Protein AF-A0AAD6ELD6-F1 (afdb_monomer_lite)

Organism: NCBI:txid198213

Sequence (383 aa):
MAKHDYIIPITKSFFVSVLLLSFLLSLALNSFLFSGFIFIKMSSTTCTAPVINSTILSCTGRYIYVQNVPDQFNLGLIRECRNLSRWHNACQHVQNYGFGPLLTDTGDTLVPPDVWYGSDQFTLEVIFHNRMKQYDCLTDNPAEAAAIYIPYYAALDIGRNLWYQPISVRDALMNEMLQWLRSTPEWAVRGGRDHFIVVGRTTWDMRRKKNEDSDWGGKFMGVPETQNMTVLIVESTTRHSNEFGIPFPTYFHPSKMSDIIAWQEKVRHVTRPHLFSFTGARRKNHTAAAIRDQVINQCVGSPRCKLLECEDAVRNGTVKIEDVLLGYSAEQIEAMREVIINLIPTIVYNDPRYKIEGVRDAFDIAIDSVIEQTRKIRDESGW

Secondary structure (DSSP, 8-state):
-----------HHHHHHHHHHHHHHHHHHHHHHHHHTS----------------S----TTT-EEE----GGGTHHHHHTGGGS-SSS-GGGTTSGGGT-SBPPPSSSSSSSTTSBB---TT-HHHHHHHHHTT-TTB-S-GGG-SEEE----HHHHHHHHTTT--HHHHTHHHHHHHHHHHTSHHHHHHTTTTEEEEEEEEHHHH---SSSTTS-S-SGGGSHHHHHSEEEEEE--TT-TTEEE-PPPPSB--SSHHHHHHHHHHHHHS--SSSEEEE-PPPTT-TTHHHHHHHHHHHHT-TTEEEE--SSSGGG----THHHHTTS-HHHHHHHHHHHHHHHHHHS---TTS--TT---HHHHHHHHHHHHHHHHHHHHT-

Foldseek 3Di:
DDDDDDDDDPDPVNVVVVVVVVVVVVVVVVVVVVVVPPDPPPPPPDPPPPPPPPPPPPCQLQEEEEDPADCVQAVVLLVVQCLLAPPDRRVQQPPLQRQGAQDADPDDPQVPRRFFGPHDLQSVLSLLVLLVVLDPRYDNDLVRHLAYEYSGSLSSLLSSQQPPHFLCSSCVVVVVRVVVLCVDPSCVVQVAQRYEYEGSDAVLQAPWDDNGRPTGHHNNCVDPSNLNHAYEYCHDDPPHPRYDHFAGADRGAAQEPVRLVRVLVVLLPPDQQALEEDEDEQDPPDPVSVVVVVVLCLQVLESNYHYPYPDDDVVPPPDNSPVVVVVDDPVNSSVVSVVVSVCVLARHHHNSVHDYPPGDYSSNVVSVVSSVSSVVVCVVVVD

Structure (mmCIF, N/CA/C/O backbone):
data_AF-A0AAD6ELD6-F1
#
_entry.id   AF-A0AAD6ELD6-F1
#
loop_
_atom_site.group_PDB
_atom_site.id
_atom_site.type_symbol
_atom_site.label_atom_id
_atom_site.label_alt_id
_atom_site.label_comp_id
_atom_site.label_asym_id
_atom_site.label_entity_id
_atom_site.label_seq_id
_atom_site.pdbx_PDB_ins_code
_atom_site.Cartn_x
_atom_site.Cartn_y
_atom_site.Cartn_z
_atom_site.occupancy
_atom_site.B_iso_or_equiv
_atom_site.auth_seq_id
_atom_site.auth_comp_id
_atom_site.auth_asym_id
_atom_site.auth_atom_id
_atom_site.pdbx_PDB_model_num
ATOM 1 N N . MET A 1 1 ? 15.951 75.264 -34.631 1.00 39.34 1 MET A N 1
ATOM 2 C CA . MET A 1 1 ? 15.324 73.991 -35.046 1.00 39.34 1 MET A CA 1
ATOM 3 C C . MET A 1 1 ? 14.550 73.449 -33.861 1.00 39.34 1 MET A C 1
ATOM 5 O O . MET A 1 1 ? 15.149 73.175 -32.832 1.00 39.34 1 MET A O 1
ATOM 9 N N . ALA A 1 2 ? 13.226 73.441 -33.982 1.00 36.16 2 ALA A N 1
ATOM 10 C CA . ALA A 1 2 ? 12.279 73.128 -32.922 1.00 36.16 2 ALA A CA 1
ATOM 11 C C . ALA A 1 2 ? 12.095 71.611 -32.742 1.00 36.16 2 ALA A C 1
ATOM 13 O O . ALA A 1 2 ? 12.005 70.881 -33.727 1.00 36.16 2 ALA A O 1
ATOM 14 N N . LYS A 1 3 ? 11.964 71.161 -31.491 1.00 37.62 3 LYS A N 1
ATOM 15 C CA . LYS A 1 3 ? 11.209 69.959 -31.119 1.00 37.62 3 LYS A CA 1
ATOM 16 C C . LYS A 1 3 ? 10.172 70.396 -30.086 1.00 37.62 3 LYS A C 1
ATOM 18 O O . LYS A 1 3 ? 10.537 70.896 -29.028 1.00 37.62 3 LYS A O 1
ATOM 23 N N . HIS A 1 4 ? 8.899 70.280 -30.450 1.00 36.91 4 HIS A N 1
ATOM 24 C CA . HIS A 1 4 ? 7.764 70.436 -29.548 1.00 36.91 4 HIS A CA 1
ATOM 25 C C . HIS A 1 4 ? 7.369 69.052 -29.034 1.00 36.91 4 HIS A C 1
ATOM 27 O O . HIS A 1 4 ? 6.972 68.201 -29.829 1.00 36.91 4 HIS A O 1
ATOM 33 N N . ASP A 1 5 ? 7.456 68.850 -27.721 1.00 39.41 5 ASP A N 1
ATOM 34 C CA . ASP A 1 5 ? 6.848 67.712 -27.038 1.00 39.41 5 ASP A CA 1
ATOM 35 C C . ASP A 1 5 ? 5.359 68.009 -26.806 1.00 39.41 5 ASP A C 1
ATOM 37 O O . ASP A 1 5 ? 4.997 68.942 -26.087 1.00 39.41 5 ASP A O 1
ATOM 41 N N . TYR A 1 6 ? 4.485 67.221 -27.432 1.00 37.38 6 TYR A N 1
ATOM 42 C CA . TYR A 1 6 ? 3.050 67.211 -27.152 1.00 37.38 6 TYR A CA 1
ATOM 43 C C . TYR A 1 6 ? 2.774 66.226 -26.011 1.00 37.38 6 TYR A C 1
ATOM 45 O O . TYR A 1 6 ? 2.705 65.017 -26.227 1.00 37.38 6 TYR A O 1
ATOM 53 N N . ILE A 1 7 ? 2.587 66.737 -24.795 1.00 42.03 7 ILE A N 1
ATOM 54 C CA . ILE A 1 7 ? 2.015 65.969 -23.683 1.00 42.03 7 ILE A CA 1
ATOM 55 C C . ILE A 1 7 ? 0.511 66.254 -23.660 1.00 42.03 7 ILE A C 1
ATOM 57 O O . ILE A 1 7 ? 0.080 67.355 -23.322 1.00 42.03 7 ILE A O 1
ATOM 61 N N . ILE A 1 8 ? -0.295 65.264 -24.048 1.00 46.97 8 ILE A N 1
ATOM 62 C CA . ILE A 1 8 ? -1.760 65.325 -23.961 1.00 46.97 8 ILE A CA 1
ATOM 63 C C . ILE A 1 8 ? -2.149 65.179 -22.479 1.00 46.97 8 ILE A C 1
ATOM 65 O O . ILE A 1 8 ? -1.773 64.182 -21.857 1.00 46.97 8 ILE A O 1
ATOM 69 N N . PRO A 1 9 ? -2.902 66.118 -21.878 1.00 44.44 9 PRO A N 1
ATOM 70 C CA . PRO A 1 9 ? -3.341 65.977 -20.499 1.00 44.44 9 PRO A CA 1
ATOM 71 C C . PRO A 1 9 ? -4.444 64.917 -20.428 1.00 44.44 9 PRO A C 1
ATOM 73 O O . PRO A 1 9 ? -5.585 65.148 -20.830 1.00 44.44 9 PRO A O 1
ATOM 76 N N . ILE A 1 10 ? -4.110 63.739 -19.900 1.00 53.16 10 ILE A N 1
ATOM 77 C CA . ILE A 1 10 ? -5.102 62.727 -19.527 1.00 53.16 10 ILE A CA 1
ATOM 78 C C . ILE A 1 10 ? -5.907 63.313 -18.363 1.00 53.16 10 ILE A C 1
ATOM 80 O O . ILE A 1 10 ? -5.423 63.427 -17.237 1.00 53.16 10 ILE A O 1
ATOM 84 N N . THR A 1 11 ? -7.127 63.764 -18.645 1.00 65.31 11 THR A N 1
ATOM 85 C CA . THR A 1 11 ? -7.995 64.365 -17.630 1.00 65.31 11 THR A CA 1
ATOM 86 C C . THR A 1 11 ? -8.414 63.308 -16.605 1.00 65.31 11 THR A C 1
ATOM 88 O O . THR A 1 11 ? -8.602 62.138 -16.938 1.00 65.31 11 THR A O 1
ATOM 91 N N . LYS A 1 12 ? -8.610 63.714 -15.341 1.00 54.12 12 LYS A N 1
ATOM 92 C CA . LYS A 1 12 ? -9.081 62.832 -14.250 1.00 54.12 12 LYS A CA 1
ATOM 93 C C . LYS A 1 12 ? -10.344 62.037 -14.621 1.00 54.12 12 LYS A C 1
ATOM 95 O O . LYS A 1 12 ? -10.536 60.935 -14.120 1.00 54.12 12 LYS A O 1
ATOM 100 N N . SER A 1 13 ? -11.156 62.562 -15.541 1.00 60.78 13 SER A N 1
ATOM 101 C CA . SER A 1 13 ? -12.350 61.898 -16.073 1.00 60.78 13 SER A CA 1
ATOM 102 C C . SER A 1 13 ? -12.039 60.578 -16.796 1.00 60.78 13 SER A C 1
ATOM 104 O O . SER A 1 13 ? -12.796 59.622 -16.669 1.00 60.78 13 SER A O 1
ATOM 106 N N . PHE A 1 14 ? -10.896 60.484 -17.488 1.00 70.94 14 PHE A N 1
ATOM 107 C CA . PHE A 1 14 ? -10.470 59.267 -18.192 1.00 70.94 14 PHE A CA 1
ATOM 108 C C . PHE A 1 14 ? -10.048 58.146 -17.230 1.00 70.94 14 PHE A C 1
ATOM 110 O O . PHE A 1 14 ? -10.353 56.978 -17.444 1.00 70.94 14 PHE A O 1
ATOM 117 N N . PHE A 1 15 ? -9.388 58.490 -16.121 1.00 65.44 15 PHE A N 1
ATOM 118 C CA . PHE A 1 15 ? -9.043 57.501 -15.095 1.00 65.44 15 PHE A CA 1
ATOM 119 C C . PHE A 1 15 ? -10.280 56.983 -14.358 1.00 65.44 15 PHE A C 1
ATOM 121 O O . PHE A 1 15 ? -10.379 55.789 -14.081 1.00 65.44 15 PHE A O 1
ATOM 128 N N . VAL A 1 16 ? -11.245 57.864 -14.079 1.00 72.19 16 VAL A N 1
ATOM 129 C CA . VAL A 1 16 ? -12.504 57.475 -13.432 1.00 72.19 16 VAL A CA 1
ATOM 130 C C . VAL A 1 16 ? -13.332 56.571 -14.347 1.00 72.19 16 VAL A C 1
ATOM 132 O O . VAL A 1 16 ? -13.872 55.577 -13.867 1.00 72.19 16 VAL A O 1
ATOM 135 N N . SER A 1 17 ? -13.386 56.840 -15.655 1.00 73.12 17 SER A N 1
ATOM 136 C CA . SER A 1 17 ? -14.126 55.990 -16.595 1.00 73.12 17 SER A CA 1
ATOM 137 C C . SER A 1 17 ? -13.489 54.608 -16.781 1.00 73.12 17 SER A C 1
ATOM 139 O O . SER A 1 17 ? -14.218 53.619 -16.816 1.00 73.12 17 SER A O 1
ATOM 141 N N . VAL A 1 18 ? -12.155 54.497 -16.807 1.00 75.12 18 VAL A N 1
ATOM 142 C CA . VAL A 1 18 ? -11.455 53.197 -16.872 1.00 75.12 18 VAL A CA 1
ATOM 143 C C . VAL A 1 18 ? -11.643 52.382 -15.585 1.00 75.12 18 VAL A C 1
ATOM 145 O O . VAL A 1 18 ? -11.859 51.168 -15.647 1.00 75.12 18 VAL A O 1
ATOM 148 N N . LEU A 1 19 ? -11.626 53.031 -14.415 1.00 74.00 19 LEU A N 1
ATOM 149 C CA . LEU A 1 19 ? -11.890 52.373 -13.129 1.00 74.00 19 LEU A CA 1
ATOM 150 C C . LEU A 1 19 ? -13.351 51.914 -12.996 1.00 74.00 19 LEU A C 1
ATOM 152 O O . LEU A 1 19 ? -13.605 50.810 -12.521 1.00 74.00 19 LEU A O 1
ATOM 156 N N . LEU A 1 20 ? -14.314 52.708 -13.476 1.00 76.56 20 LEU A N 1
ATOM 157 C CA . LEU A 1 20 ? -15.720 52.294 -13.519 1.00 76.56 20 LEU A CA 1
ATOM 158 C C . LEU A 1 20 ? -15.942 51.123 -14.480 1.00 76.56 20 LEU A C 1
ATOM 160 O O . LEU A 1 20 ? -16.663 50.188 -14.137 1.00 76.56 20 LEU A O 1
ATOM 164 N N . LEU A 1 21 ? -15.308 51.136 -15.656 1.00 77.19 21 LEU A N 1
ATOM 165 C CA . LEU A 1 21 ? -15.461 50.063 -16.639 1.00 77.19 21 LEU A CA 1
ATOM 166 C C . LEU A 1 21 ? -14.871 48.739 -16.130 1.00 77.19 21 LEU A C 1
ATOM 168 O O . LEU A 1 21 ? -15.485 47.689 -16.295 1.00 77.19 21 LEU A O 1
ATOM 172 N N . SER A 1 22 ? -13.715 48.789 -15.460 1.00 72.12 22 SER A N 1
ATOM 173 C CA . SER A 1 22 ? -13.086 47.610 -14.845 1.00 72.12 22 SER A CA 1
ATOM 174 C C . SER A 1 22 ? -13.871 47.084 -13.638 1.00 72.12 22 SER A C 1
ATOM 176 O O . SER A 1 22 ? -14.014 45.869 -13.487 1.00 72.12 22 SER A O 1
ATOM 178 N N . PHE A 1 23 ? -14.472 47.967 -12.833 1.00 78.12 23 PHE A N 1
ATOM 179 C CA . PHE A 1 23 ? -15.361 47.565 -11.742 1.00 78.12 23 PHE A CA 1
ATOM 180 C C . PHE A 1 23 ? -16.640 46.889 -12.265 1.00 78.12 23 PHE A C 1
ATOM 182 O O . PHE A 1 23 ? -16.994 45.802 -11.801 1.00 78.12 23 PHE A O 1
ATOM 189 N N . LEU A 1 24 ? -17.280 47.464 -13.289 1.00 77.56 24 LEU A N 1
ATOM 190 C CA . LEU A 1 24 ? -18.474 46.895 -13.923 1.00 77.56 24 LEU A CA 1
ATOM 191 C C . LEU A 1 24 ? -18.184 45.554 -14.620 1.00 77.56 24 LEU A C 1
ATOM 193 O O . LEU A 1 24 ? -18.993 44.633 -14.506 1.00 77.56 24 LEU A O 1
ATOM 197 N N . LEU A 1 25 ? -17.016 45.392 -15.258 1.00 72.06 25 LEU A N 1
ATOM 198 C CA . LEU A 1 25 ? -16.597 44.100 -15.818 1.00 72.06 25 LEU A CA 1
ATOM 199 C C . LEU A 1 25 ? -16.417 43.035 -14.726 1.00 72.06 25 LEU A C 1
ATOM 201 O O . LEU A 1 25 ? -16.827 41.893 -14.916 1.00 72.06 25 LEU A O 1
ATOM 205 N N . SER A 1 26 ? -15.850 43.394 -13.569 1.00 66.25 26 SER A N 1
ATOM 206 C CA . SER A 1 26 ? -15.661 42.438 -12.468 1.00 66.25 26 SER A CA 1
ATOM 207 C C . SER A 1 26 ? -16.986 41.991 -11.834 1.00 66.25 26 SER A C 1
ATOM 209 O O . SER A 1 26 ? -17.135 40.825 -11.473 1.00 66.25 26 SER A O 1
ATOM 211 N N . LEU A 1 27 ? -17.984 42.880 -11.765 1.00 68.56 27 LEU A N 1
ATOM 212 C CA . LEU A 1 27 ? -19.346 42.542 -11.335 1.00 68.56 27 LEU A CA 1
ATOM 213 C C . LEU A 1 27 ? -20.062 41.629 -12.346 1.00 68.56 27 LEU A C 1
ATOM 215 O O . LEU A 1 27 ? -20.755 40.691 -11.944 1.00 68.56 27 LEU A O 1
ATOM 219 N N . ALA A 1 28 ? -19.860 41.850 -13.648 1.00 67.00 28 ALA A N 1
ATOM 220 C CA . ALA A 1 28 ? -20.410 40.994 -14.701 1.00 67.00 28 ALA A CA 1
ATOM 221 C C . ALA A 1 28 ? -19.768 39.591 -14.716 1.00 67.00 28 ALA A C 1
ATOM 223 O O . ALA A 1 28 ? -20.472 38.590 -14.830 1.00 67.00 28 ALA A O 1
ATOM 224 N N . LEU A 1 29 ? -18.447 39.486 -14.519 1.00 60.75 29 LEU A N 1
ATOM 225 C CA . LEU A 1 29 ? -17.767 38.188 -14.404 1.00 60.75 29 LEU A CA 1
ATOM 226 C C . LEU A 1 29 ? -18.156 37.433 -13.123 1.00 60.75 29 LEU A C 1
ATOM 228 O O . LEU A 1 29 ? -18.366 36.222 -13.170 1.00 60.75 29 LEU A O 1
ATOM 232 N N . ASN A 1 30 ? -18.319 38.128 -11.992 1.00 55.31 30 ASN A N 1
ATOM 233 C CA . ASN A 1 30 ? -18.738 37.490 -10.740 1.00 55.31 30 ASN A CA 1
ATOM 234 C C . ASN A 1 30 ? -20.191 37.001 -10.773 1.00 55.31 30 ASN A C 1
ATOM 236 O O . ASN A 1 30 ? -20.488 35.966 -10.183 1.00 55.31 30 ASN A O 1
ATOM 240 N N . SER A 1 31 ? -21.090 37.683 -11.488 1.00 55.09 31 SER A N 1
ATOM 241 C CA . SER A 1 31 ? -22.479 37.225 -11.667 1.00 55.09 31 SER A CA 1
ATOM 242 C C . SER A 1 31 ? -22.595 36.030 -12.626 1.00 55.09 31 SER A C 1
ATOM 244 O O . SER A 1 31 ? -23.443 35.157 -12.416 1.00 55.09 31 SER A O 1
ATOM 246 N N . PHE A 1 32 ? -21.698 35.915 -13.613 1.00 52.25 32 PHE A N 1
ATOM 247 C CA . PHE A 1 32 ? -21.599 34.725 -14.468 1.00 52.25 32 PHE A CA 1
ATOM 248 C C . PHE A 1 32 ? -21.015 33.513 -13.721 1.00 52.25 32 PHE A C 1
ATOM 250 O O . PHE A 1 32 ? -21.478 32.390 -13.899 1.00 52.25 32 PHE A O 1
ATOM 257 N N . LEU A 1 33 ? -20.053 33.735 -12.817 1.00 48.78 33 LEU A N 1
ATOM 258 C CA . LEU A 1 33 ? -19.531 32.676 -11.950 1.00 48.78 33 LEU A CA 1
ATOM 259 C C . LEU A 1 33 ? -20.562 32.249 -10.893 1.00 48.78 33 LEU A C 1
ATOM 261 O O . LEU A 1 33 ? -20.754 31.057 -10.687 1.00 48.78 33 LEU A O 1
ATOM 265 N N . PHE A 1 34 ? -21.303 33.176 -10.278 1.00 43.06 34 PHE A N 1
ATOM 266 C CA . PHE A 1 34 ? -22.301 32.822 -9.258 1.00 43.06 34 PHE A CA 1
ATOM 267 C C . PHE A 1 34 ? -23.529 32.086 -9.809 1.00 43.06 34 PHE A C 1
ATOM 269 O O . PHE A 1 34 ? -24.094 31.244 -9.113 1.00 43.06 34 PHE A O 1
ATOM 276 N N . SER A 1 35 ? -23.934 32.354 -11.054 1.00 42.72 35 SER A N 1
ATOM 277 C CA . SER A 1 35 ? -25.055 31.640 -11.688 1.00 42.72 35 SER A CA 1
ATOM 278 C C . SER A 1 35 ? -24.682 30.236 -12.183 1.00 42.72 35 SER A C 1
ATOM 280 O O . SER A 1 35 ? -25.562 29.385 -12.283 1.00 42.72 35 SER A O 1
ATOM 282 N N . GLY A 1 36 ? -23.393 29.953 -12.408 1.00 37.91 36 GLY A N 1
ATOM 283 C CA . GLY A 1 36 ? -22.893 28.621 -12.774 1.00 37.91 36 GLY A CA 1
ATOM 284 C C . GLY A 1 36 ? -22.672 27.655 -11.600 1.00 37.91 36 GLY A C 1
ATOM 285 O O . GLY A 1 36 ? -22.443 26.471 -11.831 1.00 37.91 36 GLY A O 1
ATOM 286 N N . PHE A 1 37 ? -22.745 28.128 -10.349 1.00 38.78 37 PHE A N 1
ATOM 287 C CA . PHE A 1 37 ? -22.455 27.328 -9.145 1.00 38.78 37 PHE A CA 1
ATOM 288 C C . PHE A 1 37 ? -23.694 26.834 -8.380 1.00 38.78 37 PHE A C 1
ATOM 290 O O . PHE A 1 37 ? -23.558 26.195 -7.335 1.00 38.78 37 PHE A O 1
ATOM 297 N N . ILE A 1 38 ? -24.906 27.074 -8.886 1.00 40.53 38 ILE A N 1
ATOM 298 C CA . ILE A 1 38 ? -26.146 26.626 -8.242 1.00 40.53 38 ILE A CA 1
ATOM 299 C C . ILE A 1 38 ? -26.762 25.502 -9.087 1.00 40.53 38 ILE A C 1
ATOM 301 O O . ILE A 1 38 ? -27.139 25.722 -10.231 1.00 40.53 38 ILE A O 1
ATOM 305 N N . PHE A 1 39 ? -26.873 24.317 -8.469 1.00 33.88 39 PHE A N 1
ATOM 306 C CA . PHE A 1 39 ? -27.388 23.026 -8.970 1.00 33.88 39 PHE A CA 1
ATOM 307 C C . PHE A 1 39 ? -26.373 21.995 -9.496 1.00 33.88 39 PHE A C 1
ATOM 309 O O . PHE A 1 39 ? -26.597 21.351 -10.517 1.00 33.88 39 PHE A O 1
ATOM 316 N N . ILE A 1 40 ? -25.356 21.665 -8.693 1.00 33.50 40 ILE A N 1
ATOM 317 C CA . ILE A 1 40 ? -24.981 20.246 -8.563 1.00 33.50 40 ILE A CA 1
ATOM 318 C C . ILE A 1 40 ? -25.877 19.670 -7.466 1.00 33.50 40 ILE A C 1
ATOM 320 O O . ILE A 1 40 ? -25.638 19.867 -6.276 1.00 33.50 40 ILE A O 1
ATOM 324 N N . LYS A 1 41 ? -26.963 18.999 -7.864 1.00 30.05 41 LYS A N 1
ATOM 325 C CA . LYS A 1 41 ? -27.726 18.129 -6.961 1.00 30.05 41 LYS A CA 1
ATOM 326 C C . LYS A 1 41 ? -26.748 17.081 -6.418 1.00 30.05 41 LYS A C 1
ATOM 328 O O . LYS A 1 41 ? -26.358 16.177 -7.152 1.00 30.05 41 LYS A O 1
ATOM 333 N N . MET A 1 42 ? -26.375 17.181 -5.143 1.00 28.69 42 MET A N 1
ATOM 334 C CA . MET A 1 42 ? -25.897 16.022 -4.391 1.00 28.69 42 MET A CA 1
ATOM 335 C C . MET A 1 42 ? -27.072 15.051 -4.299 1.00 28.69 42 MET A C 1
ATOM 337 O O . MET A 1 42 ? -27.931 15.162 -3.429 1.00 28.69 42 MET A O 1
ATOM 341 N N . SER A 1 43 ? -27.154 14.142 -5.267 1.00 29.41 43 SER A N 1
ATOM 342 C CA . SER A 1 43 ? -27.966 12.948 -5.119 1.00 29.41 43 SER A CA 1
ATOM 343 C C . SER A 1 43 ? -27.305 12.129 -4.017 1.00 29.41 43 SER A C 1
ATOM 345 O O . SER A 1 43 ? -26.152 11.726 -4.154 1.00 29.41 43 SER A O 1
ATOM 347 N N . SER A 1 44 ? -28.004 11.937 -2.902 1.00 32.75 44 SER A N 1
ATOM 348 C CA . SER A 1 44 ? -27.620 10.983 -1.870 1.00 32.75 44 SER A CA 1
ATOM 349 C C . SER A 1 44 ? -27.784 9.580 -2.445 1.00 32.75 44 SER A C 1
ATOM 351 O O . SER A 1 44 ? -28.814 8.931 -2.264 1.00 32.75 44 SER A O 1
ATOM 353 N N . THR A 1 45 ? -26.798 9.130 -3.211 1.00 31.77 45 THR A N 1
ATOM 354 C CA . THR A 1 45 ? -26.681 7.726 -3.569 1.00 31.77 45 THR A CA 1
ATOM 355 C C . THR A 1 45 ? -26.313 7.003 -2.285 1.00 31.77 45 THR A C 1
ATOM 357 O O . THR A 1 45 ? -25.202 7.124 -1.775 1.00 31.77 45 THR A O 1
ATOM 360 N N . THR A 1 46 ? -27.279 6.301 -1.707 1.00 30.61 46 THR A N 1
ATOM 361 C CA . THR A 1 46 ? -27.010 5.268 -0.719 1.00 30.61 46 THR A CA 1
ATOM 362 C C . THR A 1 46 ? -25.983 4.314 -1.328 1.00 30.61 46 THR A C 1
ATOM 364 O O . THR A 1 46 ? -26.256 3.672 -2.342 1.00 30.61 46 THR A O 1
ATOM 367 N N . CYS A 1 47 ? -24.787 4.232 -0.736 1.00 29.27 47 CYS A N 1
ATOM 368 C CA . CYS A 1 47 ? -23.829 3.165 -1.021 1.00 29.27 47 CYS A CA 1
ATOM 369 C C . CYS A 1 47 ? -24.413 1.851 -0.494 1.00 29.27 47 CYS A C 1
ATOM 371 O O . CYS A 1 47 ? -24.015 1.340 0.547 1.00 29.27 47 CYS A O 1
ATOM 373 N N . THR A 1 48 ? -25.409 1.323 -1.194 1.00 32.81 48 THR A N 1
ATOM 374 C CA . THR A 1 48 ? -25.733 -0.092 -1.110 1.00 32.81 48 THR A CA 1
ATOM 375 C C . THR A 1 48 ? -24.670 -0.790 -1.941 1.00 32.81 48 THR A C 1
ATOM 377 O O . THR A 1 48 ? -24.595 -0.608 -3.155 1.00 32.81 48 THR A O 1
ATOM 380 N N . ALA A 1 49 ? -23.768 -1.508 -1.269 1.00 35.41 49 ALA A N 1
ATOM 381 C CA . ALA A 1 49 ? -22.872 -2.422 -1.956 1.00 35.41 49 ALA A CA 1
ATOM 382 C C . ALA A 1 49 ? -23.751 -3.346 -2.817 1.00 35.41 49 ALA A C 1
ATOM 384 O O . ALA A 1 49 ? -24.706 -3.920 -2.282 1.00 35.41 49 ALA A O 1
ATOM 385 N N . PRO A 1 50 ? -23.500 -3.470 -4.132 1.00 34.59 50 PRO A N 1
ATOM 386 C CA . PRO A 1 50 ? -24.222 -4.443 -4.920 1.00 34.59 50 PRO A CA 1
ATOM 387 C C . PRO A 1 50 ? -23.905 -5.811 -4.321 1.00 34.59 50 PRO A C 1
ATOM 389 O O . PRO A 1 50 ? -22.746 -6.221 -4.278 1.00 34.59 50 PRO A O 1
ATOM 392 N N . VAL A 1 51 ? -24.932 -6.500 -3.827 1.00 35.62 51 VAL A N 1
ATOM 393 C CA . VAL A 1 51 ? -24.844 -7.929 -3.537 1.00 35.62 51 VAL A CA 1
ATOM 394 C C . VAL A 1 51 ? -24.657 -8.597 -4.894 1.00 35.62 51 VAL A C 1
ATOM 396 O O . VAL A 1 51 ? -25.612 -8.774 -5.650 1.00 35.62 51 VAL A O 1
ATOM 399 N N . ILE A 1 52 ? -23.405 -8.869 -5.258 1.00 44.53 52 ILE A N 1
ATOM 400 C CA . ILE A 1 52 ? -23.088 -9.631 -6.460 1.00 44.53 52 ILE A CA 1
ATOM 401 C C . ILE A 1 52 ? -23.565 -11.056 -6.182 1.00 44.53 52 ILE A C 1
ATOM 403 O O . ILE A 1 52 ? -22.968 -11.776 -5.384 1.00 44.53 52 ILE A O 1
ATOM 407 N N . ASN A 1 53 ? -24.683 -11.435 -6.803 1.00 36.62 53 ASN A N 1
ATOM 408 C CA . ASN A 1 53 ? -25.137 -12.819 -6.845 1.00 36.62 53 ASN A CA 1
ATOM 409 C C . ASN A 1 53 ? -23.991 -13.695 -7.366 1.00 36.62 53 ASN A C 1
ATOM 411 O O . ASN A 1 53 ? -23.395 -13.397 -8.400 1.00 36.62 53 ASN A O 1
ATOM 415 N N . SER A 1 54 ? -23.713 -14.782 -6.651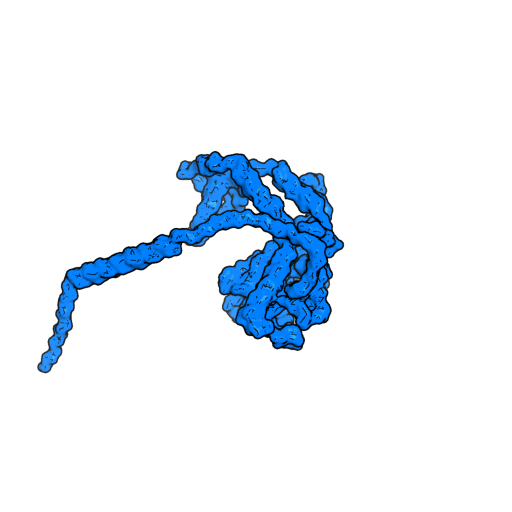 1.00 41.41 54 SER A N 1
ATOM 416 C CA . SER A 1 54 ? -22.638 -15.755 -6.875 1.00 41.41 54 SER A CA 1
ATOM 417 C C . SER A 1 54 ? -22.840 -16.642 -8.114 1.00 41.41 54 SER A C 1
ATOM 419 O O . SER A 1 54 ? -22.558 -17.839 -8.107 1.00 41.41 54 SER A O 1
ATOM 421 N N . THR A 1 55 ? -23.306 -16.071 -9.224 1.00 44.62 55 THR A N 1
ATOM 422 C CA . THR A 1 55 ? -23.131 -16.696 -10.534 1.00 44.62 55 THR A CA 1
ATOM 423 C C . THR A 1 55 ? -21.646 -16.652 -10.859 1.00 44.62 55 THR A C 1
ATOM 425 O O . THR A 1 55 ? -21.112 -15.549 -10.951 1.00 44.62 55 THR A O 1
ATOM 428 N N . ILE A 1 56 ? -21.012 -17.829 -10.973 1.00 51.94 56 ILE A N 1
ATOM 429 C CA . ILE A 1 56 ? -19.625 -18.084 -11.417 1.00 51.94 56 ILE A CA 1
ATOM 430 C C . ILE A 1 56 ? -19.049 -16.837 -12.093 1.00 51.94 56 ILE A C 1
ATOM 432 O O . ILE A 1 56 ? -19.397 -16.538 -13.238 1.00 51.94 56 ILE A O 1
ATOM 436 N N . LEU A 1 57 ? -18.258 -16.060 -11.346 1.00 60.88 57 LEU A N 1
ATOM 437 C CA . LEU A 1 57 ? -17.741 -14.790 -11.835 1.00 60.88 57 LEU A CA 1
ATOM 438 C C . LEU A 1 57 ? -16.749 -15.129 -12.946 1.00 60.88 57 LEU A C 1
ATOM 440 O O . LEU A 1 57 ? -15.632 -15.563 -12.678 1.00 60.88 57 LEU A O 1
ATOM 444 N N . SER A 1 58 ? -17.187 -15.024 -14.199 1.00 80.44 58 SER A N 1
ATOM 445 C CA . SER A 1 58 ? -16.300 -15.259 -15.329 1.00 80.44 58 SER A CA 1
ATOM 446 C C . SER A 1 58 ? -15.087 -14.342 -15.194 1.00 80.44 58 SER A C 1
ATOM 448 O O . SER A 1 58 ? -15.238 -13.130 -15.033 1.00 80.44 58 SER A O 1
ATOM 450 N N . CYS A 1 59 ? -13.883 -14.905 -15.293 1.00 93.25 59 CYS A N 1
ATOM 451 C CA . CYS A 1 59 ? -12.641 -14.132 -15.281 1.00 93.25 59 CYS A CA 1
ATOM 452 C C . CYS A 1 59 ? -12.434 -13.302 -16.558 1.00 93.25 59 CYS A C 1
ATOM 454 O O . CYS A 1 59 ? -11.441 -12.585 -16.677 1.00 93.25 59 CYS A O 1
ATOM 456 N N . THR A 1 60 ? -13.369 -13.358 -17.513 1.00 91.62 60 THR A N 1
ATOM 457 C CA . THR A 1 60 ? -13.357 -12.525 -18.718 1.00 91.62 60 THR A CA 1
ATOM 458 C C . THR A 1 60 ? -13.168 -11.050 -18.362 1.00 91.62 60 THR A C 1
ATOM 460 O O . THR A 1 60 ? -13.983 -10.454 -17.664 1.00 91.62 60 THR A O 1
ATOM 463 N N . GLY A 1 61 ? -12.080 -10.456 -18.859 1.00 92.62 61 GLY A N 1
ATOM 464 C CA . GLY A 1 61 ? -11.736 -9.055 -18.599 1.00 92.62 61 GLY A CA 1
ATOM 465 C C . GLY A 1 61 ? -11.189 -8.773 -17.196 1.00 92.62 61 GLY A C 1
ATOM 466 O O . GLY A 1 61 ? -10.989 -7.610 -16.865 1.00 92.62 61 GLY A O 1
ATOM 467 N N . ARG A 1 62 ? -10.939 -9.806 -16.385 1.00 95.69 62 ARG A N 1
ATOM 468 C CA . ARG A 1 62 ? -10.394 -9.706 -15.022 1.00 95.69 62 ARG A CA 1
ATOM 469 C C . ARG A 1 62 ? -9.067 -10.441 -14.845 1.00 95.69 62 ARG A C 1
ATOM 471 O O . ARG A 1 62 ? -8.515 -10.421 -13.753 1.00 95.69 62 ARG A O 1
ATOM 478 N N . TYR A 1 63 ? -8.564 -11.099 -15.888 1.00 97.88 63 TYR A N 1
ATOM 479 C CA . TYR A 1 63 ? -7.310 -11.834 -15.797 1.00 97.88 63 TYR A CA 1
ATOM 480 C C . TYR A 1 63 ? -6.141 -10.920 -15.422 1.00 97.88 63 TYR A C 1
ATOM 482 O O . TYR A 1 63 ? -5.979 -9.847 -16.003 1.00 97.88 63 TYR A O 1
ATOM 490 N N . ILE A 1 64 ? -5.310 -11.359 -14.483 1.00 98.50 64 ILE A N 1
ATOM 491 C CA . ILE A 1 64 ? -4.059 -10.696 -14.123 1.00 98.50 64 ILE A CA 1
ATOM 492 C C . ILE A 1 64 ? -2.910 -11.652 -14.394 1.00 98.50 64 ILE A C 1
ATOM 494 O O . ILE A 1 64 ? -2.903 -12.782 -13.908 1.00 98.50 64 ILE A O 1
ATOM 498 N N . TYR A 1 65 ? -1.924 -11.177 -15.146 1.00 98.62 65 TYR A N 1
ATOM 499 C CA . TYR A 1 65 ? -0.645 -11.860 -15.284 1.00 98.62 65 TYR A CA 1
ATOM 500 C C . TYR A 1 65 ? 0.340 -11.268 -14.276 1.00 98.62 65 TYR A C 1
ATOM 502 O O . TYR A 1 65 ? 0.478 -10.048 -14.172 1.00 98.62 65 TYR A O 1
ATOM 510 N N . VAL A 1 66 ? 1.013 -12.119 -13.505 1.00 98.62 66 VAL A N 1
ATOM 511 C CA . VAL A 1 66 ? 2.049 -11.685 -12.560 1.00 98.62 66 VAL A CA 1
ATOM 512 C C . VAL A 1 66 ? 3.397 -11.813 -13.248 1.00 98.62 66 VAL A C 1
ATOM 514 O O . VAL A 1 66 ? 3.834 -12.919 -13.558 1.00 98.62 66 VAL A O 1
ATOM 517 N N . GLN A 1 67 ? 4.071 -10.685 -13.468 1.00 97.81 67 GLN A N 1
ATOM 518 C CA . GLN A 1 67 ? 5.372 -10.666 -14.119 1.00 97.81 67 GLN A CA 1
ATOM 519 C C . GLN A 1 67 ? 6.377 -11.494 -13.305 1.00 97.81 67 GLN A C 1
ATOM 521 O O . GLN A 1 67 ? 6.613 -11.230 -12.122 1.00 97.81 67 GLN A O 1
ATOM 526 N N . ASN A 1 68 ? 7.014 -12.469 -13.954 1.00 96.38 68 ASN A N 1
ATOM 527 C CA . ASN A 1 68 ? 8.071 -13.262 -13.337 1.00 96.38 68 ASN A CA 1
ATOM 528 C C . ASN A 1 68 ? 9.376 -12.451 -13.272 1.00 96.38 68 ASN A C 1
ATOM 530 O O . ASN A 1 68 ? 10.170 -12.446 -14.214 1.00 96.38 68 ASN A O 1
ATOM 534 N N . VAL A 1 69 ? 9.563 -11.709 -12.180 1.00 98.12 69 VAL A N 1
ATOM 535 C CA . VAL A 1 69 ? 10.741 -10.857 -11.971 1.00 98.12 69 VAL A CA 1
ATOM 536 C C . VAL A 1 69 ? 11.896 -11.640 -11.332 1.00 98.12 69 VAL A C 1
ATOM 538 O O . VAL A 1 69 ? 11.649 -12.482 -10.469 1.00 98.12 69 VAL A O 1
ATOM 541 N N . PRO A 1 70 ? 13.163 -11.347 -11.684 1.00 98.50 70 PRO A N 1
ATOM 542 C CA . PRO A 1 70 ? 14.320 -11.879 -10.976 1.00 98.50 70 PRO A CA 1
ATOM 543 C C . PRO A 1 70 ? 14.244 -11.643 -9.467 1.00 98.50 70 PRO A C 1
ATOM 545 O O . PRO A 1 70 ? 13.936 -10.538 -9.018 1.00 98.50 70 PRO A O 1
ATOM 548 N N . ASP A 1 71 ? 14.618 -12.661 -8.690 1.00 97.94 71 ASP A N 1
ATOM 549 C CA . ASP A 1 71 ? 14.511 -12.661 -7.225 1.00 97.94 71 ASP A CA 1
ATOM 550 C C . ASP A 1 71 ? 15.121 -11.424 -6.556 1.00 97.94 71 ASP A C 1
ATOM 552 O O . ASP A 1 71 ? 14.621 -10.969 -5.529 1.00 97.94 71 ASP A O 1
ATOM 556 N N . GLN A 1 72 ? 16.196 -10.861 -7.116 1.00 97.69 72 GLN A N 1
ATOM 557 C CA . GLN A 1 72 ? 16.854 -9.671 -6.569 1.00 97.69 72 GLN A CA 1
ATOM 558 C C . GLN A 1 72 ? 15.918 -8.458 -6.450 1.00 97.69 72 GLN A C 1
ATOM 560 O O . GLN A 1 72 ? 16.148 -7.596 -5.608 1.00 97.69 72 GLN A O 1
ATOM 565 N N . PHE A 1 73 ? 14.846 -8.412 -7.246 1.00 98.44 73 PHE A N 1
ATOM 566 C CA . PHE A 1 73 ? 13.840 -7.353 -7.225 1.00 98.44 73 PHE A CA 1
ATOM 567 C C . PHE A 1 73 ? 12.753 -7.584 -6.158 1.00 98.44 73 PHE A C 1
ATOM 569 O O . PHE A 1 73 ? 11.982 -6.674 -5.859 1.00 98.44 73 PHE A O 1
ATOM 576 N N . ASN A 1 74 ? 12.674 -8.772 -5.548 1.00 98.06 74 ASN A N 1
ATOM 577 C CA . ASN A 1 74 ? 11.655 -9.071 -4.541 1.00 98.06 74 ASN A CA 1
ATOM 578 C C . ASN A 1 74 ? 12.107 -10.024 -3.427 1.00 98.06 74 ASN A C 1
ATOM 580 O O . ASN A 1 74 ? 12.519 -9.578 -2.359 1.00 98.06 74 ASN A O 1
ATOM 584 N N . LEU A 1 75 ? 12.022 -11.339 -3.615 1.00 97.00 75 LEU A N 1
ATOM 585 C CA . LEU A 1 75 ? 12.285 -12.336 -2.583 1.00 97.00 75 LEU A CA 1
ATOM 586 C C . LEU A 1 75 ? 13.736 -12.284 -2.097 1.00 97.00 75 LEU A C 1
ATOM 588 O O . LEU A 1 75 ? 13.986 -12.565 -0.930 1.00 97.00 75 LEU A O 1
ATOM 592 N N . GLY A 1 76 ? 14.679 -11.862 -2.939 1.00 97.56 76 GLY A N 1
ATOM 593 C CA . GLY A 1 76 ? 16.062 -11.568 -2.565 1.00 97.56 76 GLY A CA 1
ATOM 594 C C . GLY A 1 76 ? 16.167 -10.470 -1.503 1.00 97.56 76 GLY A C 1
ATOM 595 O O . GLY A 1 76 ? 16.885 -10.648 -0.521 1.00 97.56 76 GLY A O 1
ATOM 596 N N . LEU A 1 77 ? 15.370 -9.400 -1.615 1.00 96.94 77 LEU A N 1
ATOM 597 C CA . LEU A 1 77 ? 15.304 -8.331 -0.607 1.00 96.94 77 LEU A CA 1
ATOM 598 C C . LEU A 1 77 ? 14.806 -8.863 0.745 1.00 96.94 77 LEU A C 1
ATOM 600 O O . LEU A 1 77 ? 15.326 -8.486 1.793 1.00 96.94 77 LEU A O 1
ATOM 604 N N . ILE A 1 78 ? 13.835 -9.782 0.728 1.00 96.62 78 ILE A N 1
ATOM 605 C CA . ILE A 1 78 ? 13.322 -10.434 1.943 1.00 96.62 78 ILE A CA 1
ATOM 606 C C . ILE A 1 78 ? 14.339 -11.424 2.525 1.00 96.62 78 ILE A C 1
ATOM 608 O O . ILE A 1 78 ? 14.489 -11.487 3.743 1.00 96.62 78 ILE A O 1
ATOM 612 N N . ARG A 1 79 ? 15.059 -12.195 1.700 1.00 96.56 79 ARG A N 1
ATOM 613 C CA . ARG A 1 79 ? 16.118 -13.107 2.183 1.00 96.56 79 ARG A CA 1
ATOM 614 C C . ARG A 1 79 ? 17.213 -12.341 2.923 1.00 96.56 79 ARG A C 1
ATOM 616 O O . ARG A 1 79 ? 17.731 -12.822 3.926 1.00 96.56 79 ARG A O 1
ATOM 623 N N . GLU A 1 80 ? 17.499 -11.122 2.479 1.00 95.12 80 GLU A N 1
ATOM 624 C CA . GLU A 1 80 ? 18.411 -10.184 3.132 1.00 95.12 80 GLU A CA 1
ATOM 625 C C . GLU A 1 80 ? 17.694 -9.189 4.057 1.00 95.12 80 GLU A C 1
ATOM 627 O O . GLU A 1 80 ? 18.144 -8.060 4.244 1.00 95.12 80 GLU A O 1
ATOM 632 N N . CYS A 1 81 ? 16.595 -9.595 4.696 1.00 95.62 81 CYS A N 1
ATOM 633 C CA . CYS A 1 81 ? 15.755 -8.715 5.513 1.00 95.62 81 CYS A CA 1
ATOM 634 C C . CYS A 1 81 ? 16.486 -7.938 6.619 1.00 95.62 81 CYS A C 1
ATOM 636 O O . CYS A 1 81 ? 16.019 -6.883 7.042 1.00 95.62 81 CYS A O 1
ATOM 638 N N . ARG A 1 82 ? 17.648 -8.412 7.082 1.00 94.75 82 ARG A N 1
ATOM 639 C CA . ARG A 1 82 ? 18.488 -7.690 8.054 1.00 94.75 82 ARG A CA 1
ATOM 640 C C . ARG A 1 82 ? 19.044 -6.380 7.490 1.00 94.75 82 ARG A C 1
ATOM 642 O O . ARG A 1 82 ? 19.322 -5.474 8.264 1.00 94.75 82 ARG A O 1
ATOM 649 N N . ASN A 1 83 ? 19.168 -6.286 6.169 1.00 92.75 83 ASN A N 1
ATOM 650 C CA . ASN A 1 83 ? 19.694 -5.129 5.454 1.00 92.75 83 ASN A CA 1
ATOM 651 C C . ASN A 1 83 ? 18.595 -4.125 5.069 1.00 92.75 83 ASN A C 1
ATOM 653 O O . ASN A 1 83 ? 18.921 -3.041 4.599 1.00 92.75 83 ASN A O 1
ATOM 657 N N . LEU A 1 84 ? 17.308 -4.451 5.265 1.00 93.06 84 LEU A N 1
ATOM 658 C CA . LEU A 1 84 ? 16.184 -3.584 4.871 1.00 93.06 84 LEU A CA 1
ATOM 659 C C . LEU A 1 84 ? 16.016 -2.342 5.756 1.00 93.06 84 LEU A C 1
ATOM 661 O O . LEU A 1 84 ? 15.392 -1.368 5.343 1.00 93.06 84 LEU A O 1
ATOM 665 N N . SER A 1 85 ? 16.571 -2.362 6.968 1.00 89.25 85 SER A N 1
ATOM 666 C CA . SER A 1 85 ? 16.587 -1.217 7.874 1.00 89.25 85 SER A CA 1
ATOM 667 C C . SER A 1 85 ? 17.947 -1.101 8.540 1.00 89.25 85 SER A C 1
ATOM 669 O O . SER A 1 85 ? 18.526 -2.084 8.994 1.00 89.25 85 SER A O 1
ATOM 671 N N . ARG A 1 86 ? 18.452 0.129 8.630 1.00 84.94 86 ARG A N 1
ATOM 672 C CA . ARG A 1 86 ? 19.718 0.427 9.316 1.00 84.94 86 ARG A CA 1
ATOM 673 C C . ARG A 1 86 ? 19.572 0.490 10.835 1.00 84.94 86 ARG A C 1
ATOM 675 O O . ARG A 1 86 ? 20.577 0.501 11.537 1.00 84.94 86 ARG A O 1
ATOM 682 N N . TRP A 1 87 ? 18.339 0.567 11.333 1.00 87.50 87 TRP A N 1
ATOM 683 C CA . TRP A 1 87 ? 18.048 0.863 12.737 1.00 87.50 87 TRP A CA 1
ATOM 684 C C . TRP A 1 87 ? 17.567 -0.355 13.521 1.00 87.50 87 TRP A C 1
ATOM 686 O O . TRP A 1 87 ? 17.744 -0.413 14.733 1.00 87.50 87 TRP A O 1
ATOM 696 N N . HIS A 1 88 ? 16.951 -1.325 12.850 1.00 86.81 88 HIS A N 1
ATOM 697 C CA . HIS A 1 88 ? 16.377 -2.502 13.491 1.00 86.81 88 HIS A CA 1
ATOM 698 C C . HIS A 1 88 ? 16.410 -3.707 12.554 1.00 86.81 88 HIS A C 1
ATOM 700 O O . HIS A 1 88 ? 16.541 -3.582 11.338 1.00 86.81 88 HIS A O 1
ATOM 706 N N . ASN A 1 89 ? 16.244 -4.895 13.129 1.00 90.75 89 ASN A N 1
ATOM 707 C CA . ASN A 1 89 ? 16.109 -6.118 12.357 1.00 90.75 89 ASN A CA 1
ATOM 708 C C . ASN A 1 89 ? 14.732 -6.165 11.678 1.00 90.75 89 ASN A C 1
ATOM 710 O O . ASN A 1 89 ? 13.734 -6.493 12.318 1.00 90.75 89 ASN A O 1
ATOM 714 N N . ALA A 1 90 ? 14.673 -5.875 10.379 1.00 93.44 90 ALA A N 1
ATOM 715 C CA . ALA A 1 90 ? 13.411 -5.882 9.645 1.00 93.44 90 ALA A CA 1
ATOM 716 C C . ALA A 1 90 ? 12.899 -7.292 9.291 1.00 93.44 90 ALA A C 1
ATOM 718 O O . ALA A 1 90 ? 11.763 -7.434 8.841 1.00 93.44 90 ALA A O 1
ATOM 719 N N . CYS A 1 91 ? 13.670 -8.353 9.575 1.00 96.19 91 CYS A N 1
ATOM 720 C CA . CYS A 1 91 ? 13.225 -9.734 9.372 1.00 96.19 91 CYS A CA 1
ATOM 721 C C . CYS A 1 91 ? 11.969 -10.094 10.153 1.00 96.19 91 CYS A C 1
ATOM 723 O O . CYS A 1 91 ? 11.241 -10.983 9.731 1.00 96.19 91 CYS A O 1
ATOM 725 N N . GLN A 1 92 ? 11.710 -9.440 11.286 1.00 94.38 92 GLN A N 1
ATOM 726 C CA . GLN A 1 92 ? 10.481 -9.680 12.036 1.00 94.38 92 GLN A CA 1
ATOM 727 C C . GLN A 1 92 ? 9.239 -9.226 11.265 1.00 94.38 92 GLN A C 1
ATOM 729 O O . GLN A 1 92 ? 8.215 -9.876 11.374 1.00 94.38 92 GLN A O 1
ATOM 734 N N . HIS A 1 93 ? 9.336 -8.173 10.447 1.00 94.38 93 HIS A N 1
ATOM 735 C CA . HIS A 1 93 ? 8.184 -7.553 9.786 1.00 94.38 93 HIS A CA 1
ATOM 736 C C . HIS A 1 93 ? 7.788 -8.250 8.478 1.00 94.38 93 HIS A C 1
ATOM 738 O O . HIS A 1 93 ? 6.639 -8.192 8.066 1.00 94.38 93 HIS A O 1
ATOM 744 N N . VAL A 1 94 ? 8.721 -8.952 7.833 1.00 95.94 94 VAL A N 1
ATOM 745 C CA . VAL A 1 94 ? 8.467 -9.685 6.576 1.00 95.94 94 VAL A CA 1
ATOM 746 C C . VAL A 1 94 ? 7.990 -11.129 6.794 1.00 95.94 94 VAL A C 1
ATOM 748 O O . VAL A 1 94 ? 7.727 -11.850 5.833 1.00 95.94 94 VAL A O 1
ATOM 751 N N . GLN A 1 95 ? 7.881 -11.567 8.052 1.00 95.38 95 GLN A N 1
ATOM 752 C CA . GLN A 1 95 ? 7.291 -12.857 8.426 1.00 95.38 95 GLN A CA 1
ATOM 753 C C . GLN A 1 95 ? 5.770 -12.847 8.248 1.00 95.38 95 GLN A C 1
ATOM 755 O O . GLN A 1 95 ? 5.172 -11.790 8.053 1.00 95.38 95 GLN A O 1
ATOM 760 N N . ASN A 1 96 ? 5.147 -14.030 8.318 1.00 96.81 96 ASN A N 1
ATOM 761 C CA . ASN A 1 96 ? 3.693 -14.203 8.203 1.00 96.81 96 ASN A CA 1
ATOM 762 C C . ASN A 1 96 ? 3.121 -13.434 7.006 1.00 96.81 96 ASN A C 1
ATOM 764 O O . ASN A 1 96 ? 2.237 -12.600 7.151 1.00 96.81 96 ASN A O 1
ATOM 768 N N . TYR A 1 97 ? 3.685 -13.679 5.819 1.00 97.44 97 TYR A N 1
ATOM 769 C CA . TYR A 1 97 ? 3.265 -13.044 4.564 1.00 97.44 97 TYR A CA 1
ATOM 770 C C . TYR A 1 97 ? 3.406 -11.508 4.531 1.00 97.44 97 TYR A C 1
ATOM 772 O O . TYR A 1 97 ? 2.838 -10.867 3.652 1.00 97.44 97 TYR A O 1
ATOM 780 N N . GLY A 1 98 ? 4.207 -10.926 5.431 1.00 97.19 98 GLY A N 1
ATOM 781 C CA . GLY A 1 98 ? 4.417 -9.480 5.557 1.00 97.19 98 GLY A CA 1
ATOM 782 C C . GLY A 1 98 ? 3.663 -8.828 6.720 1.00 97.19 98 GLY A C 1
ATOM 783 O O . GLY A 1 98 ? 3.817 -7.626 6.924 1.00 97.19 98 GLY A O 1
ATOM 784 N N . PHE A 1 99 ? 2.877 -9.595 7.483 1.00 97.69 99 PHE A N 1
ATOM 785 C CA . PHE A 1 99 ? 2.161 -9.113 8.672 1.00 97.69 99 PHE A CA 1
ATOM 786 C C . PHE A 1 99 ? 3.067 -8.952 9.896 1.00 97.69 99 PHE A C 1
ATOM 788 O O . PHE A 1 99 ? 2.736 -8.257 10.847 1.00 97.69 99 PHE A O 1
ATOM 795 N N . GLY A 1 100 ? 4.224 -9.606 9.906 1.00 96.88 100 GLY A N 1
ATOM 796 C CA . GLY A 1 100 ? 5.099 -9.628 11.069 1.00 96.88 100 GLY A CA 1
ATOM 797 C C . GLY A 1 100 ? 4.626 -10.585 12.170 1.00 96.88 100 GLY A C 1
ATOM 798 O O . GLY A 1 100 ? 3.855 -11.504 11.890 1.00 96.88 100 GLY A O 1
ATOM 799 N N . PRO A 1 101 ? 5.131 -10.476 13.410 1.00 95.88 101 PRO A N 1
ATOM 800 C CA . PRO A 1 101 ? 4.820 -11.436 14.468 1.00 95.88 101 PRO A CA 1
ATOM 801 C C . PRO A 1 101 ? 3.368 -11.307 14.937 1.00 95.88 101 PRO A C 1
ATOM 803 O O . PRO A 1 101 ? 2.833 -10.201 14.999 1.00 95.88 101 PRO A O 1
ATOM 806 N N . LEU A 1 102 ? 2.750 -12.431 15.310 1.00 94.94 102 LEU A N 1
ATOM 807 C CA . LEU A 1 102 ? 1.445 -12.426 15.972 1.00 94.94 102 LEU A CA 1
ATOM 808 C C . LEU A 1 102 ? 1.556 -11.663 17.301 1.00 94.94 102 LEU A C 1
ATOM 810 O O . LEU A 1 102 ? 2.493 -11.883 18.073 1.00 94.94 102 LEU A O 1
ATOM 814 N N . LEU A 1 103 ? 0.610 -10.767 17.556 1.00 92.56 103 LEU A N 1
ATOM 815 C CA . LEU A 1 103 ? 0.522 -10.023 18.802 1.00 92.56 103 LEU A CA 1
ATOM 816 C C . LEU A 1 103 ? -0.179 -10.873 19.855 1.00 92.56 103 LEU A C 1
ATOM 818 O O . LEU A 1 103 ? -1.232 -11.454 19.615 1.00 92.56 103 LEU A O 1
ATOM 822 N N . THR A 1 104 ? 0.406 -10.915 21.044 1.00 86.44 104 THR A N 1
ATOM 823 C CA . THR A 1 104 ? -0.215 -11.524 22.217 1.00 86.44 104 THR A CA 1
ATOM 824 C C . THR A 1 104 ? -0.830 -10.429 23.072 1.00 86.44 104 THR A C 1
ATOM 826 O O . THR A 1 104 ? -0.113 -9.528 23.511 1.00 86.44 104 THR A O 1
ATOM 829 N N . ASP A 1 105 ? -2.128 -10.523 23.338 1.00 77.38 105 ASP A N 1
ATOM 830 C CA . ASP A 1 105 ? -2.802 -9.683 24.324 1.00 77.38 105 ASP A CA 1
ATOM 831 C C . ASP A 1 105 ? -2.985 -10.463 25.628 1.00 77.38 105 ASP A C 1
ATOM 833 O O . ASP A 1 105 ? -3.430 -11.610 25.618 1.00 77.38 105 ASP A O 1
ATOM 837 N N . THR A 1 106 ? -2.608 -9.856 26.751 1.00 70.69 106 THR A N 1
ATOM 838 C CA . THR A 1 106 ? -2.879 -10.398 28.091 1.00 70.69 106 THR A CA 1
ATOM 839 C C . THR A 1 106 ? -4.211 -9.900 28.661 1.00 70.69 106 THR A C 1
ATOM 841 O O . THR A 1 106 ? -4.602 -10.341 29.741 1.00 70.69 106 THR A O 1
ATOM 844 N N . GLY A 1 107 ? -4.908 -9.000 27.957 1.00 72.56 107 GLY A N 1
ATOM 845 C CA . GLY A 1 107 ? -6.274 -8.561 28.240 1.00 72.56 107 GLY A CA 1
ATOM 846 C C . GLY A 1 107 ? -7.245 -8.825 27.079 1.00 72.56 107 GLY A C 1
ATOM 847 O O . GLY A 1 107 ? -6.940 -9.559 26.147 1.00 72.56 107 GLY A O 1
ATOM 848 N N . ASP A 1 108 ? -8.425 -8.197 27.140 1.00 74.75 108 ASP A N 1
ATOM 849 C CA . ASP A 1 108 ? -9.504 -8.345 26.145 1.00 74.75 108 ASP A CA 1
ATOM 850 C C . ASP A 1 108 ? -9.520 -7.197 25.109 1.00 74.75 108 ASP A C 1
ATOM 852 O O . ASP A 1 108 ? -10.589 -6.703 24.726 1.00 74.75 108 ASP A O 1
ATOM 856 N N . THR A 1 109 ? -8.360 -6.675 24.698 1.00 83.00 109 THR A N 1
ATOM 857 C CA . THR A 1 109 ? -8.268 -5.537 23.761 1.00 83.00 109 THR A CA 1
ATOM 858 C C . THR A 1 109 ? -8.280 -6.009 22.310 1.00 83.00 109 THR A C 1
ATOM 860 O O . THR A 1 109 ? -9.042 -5.474 21.501 1.00 83.00 109 THR A O 1
ATOM 863 N N . LEU A 1 110 ? -7.465 -7.012 21.990 1.00 88.56 110 LEU A N 1
ATOM 864 C CA . LEU A 1 110 ? -7.315 -7.592 20.658 1.00 88.56 110 LEU A CA 1
ATOM 865 C C . LEU A 1 110 ? -8.337 -8.717 20.464 1.00 88.56 110 LEU A C 1
ATOM 867 O O . LEU A 1 110 ? -8.167 -9.830 20.957 1.00 88.56 110 LEU A O 1
ATOM 871 N N . VAL A 1 111 ? -9.429 -8.415 19.757 1.00 88.88 111 VAL A N 1
ATOM 872 C CA . VAL A 1 111 ? -10.544 -9.350 19.550 1.00 88.88 111 VAL A CA 1
ATOM 873 C C . VAL A 1 111 ? -10.797 -9.548 18.051 1.00 88.88 111 VAL A C 1
ATOM 875 O O . VAL A 1 111 ? -11.039 -8.552 17.368 1.00 88.88 111 VAL A O 1
ATOM 878 N N . PRO A 1 112 ? -10.784 -10.794 17.536 1.00 92.62 112 PRO A N 1
ATOM 879 C CA . PRO A 1 112 ? -10.314 -12.017 18.201 1.00 92.62 112 PRO A CA 1
ATOM 880 C C . PRO A 1 112 ? -8.777 -12.030 18.340 1.00 92.62 112 PRO A C 1
ATOM 882 O O . PRO A 1 112 ? -8.110 -11.330 17.588 1.00 92.62 112 PRO A O 1
ATOM 885 N N . PRO A 1 113 ? -8.190 -12.772 19.292 1.00 89.56 113 PRO A N 1
ATOM 886 C CA . PRO A 1 113 ? -6.775 -12.626 19.663 1.00 89.56 113 PRO A CA 1
ATOM 887 C C . PRO A 1 113 ? -5.765 -13.160 18.630 1.00 89.56 113 PRO A C 1
ATOM 889 O O . PRO A 1 113 ? -4.592 -12.812 18.683 1.00 89.56 113 PRO A O 1
ATOM 892 N N . ASP A 1 114 ? -6.190 -13.996 17.685 1.00 92.38 114 ASP A N 1
ATOM 893 C CA . ASP A 1 114 ? -5.339 -14.751 16.754 1.00 92.38 114 ASP A CA 1
ATOM 894 C C . ASP A 1 114 ? -5.181 -14.109 15.362 1.00 92.38 114 ASP A C 1
ATOM 896 O O . ASP A 1 114 ? -4.537 -14.676 14.476 1.00 92.38 114 ASP A O 1
ATOM 900 N N . VAL A 1 115 ? -5.722 -12.902 15.173 1.00 95.31 115 VAL A N 1
ATOM 901 C CA . VAL A 1 115 ? -5.722 -12.182 13.883 1.00 95.31 115 VAL A CA 1
ATOM 902 C C . VAL A 1 115 ? -5.049 -10.809 13.942 1.00 95.31 115 VAL A C 1
ATOM 904 O O . VAL A 1 115 ? -5.224 -9.983 13.044 1.00 95.31 115 VAL A O 1
ATOM 907 N N . TRP A 1 116 ? -4.274 -10.557 14.997 1.00 96.50 116 TRP A N 1
ATOM 908 C CA . TRP A 1 116 ? -3.544 -9.306 15.189 1.00 96.50 116 TRP A CA 1
ATOM 909 C C . TRP A 1 116 ? -2.049 -9.525 15.056 1.00 96.50 116 TRP A C 1
ATOM 911 O O . TRP A 1 116 ? -1.477 -10.368 15.740 1.00 96.50 116 TRP A O 1
ATOM 921 N N . TYR A 1 117 ? -1.405 -8.734 14.211 1.00 96.62 117 TYR A N 1
ATOM 922 C CA . TYR A 1 117 ? 0.011 -8.853 13.905 1.00 96.62 117 TYR A CA 1
ATOM 923 C C . TYR A 1 117 ? 0.712 -7.503 14.040 1.00 96.62 117 TYR A C 1
ATOM 925 O O . TYR A 1 117 ? 0.111 -6.444 13.857 1.00 96.62 117 TYR A O 1
ATOM 933 N N . GLY A 1 118 ? 1.999 -7.539 14.383 1.00 95.19 118 GLY A N 1
ATOM 934 C CA . GLY A 1 118 ? 2.872 -6.369 14.454 1.00 95.19 118 GLY A CA 1
ATOM 935 C C . GLY A 1 118 ? 3.286 -5.873 13.068 1.00 95.19 118 GLY A C 1
ATOM 936 O O . GLY A 1 118 ? 4.486 -5.821 12.776 1.00 95.19 118 GLY A O 1
ATOM 937 N N . SER A 1 119 ? 2.299 -5.547 12.230 1.00 96.00 119 SER A N 1
ATOM 938 C CA . SER A 1 119 ? 2.485 -5.155 10.833 1.00 96.00 119 SER A CA 1
ATOM 939 C C . SER A 1 119 ? 3.286 -3.866 10.735 1.00 96.00 119 SER A C 1
ATOM 941 O O . SER A 1 119 ? 2.998 -2.875 11.408 1.00 96.00 119 SER A O 1
ATOM 943 N N . ASP A 1 120 ? 4.311 -3.869 9.890 1.00 95.00 120 ASP A N 1
ATOM 944 C CA . ASP A 1 120 ? 5.092 -2.669 9.616 1.00 95.00 120 ASP A CA 1
ATOM 945 C C . ASP A 1 120 ? 4.450 -1.882 8.473 1.00 95.00 120 ASP A C 1
ATOM 947 O O . ASP A 1 120 ? 3.985 -2.440 7.480 1.00 95.00 120 ASP A O 1
ATOM 951 N N . GLN A 1 121 ? 4.436 -0.560 8.599 1.00 92.88 121 GLN A N 1
ATOM 952 C CA . GLN A 1 121 ? 3.833 0.322 7.600 1.00 92.88 121 GLN A CA 1
ATOM 953 C C . GLN A 1 121 ? 4.466 0.186 6.200 1.00 92.88 121 GLN A C 1
ATOM 955 O O . GLN A 1 121 ? 3.814 0.521 5.214 1.00 92.88 121 GLN A O 1
ATOM 960 N N . PHE A 1 122 ? 5.706 -0.314 6.095 1.00 93.88 122 PHE A N 1
ATOM 961 C CA . PHE A 1 122 ? 6.451 -0.428 4.840 1.00 93.88 122 PHE A CA 1
ATOM 962 C C . PHE A 1 122 ? 6.436 -1.835 4.216 1.00 93.88 122 PHE A C 1
ATOM 964 O O . PHE A 1 122 ? 7.055 -2.032 3.171 1.00 93.88 122 PHE A O 1
ATOM 971 N N . THR A 1 123 ? 5.738 -2.821 4.795 1.00 96.19 123 THR A N 1
ATOM 972 C CA . THR A 1 123 ? 5.694 -4.203 4.261 1.00 96.19 123 THR A CA 1
ATOM 973 C C . THR A 1 123 ? 4.530 -4.472 3.310 1.00 96.19 123 THR A C 1
ATOM 975 O O . THR A 1 123 ? 4.316 -5.616 2.903 1.00 96.19 123 THR A O 1
ATOM 978 N N . LEU A 1 124 ? 3.805 -3.428 2.894 1.00 97.88 124 LEU A N 1
ATOM 979 C CA . LEU A 1 124 ? 2.630 -3.552 2.029 1.00 97.88 124 LEU A CA 1
ATOM 980 C C . LEU A 1 124 ? 2.901 -4.337 0.741 1.00 97.88 124 LEU A C 1
ATOM 982 O O . LEU A 1 124 ? 2.062 -5.127 0.326 1.00 97.88 124 LEU A O 1
ATOM 986 N N . GLU A 1 125 ? 4.068 -4.164 0.123 1.00 98.19 125 GLU A N 1
ATOM 987 C CA . GLU A 1 125 ? 4.423 -4.861 -1.120 1.00 98.19 125 GLU A CA 1
ATOM 988 C C . GLU A 1 125 ? 4.469 -6.385 -0.919 1.00 98.19 125 GLU A C 1
ATOM 990 O O . GLU A 1 125 ? 4.037 -7.146 -1.782 1.00 98.19 125 GLU A O 1
ATOM 995 N N . VAL A 1 126 ? 4.918 -6.833 0.259 1.00 98.38 126 VAL A N 1
ATOM 996 C CA . VAL A 1 126 ? 4.959 -8.251 0.642 1.00 98.38 126 VAL A CA 1
ATOM 997 C C . VAL A 1 126 ? 3.549 -8.780 0.896 1.00 98.38 126 VAL A C 1
ATOM 999 O O . VAL A 1 126 ? 3.199 -9.854 0.402 1.00 98.38 126 VAL A O 1
ATOM 1002 N N . ILE A 1 127 ? 2.727 -8.014 1.620 1.00 98.56 127 ILE A N 1
ATOM 1003 C CA . ILE A 1 127 ? 1.329 -8.360 1.912 1.00 98.56 127 ILE A CA 1
ATOM 1004 C C . ILE A 1 127 ? 0.534 -8.481 0.611 1.00 98.56 127 ILE A C 1
ATOM 1006 O O . ILE A 1 127 ? -0.078 -9.516 0.344 1.00 98.56 127 ILE A O 1
ATOM 1010 N N . PHE A 1 128 ? 0.594 -7.450 -0.230 1.00 98.62 128 PHE A N 1
ATOM 1011 C CA . PHE A 1 128 ? -0.145 -7.384 -1.483 1.00 98.62 128 PHE A CA 1
ATOM 1012 C C . PHE A 1 128 ? 0.296 -8.481 -2.451 1.00 98.62 128 PHE A C 1
ATOM 1014 O O . PHE A 1 128 ? -0.550 -9.134 -3.053 1.00 98.62 128 PHE A O 1
ATOM 1021 N N . HIS A 1 129 ? 1.600 -8.755 -2.563 1.00 98.56 129 HIS A N 1
ATOM 1022 C CA . HIS A 1 129 ? 2.088 -9.847 -3.404 1.00 98.56 129 HIS A CA 1
ATOM 1023 C C . HIS A 1 129 ? 1.581 -11.214 -2.911 1.00 98.56 129 HIS A C 1
ATOM 1025 O O . HIS A 1 129 ? 1.217 -12.064 -3.720 1.00 98.56 129 HIS A O 1
ATOM 1031 N N . ASN A 1 130 ? 1.489 -11.445 -1.597 1.00 98.25 130 ASN A N 1
ATOM 1032 C CA . ASN A 1 130 ? 0.917 -12.693 -1.084 1.00 98.25 130 ASN A CA 1
ATOM 1033 C C . ASN A 1 130 ? -0.609 -12.777 -1.248 1.00 98.25 130 ASN A C 1
ATOM 1035 O O . ASN A 1 130 ? -1.104 -13.871 -1.512 1.00 98.25 130 ASN A O 1
ATOM 1039 N N . ARG A 1 131 ? -1.343 -11.657 -1.178 1.00 97.81 131 ARG A N 1
ATOM 1040 C CA . ARG A 1 131 ? -2.765 -11.603 -1.574 1.00 97.81 131 ARG A CA 1
ATOM 1041 C C . ARG A 1 131 ? -2.948 -11.886 -3.063 1.00 97.81 131 ARG A C 1
ATOM 1043 O O . ARG A 1 131 ? -3.790 -12.702 -3.419 1.00 97.81 131 ARG A O 1
ATOM 1050 N N . MET A 1 132 ? -2.102 -11.303 -3.915 1.00 98.19 132 MET A N 1
ATOM 1051 C CA . MET A 1 132 ? -2.141 -11.495 -5.366 1.00 98.19 132 MET A CA 1
ATOM 1052 C C . MET A 1 132 ? -2.042 -12.966 -5.759 1.00 98.19 132 MET A C 1
ATOM 1054 O O . MET A 1 132 ? -2.802 -13.417 -6.605 1.00 98.19 132 MET A O 1
ATOM 1058 N N . LYS A 1 133 ? -1.181 -13.744 -5.093 1.00 96.50 133 LYS A N 1
ATOM 1059 C CA . LYS A 1 133 ? -1.040 -15.193 -5.334 1.00 96.50 133 LYS A CA 1
ATOM 1060 C C . LYS A 1 133 ? -2.325 -16.000 -5.106 1.00 96.50 133 LYS A C 1
ATOM 1062 O O . LYS A 1 133 ? -2.373 -17.159 -5.498 1.00 96.50 133 LYS A O 1
ATOM 1067 N N . GLN A 1 134 ? -3.323 -15.428 -4.435 1.00 94.31 134 GLN A N 1
ATOM 1068 C CA . GLN A 1 134 ? -4.609 -16.067 -4.145 1.00 94.31 134 GLN A CA 1
ATOM 1069 C C . GLN A 1 134 ? -5.750 -15.545 -5.020 1.00 94.31 134 GLN A C 1
ATOM 1071 O O . GLN A 1 134 ? -6.885 -15.993 -4.853 1.00 94.31 134 GLN A O 1
ATOM 1076 N N . TYR A 1 135 ? -5.472 -14.592 -5.912 1.00 95.81 135 TYR A N 1
ATOM 1077 C CA . TYR A 1 135 ? -6.472 -14.024 -6.802 1.00 95.81 135 TYR A CA 1
ATOM 1078 C C . TYR A 1 135 ? -7.001 -15.089 -7.771 1.00 95.81 135 TYR A C 1
ATOM 1080 O O . TYR A 1 135 ? -6.229 -15.818 -8.388 1.00 95.81 135 TYR A O 1
ATOM 1088 N N . ASP A 1 136 ? -8.324 -15.190 -7.905 1.00 93.50 136 ASP A N 1
ATOM 1089 C CA . ASP A 1 136 ? -8.957 -16.282 -8.661 1.00 93.50 136 ASP A CA 1
ATOM 1090 C C . ASP A 1 136 ? -8.705 -16.201 -10.169 1.00 93.50 136 ASP A C 1
ATOM 1092 O O . ASP A 1 136 ? -8.671 -17.222 -10.851 1.00 93.50 136 ASP A O 1
ATOM 1096 N N . CYS A 1 137 ? -8.508 -14.990 -10.691 1.00 96.56 137 CYS A N 1
ATOM 1097 C CA . CYS A 1 137 ? -8.325 -14.741 -12.115 1.00 96.56 137 CYS A CA 1
ATOM 1098 C C . CYS A 1 137 ? -6.854 -14.501 -12.467 1.00 96.56 137 CYS A C 1
ATOM 1100 O O . CYS A 1 137 ? -6.537 -13.609 -13.248 1.00 96.56 137 CYS A O 1
ATOM 1102 N N . LEU A 1 138 ? -5.933 -15.272 -11.890 1.00 97.88 138 LEU A N 1
ATOM 1103 C CA . LEU A 1 138 ? -4.562 -15.314 -12.395 1.00 97.88 138 LEU A CA 1
ATOM 1104 C C . LEU A 1 138 ? -4.508 -16.074 -13.728 1.00 97.88 138 LEU A C 1
ATOM 1106 O O . LEU A 1 138 ? -5.227 -17.053 -13.921 1.00 97.88 138 LEU A O 1
ATOM 1110 N N . THR A 1 139 ? -3.660 -15.621 -14.647 1.00 97.75 139 THR A N 1
ATOM 1111 C CA . THR A 1 139 ? -3.364 -16.322 -15.905 1.00 97.75 139 THR A CA 1
ATOM 1112 C C . THR A 1 139 ? -1.858 -16.448 -16.096 1.00 97.75 139 THR A C 1
ATOM 1114 O O . THR A 1 139 ? -1.111 -15.546 -15.718 1.00 97.75 139 THR A O 1
ATOM 1117 N N . ASP A 1 140 ? -1.424 -17.545 -16.716 1.00 96.94 140 ASP A N 1
ATOM 1118 C CA . ASP A 1 140 ? -0.042 -17.740 -17.175 1.00 96.94 140 ASP A CA 1
ATOM 1119 C C . ASP A 1 140 ? 0.177 -17.176 -18.591 1.00 96.94 140 ASP A C 1
ATOM 1121 O O . ASP A 1 140 ? 1.307 -17.119 -19.0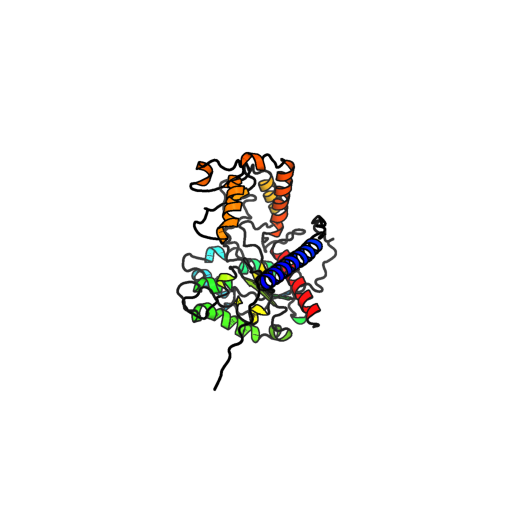77 1.00 96.94 140 ASP A O 1
ATOM 1125 N N . ASN A 1 141 ? -0.898 -16.758 -19.272 1.00 96.44 141 ASN A N 1
ATOM 1126 C CA . ASN A 1 141 ? -0.844 -16.182 -20.609 1.00 96.44 141 ASN A CA 1
ATOM 1127 C C . ASN A 1 141 ? -0.996 -14.649 -20.546 1.00 96.44 141 ASN A C 1
ATOM 1129 O O . ASN A 1 141 ? -2.121 -14.157 -20.401 1.00 96.44 141 ASN A O 1
ATOM 1133 N N . PRO A 1 142 ? 0.083 -13.862 -20.724 1.00 95.88 142 PRO A N 1
ATOM 1134 C CA . PRO A 1 142 ? -0.000 -12.403 -20.666 1.00 95.88 142 PRO A CA 1
ATOM 1135 C C . PRO A 1 142 ? -0.915 -11.802 -21.745 1.00 95.88 142 PRO A C 1
ATOM 1137 O O . PRO A 1 142 ? -1.428 -10.704 -21.557 1.00 95.88 142 PRO A O 1
ATOM 1140 N N . ALA A 1 143 ? -1.180 -12.510 -22.850 1.00 94.19 143 ALA A N 1
ATOM 1141 C CA . ALA A 1 143 ? -2.079 -12.029 -23.902 1.00 94.19 143 ALA A CA 1
ATOM 1142 C C . ALA A 1 143 ? -3.565 -12.016 -23.488 1.00 94.19 143 ALA A C 1
ATOM 1144 O O . ALA A 1 143 ? -4.361 -11.301 -24.095 1.00 94.19 143 ALA A O 1
ATOM 1145 N N . GLU A 1 144 ? -3.946 -12.794 -22.471 1.00 94.56 144 GLU A N 1
ATOM 1146 C CA . GLU A 1 144 ? -5.309 -12.824 -21.921 1.00 94.56 144 GLU A CA 1
ATOM 1147 C C . GLU A 1 144 ? -5.500 -11.832 -20.769 1.00 94.56 144 GLU A C 1
ATOM 1149 O O . GLU A 1 144 ? -6.633 -11.578 -20.348 1.00 94.56 144 GLU A O 1
ATOM 1154 N N . ALA A 1 145 ? -4.403 -11.273 -20.253 1.00 96.88 145 ALA A N 1
ATOM 1155 C CA . ALA A 1 145 ? -4.418 -10.418 -19.084 1.00 96.88 145 ALA A CA 1
ATOM 1156 C C . ALA A 1 145 ? -5.088 -9.069 -19.375 1.00 96.88 145 ALA A C 1
ATOM 1158 O O . ALA A 1 145 ? -4.776 -8.370 -20.340 1.00 96.88 145 ALA A O 1
ATOM 1159 N N . ALA A 1 146 ? -5.996 -8.678 -18.487 1.00 96.38 146 ALA A N 1
ATOM 1160 C CA . ALA A 1 146 ? -6.523 -7.326 -18.419 1.00 96.38 146 ALA A CA 1
ATOM 1161 C C . ALA A 1 146 ? -5.510 -6.356 -17.795 1.00 96.38 146 ALA A C 1
ATOM 1163 O O . ALA A 1 146 ? -5.557 -5.172 -18.108 1.00 96.38 146 ALA A O 1
ATOM 1164 N N . ALA A 1 147 ? -4.617 -6.838 -16.925 1.00 98.00 147 ALA A N 1
ATOM 1165 C CA . ALA A 1 147 ? -3.531 -6.058 -16.338 1.00 98.00 147 ALA A CA 1
ATOM 1166 C C . ALA A 1 147 ? -2.332 -6.950 -15.970 1.00 98.00 147 ALA A C 1
ATOM 1168 O O . ALA A 1 147 ? -2.491 -8.144 -15.703 1.00 98.00 147 ALA A O 1
ATOM 1169 N N . ILE A 1 148 ? -1.141 -6.355 -15.908 1.00 98.62 148 ILE A N 1
ATOM 1170 C CA . ILE A 1 148 ? 0.116 -7.037 -15.582 1.00 98.62 148 ILE A CA 1
ATOM 1171 C C . ILE A 1 148 ? 0.665 -6.509 -14.257 1.00 98.62 148 ILE A C 1
ATOM 1173 O O . ILE A 1 148 ? 1.022 -5.338 -14.139 1.00 98.62 148 ILE A O 1
ATOM 1177 N N . TYR A 1 149 ? 0.739 -7.367 -13.242 1.00 98.81 149 TYR A N 1
ATOM 1178 C CA . TYR A 1 149 ? 1.292 -7.008 -11.938 1.00 98.81 149 TYR A CA 1
ATOM 1179 C C . TYR A 1 149 ? 2.813 -7.166 -11.929 1.00 98.81 149 TYR A C 1
ATOM 1181 O O . TYR A 1 149 ? 3.321 -8.243 -12.238 1.00 98.81 149 TYR A O 1
ATOM 1189 N N . ILE A 1 150 ? 3.541 -6.128 -11.512 1.00 98.69 150 ILE A N 1
ATOM 1190 C CA . ILE A 1 150 ? 4.996 -6.176 -11.322 1.00 98.69 150 ILE A CA 1
ATOM 1191 C C . ILE A 1 150 ? 5.302 -6.328 -9.822 1.00 98.69 150 ILE A C 1
ATOM 1193 O O . ILE A 1 150 ? 5.223 -5.345 -9.082 1.00 98.69 150 ILE A O 1
ATOM 1197 N N . PRO A 1 151 ? 5.701 -7.518 -9.337 1.00 98.25 151 PRO A N 1
ATOM 1198 C CA . PRO A 1 151 ? 6.041 -7.728 -7.933 1.00 98.25 151 PRO A CA 1
ATOM 1199 C C . PRO A 1 151 ? 7.473 -7.258 -7.616 1.00 98.25 151 PRO A C 1
ATOM 1201 O O . PRO A 1 151 ? 8.285 -8.063 -7.172 1.00 98.25 151 PRO A O 1
ATOM 1204 N N . TYR A 1 152 ? 7.802 -5.983 -7.853 1.00 98.62 152 TYR A N 1
ATOM 1205 C CA . TYR A 1 152 ? 9.051 -5.345 -7.400 1.00 98.62 152 TYR A CA 1
ATOM 1206 C C . TYR A 1 152 ? 8.816 -4.647 -6.059 1.00 98.62 152 TYR A C 1
ATOM 1208 O O . TYR A 1 152 ? 7.867 -3.880 -5.923 1.00 98.62 152 TYR A O 1
ATOM 1216 N N . TYR A 1 153 ? 9.677 -4.903 -5.071 1.00 98.31 153 TYR A N 1
ATOM 1217 C CA . TYR A 1 153 ? 9.559 -4.298 -3.740 1.00 98.31 153 TYR A CA 1
ATOM 1218 C C . TYR A 1 153 ? 10.331 -2.974 -3.666 1.00 98.31 153 TYR A C 1
ATOM 1220 O O . TYR A 1 153 ? 11.368 -2.860 -3.005 1.00 98.31 153 TYR A O 1
ATOM 1228 N N . ALA A 1 154 ? 9.834 -1.981 -4.402 1.00 97.25 154 ALA A N 1
ATOM 1229 C CA . ALA A 1 154 ? 10.439 -0.665 -4.560 1.00 97.25 154 ALA A CA 1
ATOM 1230 C C . ALA A 1 154 ? 10.602 0.077 -3.223 1.00 97.25 154 ALA A C 1
ATOM 1232 O O . ALA A 1 154 ? 11.621 0.732 -2.989 1.00 97.25 154 ALA A O 1
ATOM 1233 N N . ALA A 1 155 ? 9.616 -0.031 -2.331 1.00 95.75 155 ALA A N 1
ATOM 1234 C CA . ALA A 1 155 ? 9.631 0.619 -1.025 1.00 95.75 155 ALA A CA 1
ATOM 1235 C C . ALA A 1 155 ? 10.638 -0.027 -0.060 1.00 95.75 155 ALA A C 1
ATOM 1237 O O . ALA A 1 155 ? 11.291 0.679 0.721 1.00 95.75 155 ALA A O 1
ATOM 1238 N N . LEU A 1 156 ? 10.800 -1.352 -0.123 1.00 96.25 156 LEU A N 1
ATOM 1239 C CA . LEU A 1 156 ? 11.843 -2.058 0.627 1.00 96.25 156 LEU A CA 1
ATOM 1240 C C . LEU A 1 156 ? 13.245 -1.740 0.088 1.00 96.25 156 LEU A C 1
ATOM 1242 O O . LEU A 1 156 ? 14.162 -1.490 0.875 1.00 96.25 156 LEU A O 1
ATOM 1246 N N . ASP A 1 157 ? 13.406 -1.694 -1.235 1.00 96.44 157 ASP A N 1
ATOM 1247 C CA . ASP A 1 157 ? 14.680 -1.375 -1.882 1.00 96.44 157 ASP A CA 1
ATOM 1248 C C . ASP A 1 157 ? 15.161 0.046 -1.572 1.00 96.44 157 ASP A C 1
ATOM 1250 O O . ASP A 1 157 ? 16.297 0.236 -1.129 1.00 96.44 157 ASP A O 1
ATOM 1254 N N . ILE A 1 158 ? 14.298 1.057 -1.726 1.00 95.56 158 ILE A N 1
ATOM 1255 C CA . ILE A 1 158 ? 14.700 2.415 -1.354 1.00 95.56 158 ILE A CA 1
ATOM 1256 C C . ILE A 1 158 ? 14.948 2.508 0.155 1.00 95.56 158 ILE A C 1
ATOM 1258 O O . ILE A 1 158 ? 15.876 3.192 0.578 1.00 95.56 158 ILE A O 1
ATOM 1262 N N . GLY A 1 159 ? 14.165 1.794 0.974 1.00 93.75 159 GLY A N 1
ATOM 1263 C CA . GLY A 1 159 ? 14.212 1.868 2.434 1.00 93.75 159 GLY A CA 1
ATOM 1264 C C . GLY A 1 159 ? 15.592 1.560 3.017 1.00 93.75 159 GLY A C 1
ATOM 1265 O O . GLY A 1 159 ? 16.052 2.279 3.906 1.00 93.75 159 GLY A O 1
ATOM 1266 N N . ARG A 1 160 ? 16.301 0.567 2.467 1.00 92.12 160 ARG A N 1
ATOM 1267 C CA . ARG A 1 160 ? 17.676 0.238 2.894 1.00 92.12 160 ARG A CA 1
ATOM 1268 C C . ARG A 1 160 ? 18.713 1.300 2.525 1.00 92.12 160 ARG A C 1
ATOM 1270 O O . ARG A 1 160 ? 19.720 1.437 3.219 1.00 92.12 160 ARG A O 1
ATOM 1277 N N . ASN A 1 161 ? 18.458 2.069 1.468 1.00 93.19 161 ASN A N 1
ATOM 1278 C CA . ASN A 1 161 ? 19.419 3.003 0.880 1.00 93.19 161 ASN A CA 1
ATOM 1279 C C . ASN A 1 161 ? 19.078 4.483 1.124 1.00 93.19 161 ASN A C 1
ATOM 1281 O O . ASN A 1 161 ? 19.891 5.354 0.834 1.00 93.19 161 ASN A O 1
ATOM 1285 N N . LEU A 1 162 ? 17.906 4.797 1.677 1.00 91.75 162 LEU A N 1
ATOM 1286 C CA . LEU A 1 162 ? 17.385 6.165 1.761 1.00 91.75 162 LEU A CA 1
ATOM 1287 C C . LEU A 1 162 ? 18.278 7.120 2.579 1.00 91.75 162 LEU A C 1
ATOM 1289 O O . LEU A 1 162 ? 18.326 8.316 2.296 1.00 91.75 162 LEU A O 1
ATOM 1293 N N . TRP A 1 163 ? 19.029 6.599 3.557 1.00 90.88 163 TRP A N 1
ATOM 1294 C CA . TRP A 1 163 ? 19.890 7.390 4.445 1.00 90.88 163 TRP A CA 1
ATOM 1295 C C . TRP A 1 163 ? 21.382 7.229 4.146 1.00 90.88 163 TRP A C 1
ATOM 1297 O O . TRP A 1 163 ? 21.905 6.117 4.152 1.00 90.88 163 TRP A O 1
ATOM 1307 N N . TYR A 1 164 ? 22.077 8.364 4.019 1.00 89.12 164 TYR A N 1
ATOM 1308 C CA . TYR A 1 164 ? 23.541 8.494 3.891 1.00 89.12 164 TYR A CA 1
ATOM 1309 C C . TYR A 1 164 ? 24.182 7.744 2.712 1.00 89.12 164 TYR A C 1
ATOM 1311 O O . TYR A 1 164 ? 25.397 7.572 2.694 1.00 89.12 164 TYR A O 1
ATOM 1319 N N . GLN A 1 165 ? 23.391 7.320 1.726 1.00 93.88 165 GLN A N 1
ATOM 1320 C CA . GLN A 1 165 ? 23.896 6.763 0.473 1.00 93.88 165 GLN A CA 1
ATOM 1321 C C . GLN A 1 165 ? 23.837 7.807 -0.647 1.00 93.88 165 GLN A C 1
ATOM 1323 O O . GLN A 1 165 ? 22.910 8.628 -0.641 1.00 93.88 165 GLN A O 1
ATOM 1328 N N . PRO A 1 166 ? 24.763 7.776 -1.619 1.00 96.00 166 PRO A N 1
ATOM 1329 C CA . PRO A 1 166 ? 24.659 8.587 -2.829 1.00 96.00 166 PRO A CA 1
ATOM 1330 C C . PRO A 1 166 ? 23.488 8.119 -3.707 1.00 96.00 166 PRO A C 1
ATOM 1332 O O . PRO A 1 166 ? 23.065 6.960 -3.634 1.00 96.00 166 PRO A O 1
ATOM 1335 N N . ILE A 1 167 ? 22.971 8.993 -4.575 1.00 96.31 167 ILE A N 1
ATOM 1336 C CA . ILE A 1 167 ? 21.826 8.672 -5.449 1.00 96.31 167 ILE A CA 1
ATOM 1337 C C . ILE A 1 167 ? 22.121 7.514 -6.406 1.00 96.31 167 ILE A C 1
ATOM 1339 O O . ILE A 1 167 ? 21.203 6.790 -6.785 1.00 96.31 167 ILE A O 1
ATOM 1343 N N . SER A 1 168 ? 23.395 7.297 -6.753 1.00 96.06 168 SER A N 1
ATOM 1344 C CA . SER A 1 168 ? 23.829 6.158 -7.566 1.00 96.06 168 SER A CA 1
ATOM 1345 C C . SER A 1 168 ? 23.504 4.817 -6.909 1.00 96.06 168 SER A C 1
ATOM 1347 O O . SER A 1 168 ? 23.103 3.895 -7.607 1.00 96.06 168 SER A O 1
ATOM 1349 N N . VAL A 1 169 ? 23.617 4.724 -5.580 1.00 96.44 169 VAL A N 1
A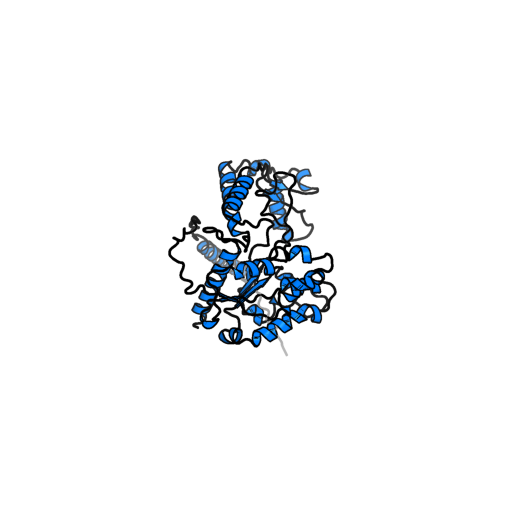TOM 1350 C CA . VAL A 1 169 ? 23.268 3.527 -4.800 1.00 96.44 169 VAL A CA 1
ATOM 1351 C C . VAL A 1 169 ? 21.761 3.459 -4.566 1.00 96.44 169 VAL A C 1
ATOM 1353 O O . VAL A 1 169 ? 21.168 2.397 -4.736 1.00 96.44 169 VAL A O 1
ATOM 1356 N N . ARG A 1 170 ? 21.122 4.591 -4.230 1.00 96.25 170 ARG A N 1
ATOM 1357 C CA . ARG A 1 170 ? 19.666 4.652 -3.988 1.00 96.25 170 ARG A CA 1
ATOM 1358 C C . ARG A 1 170 ? 18.844 4.187 -5.185 1.00 96.25 170 ARG A C 1
ATOM 1360 O O . ARG A 1 170 ? 17.820 3.546 -4.997 1.00 96.25 170 ARG A O 1
ATOM 1367 N N . ASP A 1 171 ? 19.290 4.516 -6.394 1.00 97.00 171 ASP A N 1
ATOM 1368 C CA . ASP A 1 171 ? 18.561 4.202 -7.619 1.00 97.00 171 ASP A CA 1
ATOM 1369 C C . ASP A 1 171 ? 19.078 2.935 -8.330 1.00 97.00 171 ASP A C 1
ATOM 1371 O O . ASP A 1 171 ? 18.551 2.600 -9.389 1.00 97.00 171 ASP A O 1
ATOM 1375 N N . ALA A 1 172 ? 20.123 2.264 -7.828 1.00 97.50 172 ALA A N 1
ATOM 1376 C CA . ALA A 1 172 ? 20.821 1.195 -8.555 1.00 97.50 172 ALA A CA 1
ATOM 1377 C C . ALA A 1 172 ? 19.887 0.042 -8.950 1.00 97.50 172 ALA A C 1
ATOM 1379 O O . ALA A 1 172 ? 19.642 -0.172 -10.139 1.00 97.50 172 ALA A O 1
ATOM 1380 N N . LEU A 1 173 ? 19.305 -0.639 -7.957 1.00 97.81 173 LEU A N 1
ATOM 1381 C CA . LEU A 1 173 ? 18.455 -1.806 -8.196 1.00 97.81 173 LEU A CA 1
ATOM 1382 C C . LEU A 1 173 ? 17.171 -1.426 -8.951 1.00 97.81 173 LEU A C 1
ATOM 1384 O O . LEU A 1 173 ? 16.720 -2.168 -9.818 1.00 97.81 173 LEU A O 1
ATOM 1388 N N . MET A 1 174 ? 16.631 -0.234 -8.700 1.00 96.56 174 MET A N 1
ATOM 1389 C CA . MET A 1 174 ? 15.528 0.332 -9.473 1.00 96.56 174 MET A CA 1
ATOM 1390 C C . MET A 1 174 ? 15.879 0.498 -10.963 1.00 96.56 174 MET A C 1
ATOM 1392 O O . MET A 1 174 ? 15.082 0.134 -11.826 1.00 96.56 174 MET A O 1
ATOM 1396 N N . ASN A 1 175 ? 17.060 1.037 -11.294 1.00 97.81 175 ASN A N 1
ATOM 1397 C CA . ASN A 1 175 ? 17.490 1.185 -12.690 1.00 97.81 175 ASN A CA 1
ATOM 1398 C C . ASN A 1 175 ? 17.672 -0.190 -13.351 1.00 97.81 175 ASN A C 1
ATOM 1400 O O . ASN A 1 175 ? 17.267 -0.356 -14.500 1.00 97.81 175 ASN A O 1
ATOM 1404 N N . GLU A 1 176 ? 18.240 -1.163 -12.631 1.00 98.44 176 GLU A N 1
ATOM 1405 C CA . GLU A 1 176 ? 18.379 -2.544 -13.107 1.00 98.44 176 GLU A CA 1
ATOM 1406 C C . GLU A 1 176 ? 17.016 -3.196 -13.366 1.00 98.44 176 GLU A C 1
ATOM 1408 O O . GLU A 1 176 ? 16.821 -3.801 -14.419 1.00 98.44 176 GLU A O 1
ATOM 1413 N N . MET A 1 177 ? 16.055 -3.024 -12.451 1.00 98.31 177 MET A N 1
ATOM 1414 C CA . MET A 1 177 ? 14.691 -3.534 -12.603 1.00 98.31 177 MET A CA 1
ATOM 1415 C C . MET A 1 177 ? 14.034 -2.951 -13.848 1.00 98.31 177 MET A C 1
ATOM 1417 O O . MET A 1 177 ? 13.538 -3.701 -14.680 1.00 98.31 177 MET A O 1
ATOM 1421 N N . LEU A 1 178 ? 14.080 -1.628 -14.022 1.00 97.94 178 LEU A N 1
ATOM 1422 C CA . LEU A 1 178 ? 13.472 -0.968 -15.178 1.00 97.94 178 LEU A CA 1
ATOM 1423 C C . LEU A 1 178 ? 14.166 -1.340 -16.491 1.00 97.94 178 LEU A C 1
ATOM 1425 O O . LEU A 1 178 ? 13.500 -1.509 -17.511 1.00 97.94 178 LEU A O 1
ATOM 1429 N N . GLN A 1 179 ? 15.493 -1.488 -16.488 1.00 98.06 179 GLN A N 1
ATOM 1430 C CA . GLN A 1 179 ? 16.227 -1.961 -17.659 1.00 98.06 179 GLN A CA 1
ATOM 1431 C C . GLN A 1 179 ? 15.813 -3.387 -18.034 1.00 98.06 179 GLN A C 1
ATOM 1433 O O . GLN A 1 179 ? 15.578 -3.657 -19.211 1.00 98.06 179 GLN A O 1
ATOM 1438 N N . TRP A 1 180 ? 15.694 -4.275 -17.046 1.00 98.25 180 TRP A N 1
ATOM 1439 C CA . TRP A 1 180 ? 15.205 -5.632 -17.247 1.00 98.25 180 TRP A CA 1
ATOM 1440 C C . TRP A 1 180 ? 13.748 -5.636 -17.733 1.00 98.25 180 TRP A C 1
ATOM 1442 O O . TRP A 1 180 ? 13.449 -6.284 -18.732 1.00 98.25 180 TRP A O 1
ATOM 1452 N N . LEU A 1 181 ? 12.865 -4.850 -17.115 1.00 98.00 181 LEU A N 1
ATOM 1453 C CA . LEU A 1 181 ? 11.446 -4.764 -17.463 1.00 98.00 181 LEU A CA 1
ATOM 1454 C C . LEU A 1 181 ? 11.244 -4.311 -18.912 1.00 98.00 181 LEU A C 1
ATOM 1456 O O . LEU A 1 181 ? 10.482 -4.921 -19.648 1.00 98.00 181 LEU A O 1
ATOM 1460 N N . ARG A 1 182 ? 11.994 -3.301 -19.373 1.00 97.25 182 ARG A N 1
ATOM 1461 C CA . ARG A 1 182 ? 11.954 -2.861 -20.781 1.00 97.25 182 ARG A CA 1
ATOM 1462 C C . ARG A 1 182 ? 12.338 -3.962 -21.775 1.00 97.25 182 ARG A C 1
ATOM 1464 O O . ARG A 1 182 ? 12.002 -3.843 -22.950 1.00 97.25 182 ARG A O 1
ATOM 1471 N N . SER A 1 183 ? 13.087 -4.976 -21.337 1.00 97.12 183 SER A N 1
ATOM 1472 C CA . SER A 1 183 ? 13.502 -6.097 -22.185 1.00 97.12 183 SER A CA 1
ATOM 1473 C C . SER A 1 183 ? 12.466 -7.220 -22.263 1.00 97.12 183 SER A C 1
ATOM 1475 O O . SER A 1 183 ? 12.631 -8.130 -23.076 1.00 97.12 183 SER A O 1
ATOM 1477 N N . THR A 1 184 ? 11.407 -7.176 -21.447 1.00 97.62 184 THR A N 1
ATOM 1478 C CA . THR A 1 184 ? 10.386 -8.223 -21.442 1.00 97.62 184 THR A CA 1
ATOM 1479 C C . THR A 1 184 ? 9.410 -8.047 -22.613 1.00 97.62 184 THR A C 1
ATOM 1481 O O . THR A 1 184 ? 9.093 -6.916 -23.004 1.00 97.62 184 THR A O 1
ATOM 1484 N N . PRO A 1 185 ? 8.921 -9.150 -23.211 1.00 96.62 185 PRO A N 1
ATOM 1485 C CA . PRO A 1 185 ? 7.941 -9.071 -24.290 1.00 96.62 185 PRO A CA 1
ATOM 1486 C C . PRO A 1 185 ? 6.632 -8.432 -23.822 1.00 96.62 185 PRO A C 1
ATOM 1488 O O . PRO A 1 185 ? 6.016 -7.703 -24.595 1.00 96.62 185 PRO A O 1
ATOM 1491 N N . GLU A 1 186 ? 6.236 -8.646 -22.564 1.00 96.75 186 GLU A N 1
ATOM 1492 C CA . GLU A 1 186 ? 5.022 -8.071 -21.983 1.00 96.75 186 GLU A CA 1
ATOM 1493 C C . GLU A 1 186 ? 5.056 -6.539 -21.986 1.00 96.75 186 GLU A C 1
ATOM 1495 O O . GLU A 1 186 ? 4.093 -5.893 -22.404 1.00 96.75 186 GLU A O 1
ATOM 1500 N N . TRP A 1 187 ? 6.195 -5.941 -21.619 1.00 97.19 187 TRP A N 1
ATOM 1501 C CA . TRP A 1 187 ? 6.353 -4.488 -21.631 1.00 97.19 187 TRP A CA 1
ATOM 1502 C C . TRP A 1 187 ? 6.220 -3.905 -23.042 1.00 97.19 187 TRP A C 1
ATOM 1504 O O . TRP A 1 187 ? 5.611 -2.847 -23.233 1.00 97.19 187 TRP A O 1
ATOM 1514 N N . ALA A 1 188 ? 6.766 -4.597 -24.045 1.00 95.38 188 ALA A N 1
ATOM 1515 C CA . ALA A 1 188 ? 6.790 -4.132 -25.429 1.00 95.38 188 ALA A CA 1
ATOM 1516 C C . ALA A 1 188 ? 5.392 -4.017 -26.062 1.00 95.38 188 ALA A C 1
ATOM 1518 O O . ALA A 1 188 ? 5.213 -3.202 -26.967 1.00 95.38 188 ALA A O 1
ATOM 1519 N N . VAL A 1 189 ? 4.398 -4.778 -25.581 1.00 93.88 189 VAL A N 1
ATOM 1520 C CA . VAL A 1 189 ? 3.040 -4.778 -26.156 1.00 93.88 189 VAL A CA 1
ATOM 1521 C C . VAL A 1 189 ? 2.380 -3.407 -26.015 1.00 93.88 189 VAL A C 1
ATOM 1523 O O . VAL A 1 189 ? 1.791 -2.903 -26.972 1.00 93.88 189 VAL A O 1
ATOM 1526 N N . ARG A 1 190 ? 2.465 -2.785 -24.829 1.00 93.62 190 ARG A N 1
ATOM 1527 C CA . ARG A 1 190 ? 1.720 -1.542 -24.523 1.00 93.62 190 ARG A CA 1
ATOM 1528 C C . ARG A 1 190 ? 2.545 -0.450 -23.857 1.00 93.62 190 ARG A C 1
ATOM 1530 O O . ARG A 1 190 ? 1.994 0.604 -23.523 1.00 93.62 190 ARG A O 1
ATOM 1537 N N . GLY A 1 191 ? 3.851 -0.668 -23.707 1.00 94.19 191 GLY A N 1
ATOM 1538 C CA . GLY A 1 191 ? 4.790 0.295 -23.137 1.00 94.19 191 GLY A CA 1
ATOM 1539 C C . GLY A 1 191 ? 4.521 0.600 -21.664 1.00 94.19 191 GLY A C 1
ATOM 1540 O O . GLY A 1 191 ? 4.696 1.749 -21.255 1.00 94.19 191 GLY A O 1
ATOM 1541 N N . GLY A 1 192 ? 4.035 -0.391 -20.908 1.00 95.44 192 GLY A N 1
ATOM 1542 C CA . GLY A 1 192 ? 3.755 -0.289 -19.471 1.00 95.44 192 GLY A CA 1
ATOM 1543 C C . GLY A 1 192 ? 2.347 0.168 -19.085 1.00 95.44 192 GLY A C 1
ATOM 1544 O O . GLY A 1 192 ? 2.015 0.154 -17.907 1.00 95.44 192 GLY A O 1
ATOM 1545 N N . ARG A 1 193 ? 1.498 0.554 -20.043 1.00 95.94 193 ARG A N 1
ATOM 1546 C CA . ARG A 1 193 ? 0.168 1.143 -19.767 1.00 95.94 193 ARG A CA 1
ATOM 1547 C C . ARG A 1 193 ? -0.864 0.189 -19.173 1.00 95.94 193 ARG A C 1
ATOM 1549 O O . ARG A 1 193 ? -1.817 0.627 -18.542 1.00 95.94 193 ARG A O 1
ATOM 1556 N N . ASP A 1 194 ? -0.673 -1.098 -19.397 1.00 96.62 194 ASP A N 1
ATOM 1557 C CA . ASP A 1 194 ? -1.416 -2.211 -18.809 1.00 96.62 194 ASP A CA 1
ATOM 1558 C C . ASP A 1 194 ? -0.714 -2.805 -17.581 1.00 96.62 194 ASP A C 1
ATOM 1560 O O . ASP A 1 194 ? -1.225 -3.746 -16.977 1.00 96.62 194 ASP A O 1
ATOM 1564 N N . HIS A 1 195 ? 0.444 -2.262 -17.197 1.00 98.44 195 HIS A N 1
ATOM 1565 C CA . HIS A 1 195 ? 1.175 -2.707 -16.024 1.00 98.44 195 HIS A CA 1
ATOM 1566 C C . HIS A 1 195 ? 0.764 -1.907 -14.791 1.00 98.44 195 HIS A C 1
ATOM 1568 O O . HIS A 1 195 ? 0.430 -0.717 -14.861 1.00 98.44 195 HIS A O 1
ATOM 1574 N N . PHE A 1 196 ? 0.847 -2.556 -13.636 1.00 98.75 196 PHE A N 1
ATOM 1575 C CA . PHE A 1 196 ? 0.707 -1.892 -12.355 1.00 98.75 196 PHE A CA 1
ATOM 1576 C C . PHE A 1 196 ? 1.682 -2.421 -11.307 1.00 98.75 196 PHE A C 1
ATOM 1578 O O . PHE A 1 196 ? 2.129 -3.570 -11.347 1.00 98.75 196 PHE A O 1
ATOM 1585 N N . ILE A 1 197 ? 1.994 -1.560 -10.344 1.00 98.44 197 ILE A N 1
ATOM 1586 C CA . ILE A 1 197 ? 2.890 -1.851 -9.226 1.00 98.44 197 ILE A CA 1
ATOM 1587 C C . ILE A 1 197 ? 2.311 -1.308 -7.919 1.00 98.44 197 ILE A C 1
ATOM 1589 O O . ILE A 1 197 ? 1.531 -0.356 -7.914 1.00 98.44 197 ILE A O 1
ATOM 1593 N N . VAL A 1 198 ? 2.708 -1.919 -6.805 1.00 98.44 198 VAL A N 1
ATOM 1594 C CA . VAL A 1 198 ? 2.379 -1.477 -5.447 1.00 98.44 198 VAL A CA 1
ATOM 1595 C C . VAL A 1 198 ? 3.627 -0.902 -4.797 1.00 98.44 198 VAL A C 1
ATOM 1597 O O . VAL A 1 198 ? 4.686 -1.507 -4.896 1.00 98.44 198 VAL A O 1
ATOM 1600 N N . VAL A 1 199 ? 3.496 0.238 -4.121 1.00 97.69 199 VAL A N 1
ATOM 1601 C CA . VAL A 1 199 ? 4.591 0.924 -3.432 1.00 97.69 199 VAL A CA 1
ATOM 1602 C C . VAL A 1 199 ? 4.192 1.196 -1.982 1.00 97.69 199 VAL A C 1
ATOM 1604 O O . VAL A 1 199 ? 3.328 2.020 -1.686 1.00 97.69 199 VAL A O 1
ATOM 1607 N N . GLY A 1 200 ? 4.854 0.506 -1.053 1.00 95.94 200 GLY A N 1
ATOM 1608 C CA . GLY A 1 200 ? 4.586 0.573 0.391 1.00 95.94 200 GLY A CA 1
ATOM 1609 C C . GLY A 1 200 ? 5.167 1.792 1.116 1.00 95.94 200 GLY A C 1
ATOM 1610 O O . GLY A 1 200 ? 5.305 1.760 2.331 1.00 95.94 200 GLY A O 1
ATOM 1611 N N . ARG A 1 201 ? 5.559 2.847 0.398 1.00 94.75 201 ARG A N 1
ATOM 1612 C CA . ARG A 1 201 ? 6.125 4.092 0.946 1.00 94.75 201 ARG A CA 1
ATOM 1613 C C . ARG A 1 201 ? 5.447 5.304 0.335 1.00 94.75 201 ARG A C 1
ATOM 1615 O O . ARG A 1 201 ? 4.746 5.202 -0.665 1.00 94.75 201 ARG A O 1
ATOM 1622 N N . THR A 1 202 ? 5.670 6.463 0.940 1.00 93.31 202 THR A N 1
ATOM 1623 C CA . THR A 1 202 ? 5.090 7.720 0.461 1.00 93.31 202 THR A CA 1
ATOM 1624 C C . THR A 1 202 ? 5.654 8.102 -0.909 1.00 93.31 202 THR A C 1
ATOM 1626 O O . THR A 1 202 ? 6.817 7.821 -1.210 1.00 93.31 202 THR A O 1
ATOM 1629 N N . THR A 1 203 ? 4.870 8.808 -1.733 1.00 92.75 203 THR A N 1
ATOM 1630 C CA . THR A 1 203 ? 5.353 9.319 -3.032 1.00 92.75 203 THR A CA 1
ATOM 1631 C C . THR A 1 203 ? 6.620 10.178 -2.879 1.00 92.75 203 THR A C 1
ATOM 1633 O O . THR A 1 203 ? 7.490 10.171 -3.747 1.00 92.75 203 THR A O 1
ATOM 1636 N N . TRP A 1 204 ? 6.795 10.856 -1.736 1.00 90.94 204 TRP A N 1
ATOM 1637 C CA . TRP A 1 204 ? 7.960 11.700 -1.450 1.00 90.94 204 TRP A CA 1
ATOM 1638 C C . TRP A 1 204 ? 9.266 10.918 -1.283 1.00 90.94 204 TRP A C 1
ATOM 1640 O O . TRP A 1 204 ? 10.312 11.426 -1.682 1.00 90.94 204 TRP A O 1
ATOM 1650 N N . ASP A 1 205 ? 9.220 9.685 -0.774 1.00 95.19 205 ASP A N 1
ATOM 1651 C CA . ASP A 1 205 ? 10.398 8.805 -0.702 1.00 95.19 205 ASP A CA 1
ATOM 1652 C C . ASP A 1 205 ? 10.842 8.323 -2.091 1.00 95.19 205 ASP A C 1
ATOM 1654 O O . ASP A 1 205 ? 11.980 7.895 -2.266 1.00 95.19 205 ASP A O 1
ATOM 1658 N N . MET A 1 206 ? 9.962 8.414 -3.089 1.00 94.81 206 MET A N 1
ATOM 1659 C CA . MET A 1 206 ? 10.146 7.816 -4.413 1.00 94.81 206 MET A CA 1
ATOM 1660 C C . MET A 1 206 ? 10.247 8.848 -5.545 1.00 94.81 206 MET A C 1
ATOM 1662 O O . MET A 1 206 ? 10.461 8.475 -6.702 1.00 94.81 206 MET A O 1
ATOM 1666 N N . ARG A 1 207 ? 10.062 10.138 -5.235 1.00 93.31 207 ARG A N 1
ATOM 1667 C CA . ARG A 1 207 ? 9.964 11.244 -6.198 1.00 93.31 207 ARG A CA 1
ATOM 1668 C C . ARG A 1 207 ? 10.938 12.371 -5.854 1.00 93.31 207 ARG A C 1
ATOM 1670 O O . ARG A 1 207 ? 10.543 13.512 -5.594 1.00 93.31 207 ARG A O 1
ATOM 1677 N N . ARG A 1 208 ? 12.229 12.048 -5.873 1.00 94.88 208 ARG A N 1
ATOM 1678 C CA . ARG A 1 208 ? 13.315 13.025 -5.744 1.00 94.88 208 ARG A CA 1
ATOM 1679 C C . ARG A 1 208 ? 13.213 14.090 -6.844 1.00 94.88 208 ARG A C 1
ATOM 1681 O O . ARG A 1 208 ? 12.922 13.769 -7.996 1.00 94.88 208 ARG A O 1
ATOM 1688 N N . LYS A 1 209 ? 13.417 15.366 -6.492 1.00 90.12 209 LYS A N 1
ATOM 1689 C CA . LYS A 1 209 ? 13.188 16.511 -7.398 1.00 90.12 209 LYS A CA 1
ATOM 1690 C C . LYS A 1 209 ? 14.436 16.898 -8.178 1.00 90.12 209 LYS A C 1
ATOM 1692 O O . LYS A 1 209 ? 14.327 17.363 -9.311 1.00 90.12 209 LYS A O 1
ATOM 1697 N N . LYS A 1 210 ? 15.603 16.760 -7.556 1.00 92.50 210 LYS A N 1
ATOM 1698 C CA . LYS A 1 210 ? 16.906 17.132 -8.101 1.00 92.50 210 LYS A CA 1
ATOM 1699 C C . LYS A 1 210 ? 17.808 15.908 -8.213 1.00 92.50 210 LYS A C 1
ATOM 1701 O O . LYS A 1 210 ? 17.716 14.957 -7.442 1.00 92.50 210 LYS A O 1
ATOM 1706 N N . ASN A 1 211 ? 18.739 15.954 -9.156 1.00 92.69 211 ASN A N 1
ATOM 1707 C CA . ASN A 1 211 ? 19.766 14.925 -9.304 1.00 92.69 211 ASN A CA 1
ATOM 1708 C C . ASN A 1 211 ? 21.001 15.276 -8.461 1.00 92.69 211 ASN A C 1
ATOM 1710 O O . ASN A 1 211 ? 22.085 15.472 -8.998 1.00 92.69 211 ASN A O 1
ATOM 1714 N N . GLU A 1 212 ? 20.810 15.394 -7.146 1.00 94.00 212 GLU A N 1
ATOM 1715 C CA . GLU A 1 212 ? 21.850 15.750 -6.173 1.00 94.00 212 GLU A CA 1
ATOM 1716 C C . GLU A 1 212 ? 21.830 14.763 -4.992 1.00 94.00 212 GLU A C 1
ATOM 1718 O O . GLU A 1 212 ? 20.756 14.380 -4.530 1.00 94.00 212 GLU A O 1
ATOM 1723 N N . ASP A 1 213 ? 23.003 14.389 -4.465 1.00 93.38 213 ASP A N 1
ATOM 1724 C CA . ASP A 1 213 ? 23.136 13.477 -3.307 1.00 93.38 213 ASP A CA 1
ATOM 1725 C C . ASP A 1 213 ? 22.492 14.011 -2.019 1.00 93.38 213 ASP A C 1
ATOM 1727 O O . ASP A 1 213 ? 22.078 13.239 -1.146 1.00 93.38 213 ASP A O 1
ATOM 1731 N N . SER A 1 214 ? 22.390 15.335 -1.920 1.00 92.88 214 SER A N 1
ATOM 1732 C CA . SER A 1 214 ? 21.746 16.057 -0.826 1.00 92.88 214 SER A CA 1
ATOM 1733 C C . SER A 1 214 ? 20.216 15.988 -0.862 1.00 92.88 214 SER A C 1
ATOM 1735 O O . SER A 1 214 ? 19.592 16.249 0.166 1.00 92.88 214 SER A O 1
ATOM 1737 N N . ASP A 1 215 ? 19.602 15.658 -2.004 1.00 94.25 215 ASP A N 1
ATOM 1738 C CA . ASP A 1 215 ? 18.144 15.633 -2.142 1.00 94.25 215 ASP A CA 1
ATOM 1739 C C . ASP A 1 215 ? 17.545 14.315 -1.616 1.00 94.25 215 ASP A C 1
ATOM 1741 O O . ASP A 1 215 ? 18.190 13.261 -1.603 1.00 94.25 215 ASP A O 1
ATOM 1745 N N . TRP A 1 216 ? 16.301 14.375 -1.139 1.00 95.06 216 TRP A N 1
ATOM 1746 C CA . TRP A 1 216 ? 15.631 13.245 -0.487 1.00 95.06 216 TRP A CA 1
ATOM 1747 C C . TRP A 1 216 ? 15.016 12.269 -1.494 1.00 95.06 216 TRP A C 1
ATOM 1749 O O . TRP A 1 216 ? 14.461 12.682 -2.510 1.00 95.06 216 TRP A O 1
ATOM 1759 N N . GLY A 1 217 ? 15.038 10.975 -1.166 1.00 95.62 217 GLY A N 1
ATOM 1760 C CA . GLY A 1 217 ? 14.288 9.956 -1.901 1.00 95.62 217 GLY A CA 1
ATOM 1761 C C . GLY A 1 217 ? 15.025 9.313 -3.076 1.00 95.62 217 GLY A C 1
ATOM 1762 O O . GLY A 1 217 ? 16.176 9.638 -3.391 1.00 95.62 217 GLY A O 1
ATOM 1763 N N . GLY A 1 218 ? 14.341 8.362 -3.707 1.00 95.81 218 GLY A N 1
ATOM 1764 C CA . GLY A 1 218 ? 14.674 7.754 -4.995 1.00 95.81 218 GLY A CA 1
ATOM 1765 C C . GLY A 1 218 ? 14.041 8.513 -6.164 1.00 95.81 218 GLY A C 1
ATOM 1766 O O . GLY A 1 218 ? 13.203 9.390 -5.961 1.00 95.81 218 GLY A O 1
ATOM 1767 N N . LYS A 1 219 ? 14.413 8.171 -7.401 1.00 95.25 219 LYS A N 1
ATOM 1768 C CA . LYS A 1 219 ? 13.796 8.759 -8.611 1.00 95.25 219 LYS A CA 1
ATOM 1769 C C . LYS A 1 219 ? 12.690 7.907 -9.243 1.00 95.25 219 LYS A C 1
ATOM 1771 O O . LYS A 1 219 ? 12.188 8.289 -10.296 1.00 95.25 219 LYS A O 1
ATOM 1776 N N . PHE A 1 220 ? 12.327 6.771 -8.643 1.00 96.25 220 PHE A N 1
ATOM 1777 C CA . PHE A 1 220 ? 11.453 5.760 -9.251 1.00 96.25 220 PHE A CA 1
ATOM 1778 C C . PHE A 1 220 ? 10.155 6.319 -9.812 1.00 96.25 220 PHE A C 1
ATOM 1780 O O . PHE A 1 220 ? 9.797 5.997 -10.934 1.00 96.25 220 PHE A O 1
ATOM 1787 N N . MET A 1 221 ? 9.482 7.210 -9.092 1.00 94.88 221 MET A N 1
ATOM 1788 C CA . MET A 1 221 ? 8.223 7.795 -9.552 1.00 94.88 221 MET A CA 1
ATOM 1789 C C . MET A 1 221 ? 8.416 8.869 -10.628 1.00 94.88 221 MET A C 1
ATOM 1791 O O . MET A 1 221 ? 7.456 9.249 -11.293 1.00 94.88 221 MET A O 1
ATOM 1795 N N . GLY A 1 222 ? 9.635 9.383 -10.802 1.00 92.88 222 GLY A N 1
ATOM 1796 C CA . GLY A 1 222 ? 9.980 10.433 -11.762 1.00 92.88 222 GLY A CA 1
ATOM 1797 C C . GLY A 1 222 ? 10.471 9.935 -13.124 1.00 92.88 222 GLY A C 1
ATOM 1798 O O . GLY A 1 222 ? 10.721 10.765 -13.995 1.00 92.88 222 GLY A O 1
ATOM 1799 N N . VAL A 1 223 ? 10.632 8.623 -13.323 1.00 95.00 223 VAL A N 1
ATOM 1800 C CA . VAL A 1 223 ? 11.114 8.051 -14.595 1.00 95.00 223 VAL A CA 1
ATOM 1801 C C . VAL A 1 223 ? 9.962 7.717 -15.559 1.00 95.00 223 VAL A C 1
ATOM 1803 O O . VAL A 1 223 ? 8.855 7.428 -15.097 1.00 95.00 223 VAL A O 1
ATOM 1806 N N . PRO A 1 224 ? 10.195 7.730 -16.888 1.00 95.25 224 PRO A N 1
ATOM 1807 C CA . PRO A 1 224 ? 9.144 7.506 -17.886 1.00 95.25 224 PRO A CA 1
ATOM 1808 C C . PRO A 1 224 ? 8.411 6.169 -17.750 1.00 95.25 224 PRO A C 1
ATOM 1810 O O . PRO A 1 224 ? 7.207 6.111 -17.969 1.00 95.25 224 PRO A O 1
ATOM 1813 N N . GLU A 1 225 ? 9.109 5.104 -17.353 1.00 96.50 225 GLU A N 1
ATOM 1814 C CA . GLU A 1 225 ? 8.517 3.770 -17.193 1.00 96.50 225 GLU A CA 1
ATOM 1815 C C . GLU A 1 225 ? 7.426 3.805 -16.132 1.00 96.50 225 GLU A C 1
ATOM 1817 O O . GLU A 1 225 ? 6.289 3.418 -16.381 1.00 96.50 225 GLU A O 1
ATOM 1822 N N . THR A 1 226 ? 7.761 4.348 -14.963 1.00 96.12 226 THR A N 1
ATOM 1823 C CA . THR A 1 226 ? 6.823 4.461 -13.852 1.00 96.12 226 THR A CA 1
ATOM 1824 C C . THR A 1 226 ? 5.685 5.414 -14.153 1.00 96.12 226 THR A C 1
ATOM 1826 O O . THR A 1 226 ? 4.575 5.170 -13.704 1.00 96.12 226 THR A O 1
ATOM 1829 N N . GLN A 1 227 ? 5.925 6.468 -14.935 1.00 94.81 227 GLN A N 1
ATOM 1830 C CA . GLN A 1 227 ? 4.868 7.377 -15.387 1.00 94.81 227 GLN A CA 1
ATOM 1831 C C . GLN A 1 227 ? 3.869 6.706 -16.345 1.00 94.81 227 GLN A C 1
ATOM 1833 O O . GLN A 1 227 ? 2.721 7.141 -16.412 1.00 94.81 227 GLN A O 1
ATOM 1838 N N . ASN A 1 228 ? 4.279 5.649 -17.052 1.00 95.19 228 ASN A N 1
ATOM 1839 C CA . ASN A 1 228 ? 3.407 4.913 -17.963 1.00 95.19 228 ASN A CA 1
ATOM 1840 C C . ASN A 1 228 ? 2.584 3.812 -17.286 1.00 95.19 228 ASN A C 1
ATOM 1842 O O . ASN A 1 228 ? 1.565 3.429 -17.850 1.00 95.19 228 ASN A O 1
ATOM 1846 N N . MET A 1 229 ? 2.999 3.309 -16.121 1.00 96.56 229 MET A N 1
ATOM 1847 C CA . MET A 1 229 ? 2.268 2.275 -15.378 1.00 96.56 229 MET A CA 1
ATOM 1848 C C . MET A 1 229 ? 1.358 2.855 -14.296 1.00 96.56 229 MET A C 1
ATOM 1850 O O . MET A 1 229 ? 1.575 3.960 -13.793 1.00 96.56 229 MET A O 1
ATOM 1854 N N . THR A 1 230 ? 0.350 2.077 -13.905 1.00 97.81 230 THR A N 1
ATOM 1855 C CA . THR A 1 230 ? -0.506 2.385 -12.754 1.00 97.81 230 THR A CA 1
ATOM 1856 C C . THR A 1 230 ? 0.243 2.090 -11.452 1.00 97.81 230 THR A C 1
ATOM 1858 O O . THR A 1 230 ? 0.779 1.001 -11.263 1.00 97.81 230 THR A O 1
ATOM 1861 N N . VAL A 1 231 ? 0.279 3.040 -10.521 1.00 97.94 231 VAL A N 1
ATOM 1862 C CA . VAL A 1 231 ? 0.968 2.893 -9.235 1.00 97.94 231 VAL A CA 1
ATOM 1863 C C . VAL A 1 231 ? -0.037 2.962 -8.096 1.00 97.94 231 VAL A C 1
ATOM 1865 O O . VAL A 1 231 ? -0.625 4.010 -7.832 1.00 97.94 231 VAL A O 1
ATOM 1868 N N . LEU A 1 232 ? -0.190 1.851 -7.384 1.00 98.25 232 LEU A N 1
ATOM 1869 C CA . LEU A 1 232 ? -0.898 1.798 -6.111 1.00 98.25 232 LEU A CA 1
ATOM 1870 C C . LEU A 1 232 ? 0.075 2.178 -4.988 1.00 98.25 232 LEU A C 1
ATOM 1872 O O . LEU A 1 232 ? 1.130 1.561 -4.854 1.00 98.25 232 LEU A O 1
ATOM 1876 N N . ILE A 1 233 ? -0.242 3.191 -4.186 1.00 96.94 233 ILE A N 1
ATOM 1877 C CA . ILE A 1 233 ? 0.697 3.760 -3.208 1.00 96.94 233 ILE A CA 1
ATOM 1878 C C . ILE A 1 233 ? -0.009 4.190 -1.921 1.00 96.94 233 ILE A C 1
ATOM 1880 O O . ILE A 1 233 ? -1.144 4.648 -1.957 1.00 96.94 233 ILE A O 1
ATOM 1884 N N . VAL A 1 234 ? 0.661 4.076 -0.773 1.00 94.75 234 VAL A N 1
ATOM 1885 C CA . VAL A 1 234 ? 0.063 4.419 0.537 1.00 94.75 234 VAL A CA 1
ATOM 1886 C C . VAL A 1 234 ? -0.205 5.914 0.732 1.00 94.75 234 VAL A C 1
ATOM 1888 O O . VAL A 1 234 ? -1.146 6.302 1.418 1.00 94.75 234 VAL A O 1
ATOM 1891 N N . GLU A 1 235 ? 0.593 6.768 0.090 1.00 92.06 235 GLU A N 1
ATOM 1892 C CA . GLU A 1 235 ? 0.382 8.217 0.065 1.00 92.06 235 GLU A CA 1
ATOM 1893 C C . GLU A 1 235 ? 0.596 8.749 -1.354 1.00 92.06 235 GLU A C 1
ATOM 1895 O O . GLU A 1 235 ? 1.722 9.054 -1.761 1.00 92.06 235 GLU A O 1
ATOM 1900 N N . SER A 1 236 ? -0.500 8.844 -2.109 1.00 89.69 236 SER A N 1
ATOM 1901 C CA . SER A 1 236 ? -0.532 9.365 -3.480 1.00 89.69 236 SER A CA 1
ATOM 1902 C C . SER A 1 236 ? -0.555 10.892 -3.521 1.00 89.69 236 SER A C 1
ATOM 1904 O O . SER A 1 236 ? -1.041 11.546 -2.594 1.00 89.69 236 SER A O 1
ATOM 1906 N N . THR A 1 237 ? -0.147 11.480 -4.645 1.00 87.44 237 THR A N 1
ATOM 1907 C CA . THR A 1 237 ? -0.406 12.898 -4.937 1.00 87.44 237 THR A CA 1
ATOM 1908 C C . THR A 1 237 ? -1.476 13.089 -6.011 1.00 87.44 237 THR A C 1
ATOM 1910 O O . THR A 1 237 ? -1.533 12.367 -6.995 1.00 87.44 237 THR A O 1
ATOM 1913 N N . THR A 1 238 ? -2.285 14.144 -5.879 1.00 84.38 238 THR A N 1
ATOM 1914 C CA . THR A 1 238 ? -3.294 14.532 -6.882 1.00 84.38 238 THR A CA 1
ATOM 1915 C C . THR A 1 238 ? -2.700 15.155 -8.151 1.00 84.38 238 THR A C 1
ATOM 1917 O O . THR A 1 238 ? -3.437 15.538 -9.055 1.00 84.38 238 THR A O 1
ATOM 1920 N N . ARG A 1 239 ? -1.372 15.310 -8.219 1.00 85.25 239 ARG A N 1
ATOM 1921 C CA . ARG A 1 239 ? -0.669 15.940 -9.350 1.00 85.25 239 ARG A CA 1
ATOM 1922 C C . ARG A 1 239 ? -0.340 14.977 -10.487 1.00 85.25 239 ARG A C 1
ATOM 1924 O O . ARG A 1 239 ? 0.015 15.446 -11.564 1.00 85.25 239 ARG A O 1
ATOM 1931 N N . HIS A 1 240 ? -0.422 13.671 -10.247 1.00 86.62 240 HIS A N 1
ATOM 1932 C CA . HIS A 1 240 ? -0.106 12.639 -11.227 1.00 86.62 240 HIS A CA 1
ATOM 1933 C C . HIS A 1 240 ? -1.309 11.715 -11.387 1.00 86.62 240 HIS A C 1
ATOM 1935 O O . HIS A 1 240 ? -1.885 11.260 -10.406 1.00 86.62 240 HIS A O 1
ATOM 1941 N N . SER A 1 241 ? -1.705 11.464 -12.632 1.00 89.88 241 SER A N 1
ATOM 1942 C CA . SER A 1 241 ? -2.910 10.694 -12.959 1.00 89.88 241 SER A CA 1
ATOM 1943 C C . SER A 1 241 ? -2.730 9.183 -12.834 1.00 89.88 241 SER A C 1
ATOM 1945 O O . SER A 1 241 ? -3.712 8.455 -12.904 1.00 89.88 241 SER A O 1
ATOM 1947 N N . ASN A 1 242 ? -1.489 8.713 -12.704 1.00 94.12 242 ASN A N 1
ATOM 1948 C CA . ASN A 1 242 ? -1.151 7.297 -12.634 1.00 94.12 242 ASN A CA 1
ATOM 1949 C C . ASN A 1 242 ? -0.915 6.805 -11.192 1.00 94.12 242 ASN A C 1
ATOM 1951 O O . ASN A 1 242 ? -0.515 5.662 -11.007 1.00 94.12 242 ASN A O 1
ATOM 1955 N N . GLU A 1 243 ? -1.146 7.649 -10.181 1.00 93.50 243 GLU A N 1
ATOM 1956 C CA . GLU A 1 243 ? -1.011 7.309 -8.760 1.00 93.50 243 GLU A CA 1
ATOM 1957 C C . GLU A 1 243 ? -2.378 7.133 -8.100 1.00 93.50 243 GLU A C 1
ATOM 1959 O O . GLU A 1 243 ? -3.230 8.018 -8.178 1.00 93.50 243 GLU A O 1
ATOM 1964 N N . PHE A 1 244 ? -2.560 6.032 -7.374 1.00 95.75 244 PHE A N 1
ATOM 1965 C CA . PHE A 1 244 ? -3.801 5.724 -6.672 1.00 95.75 244 PHE A CA 1
ATOM 1966 C C . PHE A 1 244 ? -3.508 5.343 -5.223 1.00 95.75 244 PHE A C 1
ATOM 1968 O O . PHE A 1 244 ? -2.727 4.432 -4.947 1.00 95.75 244 PHE A O 1
ATOM 1975 N N . GLY A 1 245 ? -4.135 6.067 -4.296 1.00 95.94 245 GLY A N 1
ATOM 1976 C CA . GLY A 1 245 ? -4.003 5.837 -2.862 1.00 95.94 245 GLY A CA 1
ATOM 1977 C C . GLY A 1 245 ? -4.628 4.509 -2.434 1.00 95.94 245 GLY A C 1
ATOM 1978 O O . GLY A 1 245 ? -5.810 4.293 -2.695 1.00 95.94 245 GLY A O 1
ATOM 1979 N N . ILE A 1 246 ? -3.874 3.660 -1.735 1.00 97.38 246 ILE A N 1
ATOM 1980 C CA . ILE A 1 246 ? -4.395 2.461 -1.056 1.00 97.38 246 ILE A CA 1
ATOM 1981 C C . ILE A 1 246 ? -4.045 2.489 0.441 1.00 97.38 246 ILE A C 1
ATOM 1983 O O . ILE A 1 246 ? -3.077 3.144 0.824 1.00 97.38 246 ILE A O 1
ATOM 1987 N N . PRO A 1 247 ? -4.814 1.821 1.320 1.00 96.44 247 PRO A N 1
ATOM 1988 C CA . PRO A 1 247 ? -4.571 1.869 2.760 1.00 96.44 247 PRO A CA 1
ATOM 1989 C C . PRO A 1 247 ? -3.197 1.318 3.157 1.00 96.44 247 PRO A C 1
ATOM 1991 O O . PRO A 1 247 ? -2.709 0.342 2.578 1.00 96.44 247 PRO A O 1
ATOM 1994 N N . PHE A 1 248 ? -2.611 1.901 4.204 1.00 96.62 248 PHE A N 1
ATOM 1995 C CA . PHE A 1 248 ? -1.476 1.304 4.907 1.00 96.62 248 PHE A CA 1
ATOM 1996 C C . PHE A 1 248 ? -1.844 -0.073 5.488 1.00 96.62 248 PHE A C 1
ATOM 1998 O O . PHE A 1 248 ? -3.005 -0.289 5.845 1.00 96.62 248 PHE A O 1
ATOM 2005 N N . PRO A 1 249 ? -0.867 -0.984 5.663 1.00 95.88 249 PRO A N 1
ATOM 2006 C CA . PRO A 1 249 ? -1.069 -2.184 6.463 1.00 95.88 249 PRO A CA 1
ATOM 2007 C C . PRO A 1 249 ? -1.565 -1.838 7.871 1.00 95.88 249 PRO A C 1
ATOM 2009 O O . PRO A 1 249 ? -0.960 -1.036 8.584 1.00 95.88 249 PRO A O 1
ATOM 2012 N N . THR A 1 250 ? -2.671 -2.456 8.275 1.00 94.44 250 THR A N 1
ATOM 2013 C CA . THR A 1 250 ? -3.185 -2.413 9.648 1.00 94.44 250 THR A CA 1
ATOM 2014 C C . THR A 1 250 ? -2.647 -3.587 10.457 1.00 94.44 250 THR A C 1
ATOM 2016 O O . THR A 1 250 ? -2.067 -4.506 9.899 1.00 94.44 250 THR A O 1
ATOM 2019 N N . TYR A 1 251 ? -2.866 -3.596 11.773 1.00 96.50 251 TYR A N 1
ATOM 2020 C CA . TYR A 1 251 ? -2.485 -4.745 12.611 1.00 96.50 251 TYR A CA 1
ATOM 2021 C C . TYR A 1 251 ? -3.511 -5.883 12.533 1.00 96.50 251 TYR A C 1
ATOM 2023 O O . TYR A 1 251 ? -3.199 -7.014 12.879 1.00 96.50 251 TYR A O 1
ATOM 2031 N N . PHE A 1 252 ? -4.736 -5.590 12.094 1.00 97.00 252 PHE A N 1
ATOM 2032 C CA . PHE A 1 252 ? -5.827 -6.553 11.970 1.00 97.00 252 PHE A CA 1
ATOM 2033 C C . PHE A 1 252 ? -5.820 -7.219 10.590 1.00 97.00 252 PHE A C 1
ATOM 2035 O O . PHE A 1 252 ? -5.940 -6.520 9.582 1.00 97.00 252 PHE A O 1
ATOM 2042 N N . HIS A 1 253 ? -5.714 -8.549 10.561 1.00 97.50 253 HIS A N 1
ATOM 2043 C CA . HIS A 1 253 ? -5.697 -9.371 9.349 1.00 97.50 253 HIS A CA 1
ATOM 2044 C C . HIS A 1 253 ? -6.647 -10.566 9.515 1.00 97.50 253 HIS A C 1
ATOM 2046 O O . HIS A 1 253 ? -6.212 -11.648 9.918 1.00 97.50 253 HIS A O 1
ATOM 2052 N N . PRO A 1 254 ? -7.956 -10.381 9.268 1.00 97.19 254 PRO A N 1
ATOM 2053 C CA . PRO A 1 254 ? -8.955 -11.408 9.537 1.00 97.19 254 PRO A CA 1
ATOM 2054 C C . PRO A 1 254 ? -8.775 -12.616 8.614 1.00 97.19 254 PRO A C 1
ATOM 2056 O O . PRO A 1 254 ? -8.348 -12.491 7.465 1.00 97.19 254 PRO A O 1
ATOM 2059 N N . SER A 1 255 ? -9.150 -13.787 9.123 1.00 96.00 255 SER A N 1
ATOM 2060 C CA . SER A 1 255 ? -9.077 -15.073 8.417 1.00 96.00 255 SER A CA 1
ATOM 2061 C C . SER A 1 255 ? -10.450 -15.611 8.006 1.00 96.00 255 SER A C 1
ATOM 2063 O O . SER A 1 255 ? -10.557 -16.480 7.143 1.00 96.00 255 SER A O 1
ATOM 2065 N N . LYS A 1 256 ? -11.517 -15.090 8.621 1.00 95.75 256 LYS A N 1
ATOM 2066 C CA . LYS A 1 256 ? -12.915 -15.484 8.404 1.00 95.75 256 LYS A CA 1
ATOM 2067 C C . LYS A 1 256 ? -13.858 -14.328 8.735 1.00 95.75 256 LYS A C 1
ATOM 2069 O O . LYS A 1 256 ? -13.522 -13.423 9.496 1.00 95.75 256 LYS A O 1
ATOM 2074 N N . MET A 1 257 ? -15.085 -14.396 8.216 1.00 95.25 257 MET A N 1
ATOM 2075 C CA . MET A 1 257 ? -16.123 -13.378 8.433 1.00 95.25 257 MET A CA 1
ATOM 2076 C C . MET A 1 257 ? -16.392 -13.118 9.924 1.00 95.25 257 MET A C 1
ATOM 2078 O O . MET A 1 257 ? -16.587 -11.976 10.332 1.00 95.25 257 MET A O 1
ATOM 2082 N N . SER A 1 258 ? -16.360 -14.163 10.759 1.00 96.06 258 SER A N 1
ATOM 2083 C CA . SER A 1 258 ? -16.590 -14.015 12.199 1.00 96.06 258 SER A CA 1
ATOM 2084 C C . SER A 1 258 ? -15.546 -13.137 12.888 1.00 96.06 258 SER A C 1
ATOM 2086 O O . SER A 1 258 ? -15.871 -12.537 13.905 1.00 96.06 258 SER A O 1
ATOM 2088 N N . ASP A 1 259 ? -14.323 -13.040 12.356 1.00 96.31 259 ASP A N 1
ATOM 2089 C CA . ASP A 1 259 ? -13.280 -12.179 12.929 1.00 96.31 259 ASP A CA 1
ATOM 2090 C C . ASP A 1 259 ? -13.638 -10.709 12.728 1.00 96.31 259 ASP A C 1
ATOM 2092 O O . ASP A 1 259 ? -13.530 -9.900 13.647 1.00 96.31 259 ASP A O 1
ATOM 2096 N N . ILE A 1 260 ? -14.127 -10.381 11.529 1.00 95.81 260 ILE A N 1
ATOM 2097 C CA . ILE A 1 260 ? -14.592 -9.041 11.167 1.00 95.81 260 ILE A CA 1
ATOM 2098 C C . ILE A 1 260 ? -15.802 -8.677 12.017 1.00 95.81 260 ILE A C 1
ATOM 2100 O O . ILE A 1 260 ? -15.797 -7.618 12.633 1.00 95.81 260 ILE A O 1
ATOM 2104 N N . ILE A 1 261 ? -16.793 -9.569 12.114 1.00 95.81 261 ILE A N 1
ATOM 2105 C CA . ILE A 1 261 ? -17.981 -9.353 12.949 1.00 95.81 261 ILE A CA 1
ATOM 2106 C C . ILE A 1 261 ? -17.570 -9.145 14.408 1.00 95.81 261 ILE A C 1
ATOM 2108 O O . ILE A 1 261 ? -17.995 -8.175 15.025 1.00 95.81 261 ILE A O 1
ATOM 2112 N N . ALA A 1 262 ? -16.707 -10.002 14.961 1.00 95.44 262 ALA A N 1
ATOM 2113 C CA . ALA A 1 262 ? -16.253 -9.874 16.343 1.00 95.44 262 ALA A CA 1
ATOM 2114 C C . ALA A 1 262 ? -15.543 -8.536 16.590 1.00 95.44 262 ALA A C 1
ATOM 2116 O O . ALA A 1 262 ? -15.795 -7.881 17.605 1.00 95.44 262 ALA A O 1
ATOM 2117 N N . TRP A 1 263 ? -14.701 -8.093 15.652 1.00 95.00 263 TRP A N 1
ATOM 2118 C CA . TRP A 1 263 ? -14.043 -6.798 15.754 1.00 95.00 263 TRP A CA 1
ATOM 2119 C C . TRP A 1 263 ? -15.022 -5.626 15.601 1.00 95.00 263 TRP A C 1
ATOM 2121 O O . TRP A 1 263 ? -14.967 -4.676 16.380 1.00 95.00 263 TRP A O 1
ATOM 2131 N N . GLN A 1 264 ? -15.969 -5.697 14.665 1.00 95.00 264 GLN A N 1
ATOM 2132 C CA . GLN A 1 264 ? -17.023 -4.695 14.497 1.00 95.00 264 GLN A CA 1
ATOM 2133 C C . GLN A 1 264 ? -17.894 -4.582 15.754 1.00 95.00 264 GLN A C 1
ATOM 2135 O O . GLN A 1 264 ? -18.109 -3.473 16.241 1.00 95.00 264 GLN A O 1
ATOM 2140 N N . GLU A 1 265 ? -18.318 -5.707 16.338 1.00 94.12 265 GLU A N 1
ATOM 2141 C CA . GLU A 1 265 ? -19.066 -5.724 17.596 1.00 94.12 265 GLU A CA 1
ATOM 2142 C C . GLU A 1 265 ? -18.241 -5.153 18.745 1.00 94.12 265 GLU A C 1
ATOM 2144 O O . GLU A 1 265 ? -18.749 -4.345 19.525 1.00 94.12 265 GLU A O 1
ATOM 2149 N N . LYS A 1 266 ? -16.951 -5.500 18.836 1.00 91.19 266 LYS A N 1
ATOM 2150 C CA . LYS A 1 266 ? -16.051 -4.903 19.826 1.00 91.19 266 LYS A CA 1
ATOM 2151 C C . LYS A 1 266 ? -16.001 -3.386 19.656 1.00 91.19 266 LYS A C 1
ATOM 2153 O O . LYS A 1 266 ? -16.196 -2.666 20.630 1.00 91.19 266 LYS A O 1
ATOM 2158 N N . VAL A 1 267 ? -15.782 -2.885 18.441 1.00 89.19 267 VAL A N 1
ATOM 2159 C CA . VAL A 1 267 ? -15.713 -1.443 18.158 1.00 89.19 267 VAL A CA 1
ATOM 2160 C C . VAL A 1 267 ? -17.039 -0.740 18.463 1.00 89.19 267 VAL A C 1
ATOM 2162 O O . VAL A 1 267 ? -16.994 0.369 19.003 1.00 89.19 267 VAL A O 1
ATOM 2165 N N . ARG A 1 268 ? -18.182 -1.381 18.182 1.00 89.19 268 ARG A N 1
ATOM 2166 C CA . ARG A 1 268 ? -19.536 -0.874 18.460 1.00 89.19 268 ARG A CA 1
ATOM 2167 C C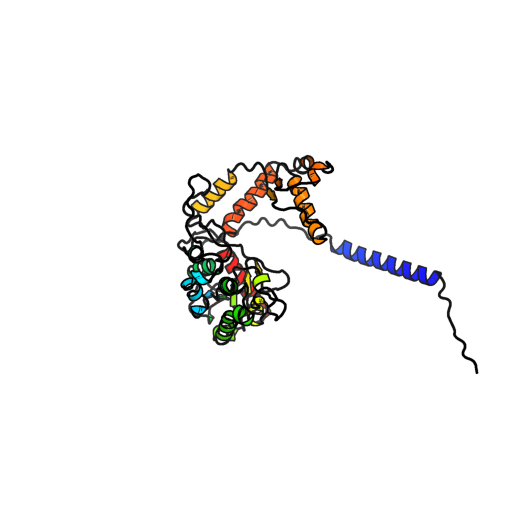 . ARG A 1 268 ? -19.819 -0.744 19.957 1.00 89.19 268 ARG A C 1
ATOM 2169 O O . ARG A 1 268 ? -20.358 0.266 20.396 1.00 89.19 268 ARG A O 1
ATOM 2176 N N . HIS A 1 269 ? -19.405 -1.735 20.747 1.00 87.44 269 HIS A N 1
ATOM 2177 C CA . HIS A 1 269 ? -19.670 -1.789 22.189 1.00 87.44 269 HIS A CA 1
ATOM 2178 C C . HIS A 1 269 ? -18.619 -1.078 23.048 1.00 87.44 269 HIS A C 1
ATOM 2180 O O . HIS A 1 269 ? -18.821 -0.900 24.251 1.00 87.44 269 HIS A O 1
ATOM 2186 N N . VAL A 1 270 ? -17.485 -0.661 22.474 1.00 82.44 270 VAL A N 1
ATOM 2187 C CA . VAL A 1 270 ? -16.505 0.145 23.207 1.00 82.44 270 VAL A CA 1
ATOM 2188 C C . VAL A 1 270 ? -17.128 1.500 23.529 1.00 82.44 270 VAL A C 1
ATOM 2190 O O . VAL A 1 270 ? -17.382 2.319 22.644 1.00 82.44 270 VAL A O 1
ATOM 2193 N N . THR A 1 271 ? -17.312 1.769 24.822 1.00 76.94 271 THR A N 1
ATOM 2194 C CA . THR A 1 271 ? -17.713 3.089 25.306 1.00 76.94 271 THR A CA 1
ATOM 2195 C C . THR A 1 271 ? -16.637 4.098 24.933 1.00 76.94 271 THR A C 1
ATOM 2197 O O . THR A 1 271 ? -15.578 4.178 25.555 1.00 76.94 271 THR A O 1
ATOM 2200 N N . ARG A 1 272 ? -16.909 4.885 23.894 1.00 71.50 272 ARG A N 1
ATOM 2201 C CA . ARG A 1 272 ? -16.072 6.014 23.501 1.00 71.50 272 ARG A CA 1
ATOM 2202 C C . ARG A 1 272 ? -16.723 7.281 24.038 1.00 71.50 272 ARG A C 1
ATOM 2204 O O . ARG A 1 272 ? -17.658 7.773 23.402 1.00 71.50 272 ARG A O 1
ATOM 2211 N N . PRO A 1 273 ? -16.253 7.825 25.179 1.00 66.31 273 PRO A N 1
ATOM 2212 C CA . PRO A 1 273 ? -16.766 9.097 25.682 1.00 66.31 273 PRO A CA 1
ATOM 2213 C C . PRO A 1 273 ? -16.507 10.240 24.687 1.00 66.31 273 PRO A C 1
ATOM 2215 O O . PRO A 1 273 ? -17.178 11.263 24.744 1.00 66.31 273 PRO A O 1
ATOM 2218 N N . HIS A 1 274 ? -15.579 10.040 23.739 1.00 61.19 274 HIS A N 1
ATOM 2219 C CA . HIS A 1 274 ? -15.214 10.979 22.686 1.00 61.19 274 HIS A CA 1
ATOM 2220 C C . HIS A 1 274 ? -15.438 10.350 21.282 1.00 61.19 274 HIS A C 1
ATOM 2222 O O . HIS A 1 274 ? -14.957 9.252 21.021 1.00 61.19 274 HIS A O 1
ATOM 2228 N N . LEU A 1 275 ? -16.171 11.021 20.382 1.00 63.59 275 LEU A N 1
ATOM 2229 C CA . LEU A 1 275 ? -16.405 10.693 18.956 1.00 63.59 275 LEU A CA 1
ATOM 2230 C C . LEU A 1 275 ? -15.127 10.665 18.093 1.00 63.59 275 LEU A C 1
ATOM 2232 O O . LEU A 1 275 ? -15.023 9.803 17.230 1.00 63.59 275 LEU A O 1
ATOM 2236 N N . PHE A 1 276 ? -14.166 11.571 18.296 1.00 59.75 276 PHE A N 1
ATOM 2237 C CA . PHE A 1 276 ? -12.854 11.558 17.626 1.00 59.75 276 PHE A CA 1
ATOM 2238 C C . PHE A 1 276 ? -11.735 11.985 18.595 1.00 59.75 276 PHE A C 1
ATOM 2240 O O . PHE A 1 276 ? -12.008 12.473 19.681 1.00 59.75 276 PHE A O 1
ATOM 2247 N N . SER A 1 277 ? -10.463 11.776 18.267 1.00 66.69 277 SER A N 1
ATOM 2248 C CA . SER A 1 277 ? -9.338 12.320 19.047 1.00 66.69 277 SER A CA 1
ATOM 2249 C C . SER A 1 277 ? -8.382 12.985 18.079 1.00 66.69 277 SER A C 1
ATOM 2251 O O . SER A 1 277 ? -8.029 12.387 17.065 1.00 66.69 277 SER A O 1
ATOM 2253 N N . PHE A 1 278 ? -7.965 14.213 18.366 1.00 65.25 278 PHE A N 1
ATOM 2254 C CA . PHE A 1 278 ? -7.011 14.921 17.520 1.00 65.25 278 PHE A CA 1
ATOM 2255 C C . PHE A 1 278 ? -5.640 14.927 18.198 1.00 65.25 278 PHE A C 1
ATOM 2257 O O . PHE A 1 278 ? -5.506 15.281 19.369 1.00 65.25 278 PHE A O 1
ATOM 2264 N N . THR A 1 279 ? -4.609 14.521 17.463 1.00 64.25 279 THR A N 1
ATOM 2265 C CA . THR A 1 279 ? -3.223 14.480 17.942 1.00 64.25 279 THR A CA 1
ATOM 2266 C C . THR A 1 279 ? -2.398 15.543 17.227 1.00 64.25 279 THR A C 1
ATOM 2268 O O . THR A 1 279 ? -2.134 15.445 16.023 1.00 64.25 279 THR A O 1
ATOM 2271 N N . GLY A 1 280 ? -1.969 16.576 17.956 1.00 65.69 280 GLY A N 1
ATOM 2272 C CA . GLY A 1 280 ? -1.117 17.619 17.398 1.00 65.69 280 GLY A CA 1
ATOM 2273 C C . GLY A 1 280 ? -1.168 18.944 18.146 1.00 65.69 280 GLY A C 1
ATOM 2274 O O . GLY A 1 280 ? -2.156 19.258 18.790 1.00 65.69 280 GLY A O 1
ATOM 2275 N N . ALA A 1 281 ? -0.113 19.741 17.981 1.00 66.69 281 ALA A N 1
ATOM 2276 C CA . ALA A 1 281 ? -0.051 21.117 18.458 1.00 66.69 281 ALA A CA 1
ATOM 2277 C C . ALA A 1 281 ? -0.251 22.110 17.305 1.00 66.69 281 ALA A C 1
ATOM 2279 O O . ALA A 1 281 ? 0.017 21.799 16.132 1.00 66.69 281 ALA A O 1
ATOM 2280 N N . ARG A 1 282 ? -0.684 23.320 17.657 1.00 70.06 282 ARG A N 1
ATOM 2281 C CA . ARG A 1 282 ? -0.685 24.470 16.750 1.00 70.06 282 ARG A CA 1
ATOM 2282 C C . ARG A 1 282 ? 0.741 24.801 16.323 1.00 70.06 282 ARG A C 1
ATOM 2284 O O . ARG A 1 282 ? 1.676 24.706 17.119 1.00 70.06 282 ARG A O 1
ATOM 2291 N N . ARG A 1 283 ? 0.932 25.204 15.067 1.00 64.50 283 ARG A N 1
ATOM 2292 C CA . ARG A 1 283 ? 2.256 25.594 14.551 1.00 64.50 283 ARG A CA 1
ATOM 2293 C C . ARG A 1 283 ? 2.347 27.114 14.452 1.00 64.50 283 ARG A C 1
ATOM 2295 O O . ARG A 1 283 ? 1.580 27.728 13.720 1.00 64.50 283 ARG A O 1
ATOM 2302 N N . LYS A 1 284 ? 3.312 27.726 15.147 1.00 62.22 284 LYS A N 1
ATOM 2303 C CA . LYS A 1 284 ? 3.588 29.169 15.029 1.00 62.22 284 LYS A CA 1
ATOM 2304 C C . LYS A 1 284 ? 4.118 29.490 13.617 1.00 62.22 284 LYS A C 1
ATOM 2306 O O . LYS A 1 284 ? 4.942 28.750 13.089 1.00 62.22 284 LYS A O 1
ATOM 2311 N N . ASN A 1 285 ? 3.668 30.605 13.034 1.00 59.66 285 ASN A N 1
ATOM 2312 C CA . ASN A 1 285 ? 4.180 31.215 11.791 1.00 59.66 285 ASN A CA 1
ATOM 2313 C C . ASN A 1 285 ? 4.041 30.412 10.479 1.00 59.66 285 ASN A C 1
ATOM 2315 O O . ASN A 1 285 ? 4.842 30.602 9.567 1.00 59.66 285 ASN A O 1
ATOM 2319 N N . HIS A 1 286 ? 3.022 29.560 10.325 1.00 58.78 286 HIS A N 1
ATOM 2320 C CA . HIS A 1 286 ? 2.770 28.875 9.049 1.00 58.78 286 HIS A CA 1
ATOM 2321 C C . HIS A 1 286 ? 1.377 29.203 8.502 1.00 58.78 286 HIS A C 1
ATOM 2323 O O . HIS A 1 286 ? 0.374 28.877 9.122 1.00 58.78 286 HIS A O 1
ATOM 2329 N N . THR A 1 287 ? 1.282 29.783 7.303 1.00 56.09 287 THR A N 1
ATOM 2330 C CA . THR A 1 287 ? -0.008 30.065 6.635 1.00 56.09 287 THR A CA 1
ATOM 2331 C C . THR A 1 287 ? -0.802 28.787 6.331 1.00 56.09 287 THR A C 1
ATOM 2333 O O . THR A 1 287 ? -2.027 28.785 6.400 1.00 56.09 287 THR A O 1
ATOM 2336 N N . ALA A 1 288 ? -0.111 27.663 6.105 1.00 52.69 288 ALA A N 1
ATOM 2337 C CA . ALA A 1 288 ? -0.711 26.328 5.985 1.00 52.69 288 ALA A CA 1
ATOM 2338 C C . ALA A 1 288 ? -1.192 25.729 7.328 1.00 52.69 288 ALA A C 1
ATOM 2340 O O . ALA A 1 288 ? -1.848 24.688 7.332 1.00 52.69 288 ALA A O 1
ATOM 2341 N N . ALA A 1 289 ? -0.883 26.358 8.470 1.00 56.62 289 ALA A N 1
ATOM 2342 C CA . ALA A 1 289 ? -1.385 25.935 9.777 1.00 56.62 289 ALA A CA 1
ATOM 2343 C C . ALA A 1 289 ? -2.848 26.342 10.008 1.00 56.62 289 ALA A C 1
ATOM 2345 O O . ALA A 1 289 ? -3.483 25.756 10.871 1.00 56.62 289 ALA A O 1
ATOM 2346 N N . ALA A 1 290 ? -3.420 27.252 9.206 1.00 62.22 290 ALA A N 1
ATOM 2347 C CA . ALA A 1 290 ? -4.772 27.777 9.419 1.00 62.22 290 ALA A CA 1
ATOM 2348 C C . ALA A 1 290 ? -5.860 26.687 9.470 1.00 62.22 290 ALA A C 1
ATOM 2350 O O . ALA A 1 290 ? -6.710 26.709 10.355 1.00 62.22 290 ALA A O 1
ATOM 2351 N N . ILE A 1 291 ? -5.813 25.695 8.571 1.00 65.38 291 ILE A N 1
ATOM 2352 C CA . ILE A 1 291 ? -6.768 24.573 8.582 1.00 65.38 291 ILE A CA 1
ATOM 2353 C C . ILE A 1 291 ? -6.511 23.670 9.791 1.00 65.38 291 ILE A C 1
ATOM 2355 O O . ILE A 1 291 ? -7.446 23.287 10.484 1.00 65.38 291 ILE A O 1
ATOM 2359 N N . ARG A 1 292 ? -5.242 23.357 10.084 1.00 67.06 292 ARG A N 1
ATOM 2360 C CA . ARG A 1 292 ? -4.869 22.523 11.236 1.00 67.06 292 ARG A CA 1
ATOM 2361 C C . ARG A 1 292 ? -5.334 23.153 12.546 1.00 67.06 292 ARG A C 1
ATOM 2363 O O . ARG A 1 292 ? -5.910 22.458 13.372 1.00 67.06 292 ARG A O 1
ATOM 2370 N N . ASP A 1 293 ? -5.123 24.453 12.699 1.00 66.44 293 ASP A N 1
ATOM 2371 C CA . ASP A 1 293 ? -5.562 25.229 13.850 1.00 66.44 293 ASP A CA 1
ATOM 2372 C C . ASP A 1 293 ? -7.095 25.235 13.939 1.00 66.44 293 ASP A C 1
ATOM 2374 O O . ASP A 1 293 ? -7.637 25.065 15.026 1.00 66.44 293 ASP A O 1
ATOM 2378 N N . GLN A 1 294 ? -7.814 25.327 12.813 1.00 64.31 294 GLN A N 1
ATOM 2379 C CA . GLN A 1 294 ? -9.273 25.177 12.806 1.00 64.31 294 GLN A CA 1
ATOM 2380 C C . GLN A 1 294 ? -9.742 23.779 13.230 1.00 64.31 294 GLN A C 1
ATOM 2382 O O . GLN A 1 294 ? -10.682 23.687 14.016 1.00 64.31 294 GLN A O 1
ATOM 2387 N N . VAL A 1 295 ? -9.095 22.700 12.781 1.00 65.44 295 VAL A N 1
ATOM 2388 C CA . VAL A 1 295 ? -9.458 21.327 13.187 1.00 65.44 295 VAL A CA 1
ATOM 2389 C C . VAL A 1 295 ? -9.132 21.079 14.665 1.00 65.44 295 VAL A C 1
ATOM 2391 O O . VAL A 1 295 ? -9.939 20.501 15.390 1.00 65.44 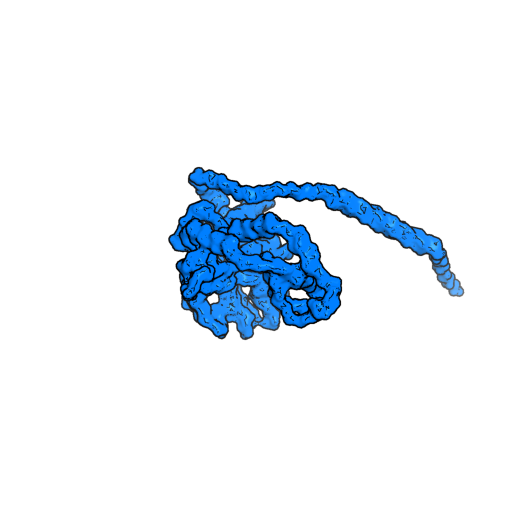295 VAL A O 1
ATOM 2394 N N . ILE A 1 296 ? -7.988 21.576 15.140 1.00 68.69 296 ILE A N 1
ATOM 2395 C CA . ILE A 1 296 ? -7.615 21.604 16.561 1.00 68.69 296 ILE A CA 1
ATOM 2396 C C . ILE A 1 296 ? -8.701 22.299 17.388 1.00 68.69 296 ILE A C 1
ATOM 2398 O O . ILE A 1 296 ? -9.192 21.727 18.360 1.00 68.69 296 ILE A O 1
ATOM 2402 N N . ASN A 1 297 ? -9.132 23.491 16.963 1.00 63.12 297 ASN A N 1
ATOM 2403 C CA . ASN A 1 297 ? -10.174 24.267 17.639 1.00 63.12 297 ASN A CA 1
ATOM 2404 C C . ASN A 1 297 ? -11.499 23.507 17.701 1.00 63.12 297 ASN A C 1
ATOM 2406 O O . ASN A 1 297 ? -12.174 23.535 18.728 1.00 63.12 297 ASN A O 1
ATOM 2410 N N . GLN A 1 298 ? -11.849 22.802 16.625 1.00 65.69 298 GLN A N 1
ATOM 2411 C CA . GLN A 1 298 ? -13.041 21.958 16.566 1.00 65.69 298 GLN A CA 1
ATOM 2412 C C . GLN A 1 298 ? -12.934 20.734 17.490 1.00 65.69 298 GLN A C 1
ATOM 2414 O O . GLN A 1 298 ? -13.934 20.335 18.080 1.00 65.69 298 GLN A O 1
ATOM 2419 N N . CYS A 1 299 ? -11.739 20.155 17.661 1.00 59.50 299 CYS A N 1
ATOM 2420 C CA . CYS A 1 299 ? -11.540 19.018 18.556 1.00 59.50 299 CYS A CA 1
ATOM 2421 C C . CYS A 1 299 ? -11.510 19.399 20.043 1.00 59.50 299 CYS A C 1
ATOM 2423 O O . CYS A 1 299 ? -12.220 18.766 20.818 1.00 59.50 299 CYS A O 1
ATOM 2425 N N . VAL A 1 300 ? -10.754 20.434 20.466 1.00 61.62 300 VAL A N 1
ATOM 2426 C CA . VAL A 1 300 ? -10.880 20.954 21.855 1.00 61.62 300 VAL A CA 1
ATOM 2427 C C . VAL A 1 300 ? -12.335 21.228 22.136 1.00 61.62 300 VAL A C 1
ATOM 2429 O O . VAL A 1 300 ? -12.796 20.919 23.227 1.00 61.62 300 VAL A O 1
ATOM 2432 N N . GLY A 1 301 ? -12.990 21.764 21.092 1.00 57.94 301 GLY A N 1
ATOM 2433 C CA . GLY A 1 301 ? -14.377 22.122 20.859 1.00 57.94 301 GLY A CA 1
ATOM 2434 C C . GLY A 1 301 ? -15.435 21.132 21.282 1.00 57.94 301 GLY A C 1
ATOM 2435 O O . GLY A 1 301 ? -16.595 21.390 21.013 1.00 57.94 301 GLY A O 1
ATOM 2436 N N . SER A 1 302 ? -15.064 20.019 21.913 1.00 56.00 302 SER A N 1
ATOM 2437 C CA . SER A 1 302 ? -15.898 18.852 21.927 1.00 56.00 302 SER A CA 1
ATOM 2438 C C . SER A 1 302 ? -15.811 17.967 23.170 1.00 56.00 302 SER A C 1
ATOM 2440 O O . SER A 1 302 ? -14.808 17.284 23.317 1.00 56.00 302 SER A O 1
ATOM 2442 N N . PRO A 1 303 ? -16.868 17.767 23.998 1.00 54.62 303 PRO A N 1
ATOM 2443 C CA . PRO A 1 303 ? -17.023 16.548 24.807 1.00 54.62 303 PRO A CA 1
ATOM 2444 C C . PRO A 1 303 ? -16.874 15.267 23.987 1.00 54.62 303 PRO A C 1
ATOM 2446 O O . PRO A 1 303 ? -16.545 14.216 24.523 1.00 54.62 303 PRO A O 1
ATOM 2449 N N . ARG A 1 304 ? -17.087 15.357 22.674 1.00 59.28 304 ARG A N 1
ATOM 2450 C CA . ARG A 1 304 ? -16.952 14.279 21.710 1.00 59.28 304 ARG A CA 1
ATOM 2451 C C . ARG A 1 304 ? -15.591 14.290 21.007 1.00 59.28 304 ARG A C 1
ATOM 2453 O O . ARG A 1 304 ? -15.397 13.502 20.099 1.00 59.28 304 ARG A O 1
ATOM 2460 N N . CYS A 1 305 ? -14.635 15.136 21.368 1.00 55.19 305 CYS A N 1
ATOM 2461 C CA . CYS A 1 305 ? -13.280 14.999 20.869 1.00 55.19 305 CYS A CA 1
ATOM 2462 C C . CYS A 1 305 ? -12.259 15.214 21.955 1.00 55.19 305 CYS A C 1
ATOM 2464 O O . CYS A 1 305 ? -12.278 16.203 22.678 1.00 55.19 305 CYS A O 1
ATOM 2466 N N . LYS A 1 306 ? -11.334 14.270 22.070 1.00 67.06 306 LYS A N 1
ATOM 2467 C CA . LYS A 1 306 ? -10.202 14.462 22.957 1.00 67.06 306 LYS A CA 1
ATOM 2468 C C . LYS A 1 306 ? -9.090 15.123 22.167 1.00 67.06 306 LYS A C 1
ATOM 2470 O O . LYS A 1 306 ? -8.390 14.446 21.412 1.00 67.06 306 LYS A O 1
ATOM 2475 N N . LEU A 1 307 ? -8.909 16.434 22.343 1.00 61.66 307 LEU A N 1
ATOM 2476 C CA . LEU A 1 307 ? -7.664 17.045 21.899 1.00 61.66 307 LEU A CA 1
ATOM 2477 C C .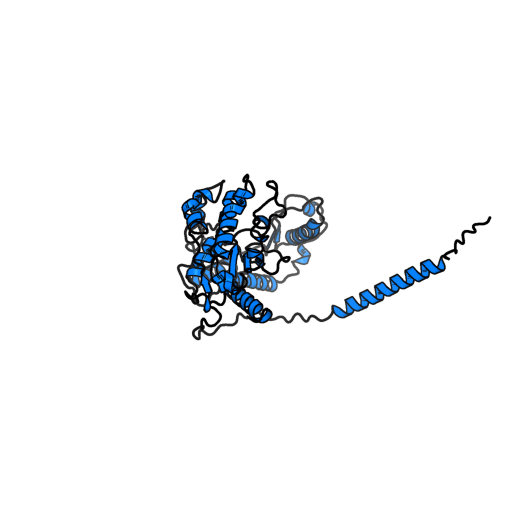 LEU A 1 307 ? -6.563 16.681 22.884 1.00 61.66 307 LEU A C 1
ATOM 2479 O O . LEU A 1 307 ? -6.689 16.878 24.094 1.00 61.66 307 LEU A O 1
ATOM 2483 N N . LEU A 1 308 ? -5.475 16.158 22.344 1.00 61.53 308 LEU A N 1
ATOM 2484 C CA . LEU A 1 308 ? -4.247 15.921 23.079 1.00 61.53 308 LEU A CA 1
ATOM 2485 C C . LEU A 1 308 ? -3.306 17.100 22.779 1.00 61.53 308 LEU A C 1
ATOM 2487 O O . LEU A 1 308 ? -2.449 17.013 21.901 1.00 61.53 308 LEU A O 1
ATOM 2491 N N . GLU A 1 309 ? -3.554 18.229 23.461 1.00 55.34 309 GLU A N 1
ATOM 2492 C CA . GLU A 1 309 ? -2.834 19.507 23.328 1.00 55.34 309 GLU A CA 1
ATOM 2493 C C . GLU A 1 309 ? -2.035 19.827 24.594 1.00 55.34 309 GLU A C 1
ATOM 2495 O O . GLU A 1 309 ? -2.565 19.747 25.702 1.00 55.34 309 GLU A O 1
ATOM 2500 N N . CYS A 1 310 ? -0.795 20.281 24.428 1.00 56.50 310 CYS A N 1
ATOM 2501 C CA . CYS A 1 310 ? -0.093 21.014 25.475 1.00 56.50 310 CYS A CA 1
ATOM 2502 C C . CYS A 1 310 ? -0.268 22.528 25.218 1.00 56.50 310 CYS A C 1
ATOM 2504 O O . CYS A 1 310 ? 0.141 23.012 24.164 1.00 56.50 310 CYS A O 1
ATOM 2506 N N . GLU A 1 311 ? -0.864 23.232 26.197 1.00 53.53 311 GLU A N 1
ATOM 2507 C CA . GLU A 1 311 ? -0.746 24.675 26.522 1.00 53.53 311 GLU A CA 1
ATOM 2508 C C . GLU A 1 311 ? -1.932 25.679 26.335 1.00 53.53 311 GLU A C 1
ATOM 2510 O O . GLU A 1 311 ? -2.681 25.850 27.295 1.00 53.53 311 GLU A O 1
ATOM 2515 N N . ASP A 1 312 ? -2.123 26.454 25.252 1.00 47.59 312 ASP A N 1
ATOM 2516 C CA . ASP A 1 312 ? -2.522 27.873 25.497 1.00 47.59 312 ASP A CA 1
ATOM 2517 C C . ASP A 1 312 ? -3.943 28.416 25.187 1.00 47.59 312 ASP A C 1
ATOM 2519 O O . ASP A 1 312 ? -4.333 29.416 25.788 1.00 47.59 312 ASP A O 1
ATOM 2523 N N . ALA A 1 313 ? -4.772 27.856 24.299 1.00 42.50 313 ALA A N 1
ATOM 2524 C CA . ALA A 1 313 ? -6.001 28.569 23.874 1.00 42.50 313 ALA A CA 1
ATOM 2525 C C . ALA A 1 313 ? -7.253 28.335 24.734 1.00 42.50 313 ALA A C 1
ATOM 2527 O O . ALA A 1 313 ? -8.137 29.191 24.783 1.00 42.50 313 ALA A O 1
ATOM 2528 N N . VAL A 1 314 ? -7.310 27.216 25.457 1.00 43.16 314 VAL A N 1
ATOM 2529 C CA . VAL A 1 314 ? -8.328 26.956 26.490 1.00 43.16 314 VAL A CA 1
ATOM 2530 C C . VAL A 1 314 ? -8.164 27.910 27.681 1.00 43.16 314 VAL A C 1
ATOM 2532 O O . VAL A 1 314 ? -9.161 28.293 28.287 1.00 43.16 314 VAL A O 1
ATOM 2535 N N . ARG A 1 315 ? -6.937 28.385 27.971 1.00 41.84 315 ARG A N 1
ATOM 2536 C CA . ARG A 1 315 ? -6.671 29.364 29.047 1.00 41.84 315 ARG A CA 1
ATOM 2537 C C . ARG A 1 315 ? -7.396 30.704 28.852 1.00 41.84 315 ARG A C 1
ATOM 2539 O O . ARG A 1 315 ? -7.644 31.378 29.845 1.00 41.84 315 ARG A O 1
ATOM 2546 N N . ASN A 1 316 ? -7.752 31.080 27.616 1.00 39.53 316 ASN A N 1
ATOM 2547 C CA . ASN A 1 316 ? -8.229 32.434 27.281 1.00 39.53 316 ASN A CA 1
ATOM 2548 C C . ASN A 1 316 ? -9.744 32.543 26.958 1.00 39.53 316 ASN A C 1
ATOM 2550 O O . ASN A 1 316 ? -10.213 33.626 26.610 1.00 39.53 316 ASN A O 1
ATOM 2554 N N . GLY A 1 317 ? -10.526 31.458 27.071 1.00 47.53 317 GLY A N 1
ATOM 2555 C CA . GLY A 1 317 ? -11.997 31.495 27.228 1.00 47.53 317 GLY A CA 1
ATOM 2556 C C . GLY A 1 317 ? -12.874 31.998 26.063 1.00 47.53 317 GLY A C 1
ATOM 2557 O O . GLY A 1 317 ? -14.041 32.310 26.282 1.00 47.53 317 GLY A O 1
ATOM 2558 N N . THR A 1 318 ? -12.357 32.107 24.836 1.00 41.75 318 THR A N 1
ATOM 2559 C CA . THR A 1 318 ? -13.012 32.860 23.739 1.00 41.75 318 THR A CA 1
ATOM 2560 C C . THR A 1 318 ? -13.998 32.056 22.869 1.00 41.75 318 THR A C 1
ATOM 2562 O O . THR A 1 318 ? -14.748 32.646 22.099 1.00 41.75 318 THR A O 1
ATOM 2565 N N . VAL A 1 319 ? -14.024 30.722 22.970 1.00 42.12 319 VAL A N 1
ATOM 2566 C CA . VAL A 1 319 ? -14.966 29.830 22.262 1.00 42.12 319 VAL A CA 1
ATOM 2567 C C . VAL A 1 319 ? -15.520 28.814 23.260 1.00 42.12 319 VAL A C 1
ATOM 2569 O O . VAL A 1 319 ? -14.746 28.223 24.010 1.00 42.12 319 VAL A O 1
ATOM 2572 N N . LYS A 1 320 ? -16.842 28.583 23.243 1.00 46.19 320 LYS A N 1
ATOM 2573 C CA . LYS A 1 320 ? -17.534 27.532 24.011 1.00 46.19 320 LYS A CA 1
ATOM 2574 C C . LYS A 1 320 ? -18.002 26.395 23.101 1.00 46.19 320 LYS A C 1
ATOM 2576 O O . LYS A 1 320 ? -19.177 26.139 22.927 1.00 46.19 320 LYS A O 1
ATOM 2581 N N . ILE A 1 321 ? -17.044 25.740 22.472 1.00 41.38 321 ILE A N 1
ATOM 2582 C CA . ILE A 1 321 ? -16.893 24.280 22.449 1.00 41.38 321 ILE A CA 1
ATOM 2583 C C . ILE A 1 321 ? -18.169 23.466 22.775 1.00 41.38 321 ILE A C 1
ATOM 2585 O O . ILE A 1 321 ? -18.765 22.853 21.896 1.00 41.38 321 ILE A O 1
ATOM 2589 N N . GLU A 1 322 ? -18.610 23.502 24.032 1.00 42.38 322 GLU A N 1
ATOM 2590 C CA . GLU A 1 322 ? -19.816 22.839 24.537 1.00 42.38 322 GLU A CA 1
ATOM 2591 C C . GLU A 1 322 ? -21.065 23.046 23.652 1.00 42.38 322 GLU A C 1
ATOM 2593 O O . GLU A 1 322 ? -21.745 22.077 23.310 1.00 42.38 322 GLU A O 1
ATOM 2598 N N . ASP A 1 323 ? -21.311 24.268 23.181 1.00 45.38 323 ASP A N 1
ATOM 2599 C CA . ASP A 1 323 ? -22.539 24.655 22.479 1.00 45.38 323 ASP A CA 1
ATOM 2600 C C . ASP A 1 323 ? -22.687 23.992 21.093 1.00 45.38 323 ASP A C 1
ATOM 2602 O O . ASP A 1 323 ? -23.791 23.653 20.670 1.00 45.38 323 ASP A O 1
ATOM 2606 N N . VAL A 1 324 ? -21.586 23.758 20.370 1.00 43.03 324 VAL A N 1
ATOM 2607 C CA . VAL A 1 324 ? -21.629 23.256 18.979 1.00 43.03 324 VAL A CA 1
ATOM 2608 C C . VAL A 1 324 ? -21.976 21.773 18.911 1.00 43.03 324 VAL A C 1
ATOM 2610 O O . VAL A 1 324 ? -22.532 21.306 17.919 1.00 43.03 324 VAL A O 1
ATOM 2613 N N . LEU A 1 325 ? -21.675 21.005 19.953 1.00 47.00 325 LEU A N 1
ATOM 2614 C CA . LEU A 1 325 ? -21.815 19.549 19.894 1.00 47.00 325 LEU A CA 1
ATOM 2615 C C . LEU A 1 325 ? -22.606 18.913 21.021 1.00 47.00 325 LEU A C 1
ATOM 2617 O O . LEU A 1 325 ? -22.872 17.712 20.962 1.00 47.00 325 LEU A O 1
ATOM 2621 N N . LEU A 1 326 ? -23.180 19.754 21.882 1.00 48.94 326 LEU A N 1
ATOM 2622 C CA . LEU A 1 326 ? -24.589 19.603 22.247 1.00 48.94 326 LEU A CA 1
ATOM 2623 C C . LEU A 1 326 ? -25.531 19.675 21.024 1.00 48.94 326 LEU A C 1
ATOM 2625 O O . LEU A 1 326 ? -26.630 19.136 21.077 1.00 48.94 326 LEU A O 1
ATOM 2629 N N . GLY A 1 327 ? -25.097 20.266 19.903 1.00 53.31 327 GLY A N 1
ATOM 2630 C CA . GLY A 1 327 ? -25.881 20.369 18.665 1.00 53.31 327 GLY A CA 1
ATOM 2631 C C . GLY A 1 327 ? -26.035 19.079 17.846 1.00 53.31 327 GLY A C 1
ATOM 2632 O O . GLY A 1 327 ? -26.838 19.050 16.917 1.00 53.31 327 GLY A O 1
ATOM 2633 N N . TYR A 1 328 ? -25.300 18.009 18.165 1.00 56.25 328 TYR A N 1
ATOM 2634 C CA . TYR A 1 328 ? -25.451 16.716 17.494 1.00 56.25 328 TYR A CA 1
ATOM 2635 C C . TYR A 1 328 ? -26.242 15.755 18.380 1.00 56.25 328 TYR A C 1
ATOM 2637 O O . TYR A 1 328 ? -25.890 15.511 19.532 1.00 56.25 328 TYR A O 1
ATOM 2645 N N . SER A 1 329 ? -27.260 15.127 17.825 1.00 76.38 329 SER A N 1
ATOM 2646 C CA . SER A 1 329 ? -28.051 14.093 18.492 1.00 76.38 329 SER A CA 1
ATOM 2647 C C . SER A 1 329 ? -27.249 12.797 18.723 1.00 76.38 329 SER A C 1
ATOM 2649 O O . SER A 1 329 ? -26.160 12.613 18.160 1.00 76.38 329 SER A O 1
ATOM 2651 N N . ALA A 1 330 ? -27.749 11.906 19.583 1.00 78.44 330 ALA A N 1
ATOM 2652 C CA . ALA A 1 330 ? -27.140 10.588 19.798 1.00 78.44 330 ALA A CA 1
ATOM 2653 C C . ALA A 1 330 ? -27.236 9.732 18.524 1.00 78.44 330 ALA A C 1
ATOM 2655 O O . ALA A 1 330 ? -26.306 9.012 18.169 1.00 78.44 330 ALA A O 1
ATOM 2656 N N . GLU A 1 331 ? -28.323 9.911 17.782 1.00 80.06 331 GLU A N 1
ATOM 2657 C CA . GLU A 1 331 ? -28.619 9.270 16.510 1.00 80.06 331 GLU A CA 1
ATOM 2658 C C . GLU A 1 331 ? -27.580 9.646 15.444 1.00 80.06 331 GLU A C 1
ATOM 2660 O O . GLU A 1 331 ? -27.088 8.781 14.722 1.00 80.06 331 GLU A O 1
ATOM 2665 N N . GLN A 1 332 ? -27.172 10.921 15.376 1.00 69.00 332 GLN A N 1
ATOM 2666 C CA . GLN A 1 332 ? -26.118 11.365 14.454 1.00 69.00 332 GLN A CA 1
ATOM 2667 C C . GLN A 1 332 ? -24.749 10.755 14.782 1.00 69.00 332 GLN A C 1
ATOM 2669 O O . GLN A 1 332 ? -23.987 10.447 13.866 1.00 69.00 332 GLN A O 1
ATOM 2674 N N . ILE A 1 333 ? -24.421 10.571 16.067 1.00 74.25 333 ILE A N 1
ATOM 2675 C CA . ILE A 1 333 ? -23.180 9.885 16.468 1.00 74.25 333 ILE A CA 1
ATOM 2676 C C . ILE A 1 333 ? -23.202 8.442 15.995 1.00 74.25 333 ILE A C 1
ATOM 2678 O O . ILE A 1 333 ? -22.228 7.980 15.405 1.00 74.25 333 ILE A O 1
ATOM 2682 N N . GLU A 1 334 ? -24.297 7.745 16.277 1.00 81.69 334 GLU A N 1
ATOM 2683 C CA . GLU A 1 334 ? -24.414 6.330 15.963 1.00 81.69 334 GLU A CA 1
ATOM 2684 C C . GLU A 1 334 ? -24.353 6.100 14.453 1.00 81.69 334 GLU A C 1
ATOM 2686 O O . GLU A 1 334 ? -23.592 5.257 13.984 1.00 81.69 334 GLU A O 1
ATOM 2691 N N . ALA A 1 335 ? -25.018 6.956 13.672 1.00 80.12 335 ALA A N 1
ATOM 2692 C CA . ALA A 1 335 ? -24.927 6.930 12.218 1.00 80.12 335 ALA A CA 1
ATOM 2693 C C . ALA A 1 335 ? -23.482 7.104 11.711 1.00 80.12 335 ALA A C 1
ATOM 2695 O O . ALA A 1 335 ? -23.037 6.349 10.849 1.00 80.12 335 ALA A O 1
ATOM 2696 N N . MET A 1 336 ? -22.716 8.062 12.251 1.00 77.44 336 MET A N 1
ATOM 2697 C CA . MET A 1 336 ? -21.307 8.248 11.864 1.00 77.44 336 MET A CA 1
ATOM 2698 C C . MET A 1 336 ? -20.421 7.061 12.270 1.00 77.44 336 MET A C 1
ATOM 2700 O O . MET A 1 336 ? -19.481 6.723 11.551 1.00 77.44 336 MET A O 1
ATOM 2704 N N . ARG A 1 337 ? -20.702 6.418 13.409 1.00 84.31 337 ARG A N 1
ATOM 2705 C CA . ARG A 1 337 ? -19.958 5.235 13.870 1.00 84.31 337 ARG A CA 1
ATOM 2706 C C . ARG A 1 337 ? -20.182 4.042 12.966 1.00 84.31 337 ARG A C 1
ATOM 2708 O O . ARG A 1 337 ? -19.208 3.405 12.573 1.00 84.31 337 ARG A O 1
ATOM 2715 N N . GLU A 1 338 ? -21.431 3.787 12.596 1.00 89.75 338 GLU A N 1
ATOM 2716 C CA . GLU A 1 338 ? -21.758 2.701 11.679 1.00 89.75 338 GLU A CA 1
ATOM 2717 C C . GLU A 1 338 ? -21.065 2.886 10.326 1.00 89.75 338 GLU A C 1
ATOM 2719 O O . GLU A 1 338 ? -20.618 1.905 9.740 1.00 89.75 338 GLU A O 1
ATOM 2724 N N . VAL A 1 339 ? -20.853 4.121 9.854 1.00 88.19 339 VAL A N 1
ATOM 2725 C CA . VAL A 1 339 ? -20.032 4.357 8.651 1.00 88.19 339 VAL A CA 1
ATOM 2726 C C . VAL A 1 339 ? -18.610 3.812 8.831 1.00 88.19 339 VAL A C 1
ATOM 2728 O O . VAL A 1 339 ? -18.140 3.062 7.982 1.00 88.19 339 VAL A O 1
ATOM 2731 N N . ILE A 1 340 ? -17.925 4.134 9.933 1.00 85.94 340 ILE A N 1
ATOM 2732 C CA . ILE A 1 340 ? -16.552 3.659 10.180 1.00 85.94 340 ILE A CA 1
ATOM 2733 C C . ILE A 1 340 ? -16.508 2.141 10.372 1.00 85.94 340 ILE A C 1
ATOM 2735 O O . ILE A 1 340 ? -15.642 1.478 9.804 1.00 85.94 340 ILE A O 1
ATOM 2739 N N . ILE A 1 341 ? -17.444 1.588 11.143 1.00 91.62 341 ILE A N 1
ATOM 2740 C CA . ILE A 1 341 ? -17.539 0.146 11.399 1.00 91.62 341 ILE A CA 1
ATOM 2741 C C . ILE A 1 341 ? -17.721 -0.614 10.083 1.00 91.62 341 ILE A C 1
ATOM 2743 O O . ILE A 1 341 ? -17.047 -1.619 9.855 1.00 91.62 341 ILE A O 1
ATOM 2747 N N . ASN A 1 342 ? -18.562 -0.105 9.183 1.00 91.69 342 ASN A N 1
ATOM 2748 C CA . ASN A 1 342 ? -18.797 -0.711 7.875 1.00 91.69 342 ASN A CA 1
ATOM 2749 C C . ASN A 1 342 ? -17.620 -0.536 6.899 1.00 91.69 342 ASN A C 1
ATOM 2751 O O . ASN A 1 342 ? -17.505 -1.311 5.952 1.00 91.69 342 ASN A O 1
ATOM 2755 N N . LEU A 1 343 ? -16.715 0.422 7.135 1.00 93.31 343 LEU A N 1
ATOM 2756 C CA . LEU A 1 343 ? -15.491 0.583 6.343 1.00 93.31 343 LEU A CA 1
ATOM 2757 C C . LEU A 1 343 ? -14.378 -0.390 6.738 1.00 93.31 343 LEU A C 1
ATOM 2759 O O . LEU A 1 343 ? -13.549 -0.692 5.883 1.00 93.31 343 LEU A O 1
ATOM 2763 N N . ILE A 1 344 ? -14.355 -0.897 7.978 1.00 94.12 344 ILE A N 1
ATOM 2764 C CA . ILE A 1 344 ? -13.324 -1.825 8.487 1.00 94.12 344 ILE A CA 1
ATOM 2765 C C . ILE A 1 344 ? -12.920 -2.899 7.464 1.00 94.12 344 ILE A C 1
ATOM 2767 O O . ILE A 1 344 ? -11.735 -2.949 7.143 1.00 94.12 344 ILE A O 1
ATOM 2771 N N . PRO A 1 345 ? -13.834 -3.723 6.908 1.00 95.00 345 PRO A N 1
ATOM 2772 C CA . PRO A 1 345 ? -13.436 -4.760 5.955 1.00 95.00 345 PRO A CA 1
ATOM 2773 C C . PRO A 1 345 ? -12.728 -4.188 4.720 1.00 95.00 345 PRO A C 1
ATOM 2775 O O . PRO A 1 345 ? -11.775 -4.781 4.240 1.00 95.00 345 PRO A O 1
ATOM 2778 N N . THR A 1 346 ? -13.130 -3.007 4.249 1.00 95.38 346 THR A N 1
ATOM 2779 C CA . THR A 1 346 ? -12.631 -2.396 3.004 1.00 95.38 346 THR A CA 1
ATOM 2780 C C . THR A 1 346 ? -11.265 -1.716 3.124 1.00 95.38 346 THR A C 1
ATOM 2782 O O . THR A 1 346 ? -10.679 -1.347 2.108 1.00 95.38 346 THR A O 1
ATOM 2785 N N . ILE A 1 347 ? -10.761 -1.517 4.347 1.00 94.75 347 ILE A N 1
ATOM 2786 C CA . ILE A 1 347 ? -9.497 -0.805 4.608 1.00 94.75 347 ILE A CA 1
ATOM 2787 C C . ILE A 1 347 ? -8.404 -1.694 5.211 1.00 94.75 347 ILE A C 1
ATOM 2789 O O . ILE A 1 347 ? -7.306 -1.209 5.477 1.00 94.75 347 ILE A O 1
ATOM 2793 N N . VAL A 1 348 ? -8.702 -2.973 5.438 1.00 96.50 348 VAL A N 1
ATOM 2794 C CA . VAL A 1 348 ? -7.747 -3.973 5.931 1.00 96.50 348 VAL A CA 1
ATOM 2795 C C . VAL A 1 348 ? -7.389 -4.952 4.819 1.00 96.50 348 VAL A C 1
ATOM 2797 O O . VAL A 1 348 ? -8.054 -5.003 3.789 1.00 96.50 348 VAL A O 1
ATOM 2800 N N . TYR A 1 349 ? -6.330 -5.731 5.024 1.00 97.38 349 TYR A N 1
ATOM 2801 C CA . TYR A 1 349 ? -5.931 -6.804 4.113 1.00 97.38 349 TYR A CA 1
ATOM 2802 C C . TYR A 1 349 ? -6.174 -8.140 4.810 1.00 97.38 349 TYR A C 1
ATOM 2804 O O . TYR A 1 349 ? -5.659 -8.351 5.908 1.00 97.38 349 TYR A O 1
ATOM 2812 N N . ASN A 1 350 ? -6.950 -9.032 4.202 1.00 97.19 350 ASN A N 1
ATOM 2813 C CA . ASN A 1 350 ? -7.275 -10.325 4.801 1.00 97.19 350 ASN A CA 1
ATOM 2814 C C . ASN A 1 350 ? -6.052 -11.244 4.837 1.00 97.19 350 ASN A C 1
ATOM 2816 O O . ASN A 1 350 ? -5.083 -11.061 4.103 1.00 97.19 350 ASN A O 1
ATOM 2820 N N . ASP A 1 351 ? -6.089 -12.273 5.671 1.00 97.31 351 ASP A N 1
ATOM 2821 C CA . ASP A 1 351 ? -5.039 -13.281 5.689 1.00 97.31 351 ASP A CA 1
ATOM 2822 C C . ASP A 1 351 ? -5.018 -14.080 4.367 1.00 97.31 351 ASP A C 1
ATOM 2824 O O . ASP A 1 351 ? -6.004 -14.746 4.048 1.00 97.31 351 ASP A O 1
ATOM 2828 N N . PRO A 1 352 ? -3.916 -14.072 3.585 1.00 96.19 352 PRO A N 1
ATOM 2829 C CA . PRO A 1 352 ? -3.846 -14.785 2.311 1.00 96.19 352 PRO A CA 1
ATOM 2830 C C . PRO A 1 352 ? -3.904 -16.312 2.457 1.00 96.19 352 PRO A C 1
ATOM 2832 O O . PRO A 1 352 ? -4.041 -17.007 1.458 1.00 96.19 352 PRO A O 1
ATOM 2835 N N . ARG A 1 353 ? -3.800 -16.874 3.665 1.00 95.38 353 ARG A N 1
ATOM 2836 C CA . ARG A 1 353 ? -3.990 -18.319 3.875 1.00 95.38 353 ARG A CA 1
ATOM 2837 C C . ARG A 1 353 ? -5.443 -18.758 3.708 1.00 95.38 353 ARG A C 1
ATOM 2839 O O . ARG A 1 353 ? -5.688 -19.949 3.528 1.00 95.38 353 ARG A O 1
ATOM 2846 N N . TYR A 1 354 ? -6.391 -17.826 3.783 1.00 93.44 354 TYR A N 1
ATOM 2847 C CA . TYR A 1 354 ? -7.815 -18.124 3.807 1.00 93.44 354 TYR A CA 1
ATOM 2848 C C . TYR A 1 354 ? -8.566 -17.270 2.784 1.00 93.44 354 TYR A C 1
ATOM 2850 O O . TYR A 1 354 ? -8.235 -16.112 2.534 1.00 93.44 354 TYR A O 1
ATOM 2858 N N . LYS A 1 355 ? -9.613 -17.846 2.190 1.00 88.12 355 LYS A N 1
ATOM 2859 C CA . LYS A 1 355 ? -10.569 -17.105 1.364 1.00 88.12 355 LYS A CA 1
ATOM 2860 C C . LYS A 1 355 ? -11.803 -16.815 2.203 1.00 88.12 355 LYS A C 1
ATOM 2862 O O . LYS A 1 355 ? -12.425 -17.740 2.720 1.00 88.12 355 LYS A O 1
ATOM 2867 N N . ILE A 1 356 ? -12.142 -15.537 2.343 1.00 91.25 356 ILE A N 1
ATOM 2868 C CA . ILE A 1 356 ? -13.330 -15.106 3.077 1.00 91.25 356 ILE A CA 1
ATOM 2869 C C . ILE A 1 356 ? -14.421 -14.782 2.061 1.00 91.25 356 ILE A C 1
ATOM 2871 O O . ILE A 1 356 ? -14.437 -13.703 1.475 1.00 91.25 356 ILE A O 1
ATOM 2875 N N . GLU A 1 357 ? -15.324 -15.731 1.831 1.00 86.31 357 GLU A N 1
ATOM 2876 C CA . GLU A 1 357 ? -16.436 -15.527 0.902 1.00 86.31 357 GLU A CA 1
ATOM 2877 C C . GLU A 1 357 ? -17.313 -14.341 1.329 1.00 86.31 357 GLU A C 1
ATOM 2879 O O . GLU A 1 357 ? -17.631 -14.160 2.506 1.00 86.31 357 GLU A O 1
ATOM 2884 N N . GLY A 1 358 ? -17.707 -13.520 0.354 1.00 85.12 358 GLY A N 1
ATOM 2885 C CA . GLY A 1 358 ? -18.592 -12.375 0.576 1.00 85.12 358 GLY A CA 1
ATOM 2886 C C . GLY A 1 358 ? -17.946 -11.163 1.257 1.00 85.12 358 GLY A C 1
ATOM 2887 O O . GLY A 1 358 ? -18.639 -10.173 1.482 1.00 85.12 358 GLY A O 1
ATOM 2888 N N . VAL A 1 359 ? -16.643 -11.195 1.553 1.00 89.50 359 VAL A N 1
ATOM 2889 C CA . VAL A 1 359 ? -15.896 -10.040 2.071 1.00 89.50 359 VAL A CA 1
ATOM 2890 C C . VAL A 1 359 ? -14.967 -9.521 0.991 1.00 89.50 359 VAL A C 1
ATOM 2892 O O . VAL A 1 359 ? -14.150 -10.273 0.475 1.00 89.50 359 VAL A O 1
ATOM 2895 N N . ARG A 1 360 ? -15.066 -8.222 0.696 1.00 93.50 360 ARG A N 1
ATOM 2896 C CA . ARG A 1 360 ? -14.082 -7.520 -0.130 1.00 93.50 360 ARG A CA 1
ATOM 2897 C C . ARG A 1 360 ? -13.174 -6.681 0.749 1.00 93.50 360 ARG A C 1
ATOM 2899 O O . ARG A 1 360 ? -13.671 -5.824 1.484 1.00 93.50 360 ARG A O 1
ATOM 2906 N N . ASP A 1 361 ? -11.879 -6.933 0.651 1.00 96.75 361 ASP A N 1
ATOM 2907 C CA . ASP A 1 361 ? -10.852 -6.223 1.402 1.00 96.75 361 ASP A CA 1
ATOM 2908 C C . ASP A 1 361 ? -10.191 -5.097 0.587 1.00 96.75 361 ASP A C 1
ATOM 2910 O O . ASP A 1 361 ? -10.581 -4.805 -0.550 1.00 96.75 361 ASP A O 1
ATOM 2914 N N . ALA A 1 362 ? -9.197 -4.428 1.176 1.00 97.69 362 ALA A N 1
ATOM 2915 C CA . ALA A 1 362 ? -8.455 -3.366 0.500 1.00 97.69 362 ALA A CA 1
ATOM 2916 C C . ALA A 1 362 ? -7.734 -3.857 -0.770 1.00 97.69 362 ALA A C 1
ATOM 2918 O O . ALA A 1 362 ? -7.592 -3.092 -1.726 1.00 97.69 362 ALA A O 1
ATOM 2919 N N . PHE A 1 363 ? -7.300 -5.123 -0.808 1.00 98.19 363 PHE A N 1
ATOM 2920 C CA . PHE A 1 363 ? -6.697 -5.725 -1.994 1.00 98.19 363 PHE A CA 1
ATOM 2921 C C . PHE A 1 363 ? -7.743 -5.906 -3.100 1.00 98.19 363 PHE A C 1
ATOM 2923 O O . PHE A 1 363 ? -7.504 -5.471 -4.225 1.00 98.19 363 PHE A O 1
ATOM 2930 N N . ASP A 1 364 ? -8.915 -6.462 -2.786 1.00 97.25 364 ASP A N 1
ATOM 2931 C CA . ASP A 1 364 ? -9.971 -6.705 -3.779 1.00 97.25 364 ASP A CA 1
ATOM 2932 C C . ASP A 1 364 ? -10.433 -5.397 -4.440 1.00 97.25 364 ASP A C 1
ATOM 2934 O O . ASP A 1 364 ? -10.566 -5.310 -5.663 1.00 97.25 364 ASP A O 1
ATOM 2938 N N . ILE A 1 365 ? -10.611 -4.344 -3.635 1.00 97.62 365 ILE A N 1
ATOM 2939 C CA . ILE A 1 365 ? -10.999 -3.008 -4.112 1.00 97.62 365 ILE A CA 1
ATOM 2940 C C . ILE A 1 365 ? -9.905 -2.396 -4.991 1.00 97.62 365 ILE A C 1
ATOM 2942 O O . ILE A 1 365 ? -10.208 -1.794 -6.027 1.00 97.62 365 ILE A O 1
ATOM 2946 N N . ALA A 1 366 ? -8.638 -2.546 -4.600 1.00 98.06 366 ALA A N 1
ATOM 2947 C CA . ALA A 1 366 ? -7.515 -2.054 -5.385 1.00 98.06 366 ALA A CA 1
ATOM 2948 C C . ALA A 1 366 ? -7.423 -2.764 -6.744 1.00 98.06 366 ALA A C 1
ATOM 2950 O O . ALA A 1 366 ? -7.224 -2.105 -7.762 1.00 98.06 366 ALA A O 1
ATOM 2951 N N . ILE A 1 367 ? -7.631 -4.082 -6.785 1.00 98.25 367 ILE A N 1
ATOM 2952 C CA . ILE A 1 367 ? -7.619 -4.863 -8.025 1.00 98.25 367 ILE A CA 1
ATOM 2953 C C . ILE A 1 367 ? -8.786 -4.520 -8.946 1.00 98.25 367 ILE A C 1
ATOM 2955 O O . ILE A 1 367 ? -8.561 -4.289 -10.134 1.00 98.25 367 ILE A O 1
ATOM 2959 N N . ASP A 1 368 ? -10.007 -4.414 -8.416 1.00 96.75 368 ASP A N 1
ATOM 2960 C CA . ASP A 1 368 ? -11.159 -3.954 -9.200 1.00 96.75 368 ASP A CA 1
ATOM 2961 C C . ASP A 1 368 ? -10.874 -2.570 -9.823 1.00 96.75 368 ASP A C 1
ATOM 2963 O O . ASP A 1 368 ? -11.164 -2.335 -10.998 1.00 96.75 368 ASP A O 1
ATOM 2967 N N . SER A 1 369 ? -10.236 -1.675 -9.060 1.00 96.00 369 SER A N 1
ATOM 2968 C CA . SER A 1 369 ? -9.868 -0.331 -9.526 1.00 96.00 369 SER A CA 1
ATOM 2969 C C . SER A 1 369 ? -8.780 -0.352 -10.606 1.00 96.00 369 SER A C 1
ATOM 2971 O O . SER A 1 369 ? -8.868 0.409 -11.567 1.00 96.00 369 SER A O 1
ATOM 2973 N N . VAL A 1 370 ? -7.772 -1.225 -10.490 1.00 97.94 370 VAL A N 1
ATOM 2974 C CA . VAL A 1 370 ? -6.731 -1.408 -11.520 1.00 97.94 370 VAL A CA 1
ATOM 2975 C C . VAL A 1 370 ? -7.337 -1.922 -12.821 1.00 97.94 370 VAL A C 1
ATOM 2977 O O . VAL A 1 370 ? -7.044 -1.380 -13.881 1.00 97.94 370 VAL A O 1
ATOM 2980 N N . ILE A 1 371 ? -8.201 -2.936 -12.754 1.00 97.31 371 ILE A N 1
ATOM 2981 C CA . ILE A 1 371 ? -8.857 -3.506 -13.939 1.00 97.31 371 ILE A CA 1
ATOM 2982 C C . ILE A 1 371 ? -9.682 -2.435 -14.659 1.00 97.31 371 ILE A C 1
ATOM 2984 O O . ILE A 1 371 ? -9.590 -2.289 -15.879 1.00 97.31 371 ILE A O 1
ATOM 2988 N N . GLU A 1 372 ? -10.452 -1.652 -13.904 1.00 95.88 372 GLU A N 1
ATOM 2989 C CA . GLU A 1 372 ? -11.242 -0.551 -14.449 1.00 95.88 372 GLU A CA 1
ATOM 2990 C C . GLU A 1 372 ? -10.358 0.542 -15.070 1.00 95.88 372 GLU A C 1
ATOM 2992 O O . GLU A 1 372 ? -10.641 1.024 -16.170 1.00 95.88 372 GLU A O 1
ATOM 2997 N N . GLN A 1 373 ? -9.250 0.892 -14.414 1.00 94.81 373 GLN A N 1
ATOM 2998 C CA . GLN A 1 373 ? -8.285 1.854 -14.937 1.00 94.81 373 GLN A CA 1
ATOM 2999 C C . GLN A 1 373 ? -7.651 1.370 -16.248 1.00 94.81 373 GLN A C 1
ATOM 3001 O O . GLN A 1 373 ? -7.584 2.134 -17.213 1.00 94.81 373 GLN A O 1
ATOM 3006 N N . THR A 1 374 ? -7.234 0.106 -16.332 1.00 94.94 374 THR A N 1
ATOM 3007 C CA . THR A 1 374 ? -6.655 -0.442 -17.565 1.00 94.94 374 THR A CA 1
ATOM 3008 C C . THR A 1 374 ? -7.686 -0.512 -18.688 1.00 94.94 374 THR A C 1
ATOM 3010 O O . THR A 1 374 ? -7.375 -0.175 -19.833 1.00 94.94 374 THR A O 1
ATOM 3013 N N . ARG A 1 375 ? -8.939 -0.867 -18.373 1.00 94.50 375 ARG A N 1
ATOM 3014 C CA . ARG A 1 375 ? -10.047 -0.835 -19.335 1.00 94.50 375 ARG A CA 1
ATOM 3015 C C . ARG A 1 375 ? -10.257 0.572 -19.891 1.00 94.50 375 ARG A C 1
ATOM 3017 O O . ARG A 1 375 ? -10.335 0.731 -21.104 1.00 94.50 375 ARG A O 1
ATOM 3024 N N . LYS A 1 376 ? -10.280 1.591 -19.029 1.00 94.06 376 LYS A N 1
ATOM 3025 C CA . LYS A 1 376 ? -10.389 2.993 -19.448 1.00 94.06 376 LYS A CA 1
ATOM 3026 C C . LYS A 1 376 ? -9.243 3.399 -20.380 1.00 94.06 376 LYS A C 1
ATOM 3028 O O . LYS A 1 376 ? -9.497 3.975 -21.434 1.00 94.06 376 LYS A O 1
ATOM 3033 N N . ILE A 1 377 ? -8.000 3.060 -20.031 1.00 92.81 377 ILE A N 1
ATOM 3034 C CA . ILE A 1 377 ? -6.827 3.343 -20.874 1.00 92.81 377 ILE A CA 1
ATOM 3035 C C . ILE A 1 377 ? -6.954 2.661 -22.244 1.00 92.81 377 ILE A C 1
ATOM 3037 O O . ILE A 1 377 ? -6.598 3.262 -23.262 1.00 92.81 377 ILE A O 1
ATOM 3041 N N . ARG A 1 378 ? -7.458 1.421 -22.283 1.00 91.12 378 ARG A N 1
ATOM 3042 C CA . ARG A 1 378 ? -7.727 0.691 -23.528 1.00 91.12 378 ARG A CA 1
ATOM 3043 C C . ARG A 1 378 ? -8.753 1.392 -24.398 1.00 91.12 378 ARG A C 1
ATOM 3045 O O . ARG A 1 378 ? -8.482 1.621 -25.575 1.00 91.12 378 ARG A O 1
ATOM 3052 N N . ASP A 1 379 ? -9.878 1.772 -23.812 1.00 92.25 379 ASP A N 1
ATOM 3053 C CA . ASP A 1 379 ? -10.969 2.423 -24.530 1.00 92.25 379 ASP A CA 1
ATOM 3054 C C . ASP A 1 379 ? -10.532 3.796 -25.088 1.00 92.25 379 ASP A C 1
ATOM 3056 O O . ASP A 1 379 ? -10.876 4.144 -26.215 1.00 92.25 379 ASP A O 1
ATOM 3060 N N . GLU A 1 380 ? -9.712 4.553 -24.346 1.00 90.12 380 GLU A N 1
ATOM 3061 C CA . GLU A 1 380 ? -9.171 5.855 -24.779 1.00 90.12 380 GLU A CA 1
ATOM 3062 C C . GLU A 1 380 ? -8.087 5.739 -25.861 1.00 90.12 380 GLU A C 1
ATOM 3064 O O . GLU A 1 380 ? -7.959 6.614 -26.717 1.00 90.12 380 GLU A O 1
ATOM 3069 N N . SER A 1 381 ? -7.282 4.677 -25.817 1.00 86.38 381 SER A N 1
ATOM 3070 C CA . SER A 1 381 ? -6.123 4.508 -26.702 1.00 86.38 381 SER A CA 1
ATOM 3071 C C . SER A 1 381 ? -6.401 3.611 -27.920 1.00 86.38 381 SER A C 1
ATOM 3073 O O . SER A 1 381 ? -5.563 3.556 -28.818 1.00 86.38 381 SER A O 1
ATOM 3075 N N . GLY A 1 382 ? -7.549 2.923 -27.965 1.00 76.50 382 GLY A N 1
ATOM 3076 C CA . GLY A 1 382 ? -8.041 2.176 -29.130 1.00 76.50 382 GLY A CA 1
ATOM 3077 C C . GLY A 1 382 ? -7.254 0.908 -29.481 1.00 76.50 382 GLY A C 1
ATOM 3078 O O . GLY A 1 382 ? -7.069 0.631 -30.666 1.00 76.50 382 GLY A O 1
ATOM 3079 N N . TRP A 1 383 ? -6.760 0.174 -28.478 1.00 71.94 383 TRP A N 1
ATOM 3080 C CA . TRP A 1 383 ? -5.885 -0.998 -28.656 1.00 71.94 383 TRP A CA 1
ATOM 3081 C C . TRP A 1 383 ? -6.475 -2.349 -28.271 1.00 71.94 383 TRP A C 1
ATOM 3083 O O . TRP A 1 383 ? -7.526 -2.390 -27.595 1.00 71.94 383 TRP A O 1
#

Radius of gyration: 27.61 Å; chains: 1; bounding box: 53×92×64 Å

InterPro domains:
  IPR004263 Exostosin-like [PTHR11062] (63-302)
  IPR040911 Exostosin, GT47 domain [PF03016] (59-312)

pLDDT: mean 81.73, std 20.3, range [28.69, 98.81]